Protein AF-0000000067708551 (afdb_homodimer)

Organism: Oreochromis niloticus (NCBI:txid8128)

pLDDT: mean 90.31, std 10.51, range [31.19, 98.62]

Sequence (542 aa):
FHLDLWLSFTFQNWILDVGRPVVMLVLPADWLPLQHPGVADYLHFLYNVTAPLILLKMLERSPRMLPGLAVRLGIIAVSMGTTLHLVADSITRRLLLIGYQLHLPVRENPIMRNLKPSALVDFFELLFYYDDTVGHMMWYVPFFLVLVLFFNGCFSRREQEERMPPSAWMLLAPNAAYYWYLITEGQTFILFTFTFFAMTTTVMHQRRRGLFLNSDGLFMFYSFSAALVLVAIWVACLWNDSILRTKVPGLIYIPQPCTVYTLHLHQMSHIFHLDLWLSFTFQNWILDVGRPVVMLVLPADWLPLQHPGVADYLHFLYNVTAPLILLKMLERSPRMLPGLAVRLGIIAVSMGTTLHLVADSITRRLLLIGYQLHLPVRENPIMRNLKPSALVDFFELLFYYDDTVGHMMWYVPFFLVLVLFFNGCFSRREQEERMPPSAWMLLAPNAAYYWYLITEGQTFILFTFTFFAMTTTVMHQRRRGLFLNSDGLFMFYSFSAALVLVAIWVACLWNDSILRTKVPGLIYIPQPCTVYTLHLHQMSHI

Foldseek 3Di:
DPLVLLVLVLCLLCCLPVVLVVCLVPPDPVQCDLVDHHPSLVSLVVSLVVVLVSLVVLLVLFPDHDDPVVSVLLNVLQSQLSVLQSVLVSVVSVVVVVPFAPLDDLCPTPVLVPDPPNCVSVVNVVSVCSHLPRSLCSNVVSVLVSVLRSLLRFKDLDPVQADADPSLVVSLVSLLVSVLLCCQANVCVPVLVVSLVSSVVSQVVVVVVRIHGGNVNVSVNSSSVSNVVVQVVQCVVCVPPPSQCVSDPDDDRRHHPVNVCCVVVVVVVVD/DPLVLLVLVLCLLVCLPVVLVVCLVPPDPVQQDLVDHHPSLVSLVVSLVVVLVSLVVLLVLFPDHDDPVVSVLLNVLQSQLSVLQSVLVSVVSVVVVVPFAPLDDLCPTPVLVPDPPNCVSVVNVVSVCSHLPRSLCSNVVSVLVSVLRSLLRQKDLDPVLADADPSLVVSLVSLLVSVLLCCQANVCVPVLVVSLVSSVVSQVVVVVVRIHGGNVNVSVNSSSVSNVVVQVVQCVVCVPPPSQCVSDPDDDRRHHPVNVCCVPVVVVVVD

Structure (mmCIF, N/CA/C/O backbone):
data_AF-0000000067708551-model_v1
#
loop_
_entity.id
_entity.type
_entity.pdbx_description
1 polymer 'CLN6 transmembrane ER protein'
#
loop_
_atom_site.group_PDB
_atom_site.id
_atom_site.type_symbol
_atom_site.label_atom_id
_atom_site.label_alt_id
_atom_site.label_comp_id
_atom_site.label_asym_id
_atom_site.label_entity_id
_atom_site.label_seq_id
_atom_site.pdbx_PDB_ins_code
_atom_site.Cartn_x
_atom_site.Cartn_y
_atom_site.Cartn_z
_atom_site.occupancy
_atom_site.B_iso_or_equiv
_atom_site.auth_seq_id
_atom_site.auth_comp_id
_atom_site.auth_asym_id
_atom_site.auth_atom_id
_atom_site.pdbx_PDB_model_num
ATOM 1 N N . PHE A 1 1 ? -26.859 -16.016 -11.062 1 92.12 1 PHE A N 1
ATOM 2 C CA . PHE A 1 1 ? -25.422 -15.938 -11.273 1 92.12 1 PHE A CA 1
ATOM 3 C C . PHE A 1 1 ? -24.984 -14.484 -11.477 1 92.12 1 PHE A C 1
ATOM 5 O O . PHE A 1 1 ? -25.547 -13.773 -12.305 1 92.12 1 PHE A O 1
ATOM 12 N N . HIS A 1 2 ? -24.109 -14.086 -10.68 1 92.38 2 HIS A N 1
ATOM 13 C CA . HIS A 1 2 ? -23.609 -12.719 -10.82 1 92.38 2 HIS A CA 1
ATOM 14 C C . HIS A 1 2 ? -22.547 -12.633 -11.906 1 92.38 2 HIS A C 1
ATOM 16 O O . HIS A 1 2 ? -21.359 -12.508 -11.617 1 92.38 2 HIS A O 1
ATOM 22 N N . LEU A 1 3 ? -22.953 -12.562 -13.102 1 93.19 3 LEU A N 1
ATOM 23 C CA . LEU A 1 3 ? -22.062 -12.586 -14.25 1 93.19 3 LEU A CA 1
ATOM 24 C C . LEU A 1 3 ? -21.141 -11.359 -14.258 1 93.19 3 LEU A C 1
ATOM 26 O O . LEU A 1 3 ? -19.953 -11.469 -14.578 1 93.19 3 LEU A O 1
ATOM 30 N N . ASP A 1 4 ? -21.672 -10.266 -13.883 1 94.38 4 ASP A N 1
ATOM 31 C CA . ASP A 1 4 ? -20.906 -9.023 -13.906 1 94.38 4 ASP A CA 1
ATOM 32 C C . ASP A 1 4 ? -19.734 -9.078 -12.938 1 94.38 4 ASP A C 1
ATOM 34 O O . ASP A 1 4 ? -18.625 -8.664 -13.273 1 94.38 4 ASP A O 1
ATOM 38 N N . LEU A 1 5 ? -19.984 -9.633 -11.852 1 95.44 5 LEU A N 1
ATOM 39 C CA . LEU A 1 5 ? -18.953 -9.727 -10.82 1 95.44 5 LEU A CA 1
ATOM 40 C C . LEU A 1 5 ? -17.844 -10.672 -11.25 1 95.44 5 LEU A C 1
ATOM 42 O O . LEU A 1 5 ? -16.672 -10.305 -11.219 1 95.44 5 LEU A O 1
ATOM 46 N N . TRP A 1 6 ? -18.172 -11.82 -11.719 1 96.38 6 TRP A N 1
ATOM 47 C CA . TRP A 1 6 ? -17.188 -12.836 -12.07 1 96.38 6 TRP A CA 1
ATOM 48 C C . TRP A 1 6 ? -16.453 -12.461 -13.352 1 96.38 6 TRP A C 1
ATOM 50 O O . TRP A 1 6 ? -15.266 -12.758 -13.492 1 96.38 6 TRP A O 1
ATOM 60 N N . LEU A 1 7 ? -17.156 -11.852 -14.242 1 96 7 LEU A N 1
ATOM 61 C CA . LEU A 1 7 ? -16.516 -11.367 -15.453 1 96 7 LEU A CA 1
ATOM 62 C C . LEU A 1 7 ? -15.484 -10.281 -15.125 1 96 7 LEU A C 1
ATOM 64 O O . LEU A 1 7 ? -14.383 -10.281 -15.664 1 96 7 LEU A O 1
ATOM 68 N N . SER A 1 8 ? -15.859 -9.367 -14.25 1 95.62 8 SER A N 1
ATOM 69 C CA . SER A 1 8 ? -14.93 -8.32 -13.82 1 95.62 8 SER A CA 1
ATOM 70 C C . SER A 1 8 ? -13.727 -8.914 -13.102 1 95.62 8 SER A C 1
ATOM 72 O O . SER A 1 8 ? -12.586 -8.508 -13.344 1 95.62 8 SER A O 1
ATOM 74 N N . PHE A 1 9 ? -14 -9.828 -12.336 1 95.62 9 PHE A N 1
ATOM 75 C CA . PHE A 1 9 ? -12.953 -10.492 -11.562 1 95.62 9 PHE A CA 1
ATOM 76 C C . PHE A 1 9 ? -11.992 -11.234 -12.492 1 95.62 9 PHE A C 1
ATOM 78 O O . PHE A 1 9 ? -10.773 -11.094 -12.359 1 95.62 9 PHE A O 1
ATOM 85 N N . THR A 1 10 ? -12.5 -11.984 -13.406 1 95.88 10 THR A N 1
ATOM 86 C CA . THR A 1 10 ? -11.688 -12.75 -14.344 1 95.88 10 THR A CA 1
ATOM 87 C C . THR A 1 10 ? -10.891 -11.82 -15.25 1 95.88 10 THR A C 1
ATOM 89 O O . THR A 1 10 ? -9.703 -12.031 -15.484 1 95.88 10 THR A O 1
ATOM 92 N N . PHE A 1 11 ? -11.555 -10.82 -15.711 1 94.19 11 PHE A N 1
ATOM 93 C CA . PHE A 1 11 ? -10.906 -9.859 -16.594 1 94.19 11 PHE A CA 1
ATOM 94 C C . PHE A 1 11 ? -9.758 -9.156 -15.891 1 94.19 11 PHE A C 1
ATOM 96 O O . PHE A 1 11 ? -8.648 -9.078 -16.422 1 94.19 11 PHE A O 1
ATOM 103 N N . GLN A 1 12 ? -9.938 -8.688 -14.75 1 96.19 12 GLN A N 1
ATOM 104 C CA . GLN A 1 12 ? -8.906 -8.008 -13.977 1 96.19 12 GLN A CA 1
ATOM 105 C C . GLN A 1 12 ? -7.738 -8.938 -13.672 1 96.19 12 GLN A C 1
ATOM 107 O O . GLN A 1 12 ? -6.578 -8.539 -13.766 1 96.19 12 GLN A O 1
ATOM 112 N N . ASN A 1 13 ? -7.98 -10.117 -13.336 1 96.38 13 ASN A N 1
ATOM 113 C CA . ASN A 1 13 ? -6.945 -11.086 -13 1 96.38 13 ASN A CA 1
ATOM 114 C C . ASN A 1 13 ? -6.082 -11.43 -14.211 1 96.38 13 ASN A C 1
ATOM 116 O O . ASN A 1 13 ? -4.852 -11.438 -14.117 1 96.38 13 ASN A O 1
ATOM 120 N N . TRP A 1 14 ? -6.695 -11.602 -15.32 1 96.25 14 TRP A N 1
ATOM 121 C CA . TRP A 1 14 ? -5.953 -12.016 -16.5 1 96.25 14 TRP A CA 1
ATOM 122 C C . TRP A 1 14 ? -5.234 -10.828 -17.141 1 96.25 14 TRP A C 1
ATOM 124 O O . TRP A 1 14 ? -4.082 -10.945 -17.562 1 96.25 14 TRP A O 1
ATOM 134 N N . ILE A 1 15 ? -5.867 -9.75 -17.156 1 96.12 15 ILE A N 1
ATOM 135 C CA . ILE A 1 15 ? -5.293 -8.602 -17.859 1 96.12 15 ILE A CA 1
ATOM 136 C C . ILE A 1 15 ? -4.336 -7.859 -16.922 1 96.12 15 ILE A C 1
ATOM 138 O O . ILE A 1 15 ? -3.215 -7.523 -17.328 1 96.12 15 ILE A O 1
ATOM 142 N N . LEU A 1 16 ? -4.723 -7.695 -15.68 1 96.25 16 LEU A N 1
ATOM 143 C CA . LEU A 1 16 ? -3.945 -6.812 -14.82 1 96.25 16 LEU A CA 1
ATOM 144 C C . LEU A 1 16 ? -2.959 -7.609 -13.977 1 96.25 16 LEU A C 1
ATOM 146 O O . LEU A 1 16 ? -1.943 -7.07 -13.523 1 96.25 16 LEU A O 1
ATOM 150 N N . ASP A 1 17 ? -3.172 -8.828 -13.766 1 94.62 17 ASP A N 1
ATOM 151 C CA . ASP A 1 17 ? -2.254 -9.641 -12.969 1 94.62 17 ASP A CA 1
ATOM 152 C C . ASP A 1 17 ? -1.396 -10.531 -13.867 1 94.62 17 ASP A C 1
ATOM 154 O O . ASP A 1 17 ? -0.186 -10.328 -13.977 1 94.62 17 ASP A O 1
ATOM 158 N N . VAL A 1 18 ? -2.014 -11.352 -14.656 1 94.12 18 VAL A N 1
ATOM 159 C CA . VAL A 1 18 ? -1.277 -12.258 -15.531 1 94.12 18 VAL A CA 1
ATOM 160 C C . VAL A 1 18 ? -0.683 -11.469 -16.703 1 94.12 18 VAL A C 1
ATOM 162 O O . VAL A 1 18 ? 0.349 -11.859 -17.25 1 94.12 18 VAL A O 1
ATOM 165 N N . GLY A 1 19 ? -1.319 -10.398 -17.062 1 92.12 19 GLY A N 1
ATOM 166 C CA . GLY A 1 19 ? -0.843 -9.578 -18.172 1 92.12 19 GLY A CA 1
ATOM 167 C C . GLY A 1 19 ? 0.516 -8.953 -17.906 1 92.12 19 GLY A C 1
ATOM 168 O O . GLY A 1 19 ? 1.259 -8.656 -18.844 1 92.12 19 GLY A O 1
ATOM 169 N N . ARG A 1 20 ? 0.896 -8.859 -16.688 1 91.56 20 ARG A N 1
ATOM 170 C CA . ARG A 1 20 ? 2.131 -8.172 -16.328 1 91.56 20 ARG A CA 1
ATOM 171 C C . ARG A 1 20 ? 3.352 -8.945 -16.812 1 91.56 20 ARG A C 1
ATOM 173 O O . ARG A 1 20 ? 4.188 -8.406 -17.531 1 91.56 20 ARG A O 1
ATOM 180 N N . PRO A 1 21 ? 3.498 -10.164 -16.438 1 86.31 21 PRO A N 1
ATOM 181 C CA . PRO A 1 21 ? 4.648 -10.898 -16.969 1 86.31 21 PRO A CA 1
ATOM 182 C C . PRO A 1 21 ? 4.59 -11.062 -18.484 1 86.31 21 PRO A C 1
ATOM 184 O O . PRO A 1 21 ? 5.629 -11.148 -19.141 1 86.31 21 PRO A O 1
ATOM 187 N N . VAL A 1 22 ? 3.4 -11.062 -19.031 1 85.62 22 VAL A N 1
ATOM 188 C CA . VAL A 1 22 ? 3.256 -11.188 -20.469 1 85.62 22 VAL A CA 1
ATOM 189 C C . VAL A 1 22 ? 3.82 -9.938 -21.156 1 85.62 22 VAL A C 1
ATOM 191 O O . VAL A 1 22 ? 4.488 -10.039 -22.188 1 85.62 22 VAL A O 1
ATOM 194 N N . VAL A 1 23 ? 3.59 -8.805 -20.578 1 86 23 VAL A N 1
ATOM 195 C CA . VAL A 1 23 ? 4.098 -7.551 -21.125 1 86 23 VAL A CA 1
ATOM 196 C C . VAL A 1 23 ? 5.625 -7.582 -21.156 1 86 23 VAL A C 1
ATOM 198 O O . VAL A 1 23 ? 6.242 -7.105 -22.125 1 86 23 VAL A O 1
ATOM 201 N N . MET A 1 24 ? 6.195 -8.117 -20.203 1 78.94 24 MET A N 1
ATOM 202 C CA . MET A 1 24 ? 7.652 -8.188 -20.125 1 78.94 24 MET A CA 1
ATOM 203 C C . MET A 1 24 ? 8.211 -9.125 -21.188 1 78.94 24 MET A C 1
ATOM 205 O O . MET A 1 24 ? 9.336 -8.938 -21.656 1 78.94 24 MET A O 1
ATOM 209 N N . LEU A 1 25 ? 7.438 -10.086 -21.531 1 77.69 25 LEU A N 1
ATOM 210 C CA . LEU A 1 25 ? 7.883 -11.086 -22.484 1 77.69 25 LEU A CA 1
ATOM 211 C C . LEU A 1 25 ? 7.68 -10.594 -23.922 1 77.69 25 LEU A C 1
ATOM 213 O O . LEU A 1 25 ? 8.477 -10.914 -24.812 1 77.69 25 LEU A O 1
ATOM 217 N N . VAL A 1 26 ? 6.699 -9.797 -24.062 1 81.94 26 VAL A N 1
ATOM 218 C CA . VAL A 1 26 ? 6.297 -9.461 -25.438 1 81.94 26 VAL A CA 1
ATOM 219 C C . VAL A 1 26 ? 6.879 -8.109 -25.828 1 81.94 26 VAL A C 1
ATOM 221 O O . VAL A 1 26 ? 7.316 -7.922 -26.969 1 81.94 26 VAL A O 1
ATOM 224 N N . LEU A 1 27 ? 6.957 -7.188 -24.875 1 81.56 27 LEU A N 1
ATOM 225 C CA . LEU A 1 27 ? 7.414 -5.848 -25.219 1 81.56 27 LEU A CA 1
ATOM 226 C C . LEU A 1 27 ? 8.938 -5.785 -25.266 1 81.56 27 LEU A C 1
ATOM 228 O O . LEU A 1 27 ? 9.609 -6.383 -24.422 1 81.56 27 LEU A O 1
ATOM 232 N N . PRO A 1 28 ? 9.406 -5.07 -26.25 1 76.38 28 PRO A N 1
ATOM 233 C CA . PRO A 1 28 ? 10.859 -4.91 -26.328 1 76.38 28 PRO A CA 1
ATOM 234 C C . PRO A 1 28 ? 11.445 -4.219 -25.094 1 76.38 28 PRO A C 1
ATOM 236 O O . PRO A 1 28 ? 10.82 -3.314 -24.531 1 76.38 28 PRO A O 1
ATOM 239 N N . ALA A 1 29 ? 12.562 -4.652 -24.688 1 71.25 29 ALA A N 1
ATOM 240 C CA . ALA A 1 29 ? 13.25 -4.156 -23.5 1 71.25 29 ALA A CA 1
ATOM 241 C C . ALA A 1 29 ? 13.484 -2.65 -23.594 1 71.25 29 ALA A C 1
ATOM 243 O O . ALA A 1 29 ? 13.461 -1.95 -22.578 1 71.25 29 ALA A O 1
ATOM 244 N N . ASP A 1 30 ? 13.617 -2.17 -24.766 1 73.44 30 ASP A N 1
ATOM 245 C CA . ASP A 1 30 ? 13.945 -0.762 -24.969 1 73.44 30 ASP A CA 1
ATOM 246 C C . ASP A 1 30 ? 12.766 0.137 -24.609 1 73.44 30 ASP A C 1
ATOM 248 O O . ASP A 1 30 ? 12.938 1.335 -24.375 1 73.44 30 ASP A O 1
ATOM 252 N N . TRP A 1 31 ? 11.617 -0.434 -24.609 1 75.81 31 TRP A N 1
ATOM 253 C CA . TRP A 1 31 ? 10.414 0.336 -24.297 1 75.81 31 TRP A CA 1
ATOM 254 C C . TRP A 1 31 ? 10.195 0.423 -22.797 1 75.81 31 TRP A C 1
ATOM 256 O O . TRP A 1 31 ? 9.312 1.151 -22.328 1 75.81 31 TRP A O 1
ATOM 266 N N . LEU A 1 32 ? 11.094 -0.21 -22.156 1 72.81 32 LEU A N 1
ATOM 267 C CA . LEU A 1 32 ? 10.883 -0.289 -20.719 1 72.81 32 LEU A CA 1
ATOM 268 C C . LEU A 1 32 ? 11.844 0.63 -19.984 1 72.81 32 LEU A C 1
ATOM 270 O O . LEU A 1 32 ? 13.047 0.355 -19.922 1 72.81 32 LEU A O 1
ATOM 274 N N . PRO A 1 33 ? 11.281 1.751 -19.578 1 78.88 33 PRO A N 1
ATOM 275 C CA . PRO A 1 33 ? 12.172 2.625 -18.797 1 78.88 33 PRO A CA 1
ATOM 276 C C . PRO A 1 33 ? 12.688 1.966 -17.531 1 78.88 33 PRO A C 1
ATOM 278 O O . PRO A 1 33 ? 11.914 1.324 -16.812 1 78.88 33 PRO A O 1
ATOM 281 N N . LEU A 1 34 ? 13.906 2.092 -17.25 1 81 34 LEU A N 1
ATOM 282 C CA . LEU A 1 34 ? 14.477 1.442 -16.078 1 81 34 LEU A CA 1
ATOM 283 C C . LEU A 1 34 ? 14.328 2.32 -14.844 1 81 34 LEU A C 1
ATOM 285 O O . LEU A 1 34 ? 14.258 1.813 -13.719 1 81 34 LEU A O 1
ATOM 289 N N . GLN A 1 35 ? 14.211 3.596 -15.062 1 87.62 35 GLN A N 1
ATOM 290 C CA . GLN A 1 35 ? 14.219 4.5 -13.914 1 87.62 35 GLN A CA 1
ATOM 291 C C . GLN A 1 35 ? 12.805 4.996 -13.594 1 87.62 35 GLN A C 1
ATOM 293 O O . GLN A 1 35 ? 12.609 5.73 -12.625 1 87.62 35 GLN A O 1
ATOM 298 N N . HIS A 1 36 ? 11.875 4.637 -14.477 1 90.25 36 HIS A N 1
ATOM 299 C CA . HIS A 1 36 ? 10.484 5.047 -14.289 1 90.25 36 HIS A CA 1
ATOM 300 C C . HIS A 1 36 ? 9.531 3.877 -14.484 1 90.25 36 HIS A C 1
ATOM 302 O O . HIS A 1 36 ? 9.898 2.863 -15.078 1 90.25 36 HIS A O 1
ATOM 308 N N . PRO A 1 37 ? 8.336 4.035 -13.953 1 90.81 37 PRO A N 1
ATOM 309 C CA . PRO A 1 37 ? 7.363 2.963 -14.148 1 90.81 37 PRO A CA 1
ATOM 310 C C . PRO A 1 37 ? 7.059 2.709 -15.625 1 90.81 37 PRO A C 1
ATOM 312 O O . PRO A 1 37 ? 6.977 3.652 -16.422 1 90.81 37 PRO A O 1
ATOM 315 N N . GLY A 1 38 ? 6.98 1.468 -15.969 1 89.94 38 GLY A N 1
ATOM 316 C CA . GLY A 1 38 ? 6.625 1.049 -17.312 1 89.94 38 GLY A CA 1
ATOM 317 C C . GLY A 1 38 ? 5.203 0.521 -17.422 1 89.94 38 GLY A C 1
ATOM 318 O O . GLY A 1 38 ? 4.398 0.71 -16.5 1 89.94 38 GLY A O 1
ATOM 319 N N . VAL A 1 39 ? 4.863 -0.057 -18.547 1 91.62 39 VAL A N 1
ATOM 320 C CA . VAL A 1 39 ? 3.52 -0.536 -18.859 1 91.62 39 VAL A CA 1
ATOM 321 C C . VAL A 1 39 ? 3.098 -1.575 -17.812 1 91.62 39 VAL A C 1
ATOM 323 O O . VAL A 1 39 ? 1.986 -1.516 -17.281 1 91.62 39 VAL A O 1
ATOM 326 N N . ALA A 1 40 ? 3.959 -2.543 -17.547 1 92.69 40 ALA A N 1
ATOM 327 C CA . ALA A 1 40 ? 3.643 -3.59 -16.578 1 92.69 40 ALA A CA 1
ATOM 328 C C . ALA A 1 40 ? 3.379 -2.998 -15.195 1 92.69 40 ALA A C 1
ATOM 330 O O . ALA A 1 40 ? 2.529 -3.494 -14.453 1 92.69 40 ALA A O 1
ATOM 331 N N . ASP A 1 41 ? 4.098 -1.928 -14.82 1 94.31 41 ASP A N 1
ATOM 332 C CA . ASP A 1 41 ? 3.9 -1.266 -13.539 1 94.31 41 ASP A CA 1
ATOM 333 C C . ASP A 1 41 ? 2.535 -0.583 -13.477 1 94.31 41 ASP A C 1
ATOM 335 O O . ASP A 1 41 ? 1.848 -0.648 -12.453 1 94.31 41 ASP A O 1
ATOM 339 N N . TYR A 1 42 ? 2.197 0.044 -14.586 1 94.31 42 TYR A N 1
ATOM 340 C CA . TYR A 1 42 ? 0.898 0.708 -14.617 1 94.31 42 TYR A CA 1
ATOM 341 C C . TYR A 1 42 ? -0.236 -0.306 -14.539 1 94.31 42 TYR A C 1
ATOM 343 O O . TYR A 1 42 ? -1.273 -0.04 -13.93 1 94.31 42 TYR A O 1
ATOM 351 N N . LEU A 1 43 ? -0.084 -1.456 -15.164 1 95.56 43 LEU A N 1
ATOM 352 C CA . LEU A 1 43 ? -1.061 -2.529 -15.008 1 95.56 43 LEU A CA 1
ATOM 353 C C . LEU A 1 43 ? -1.186 -2.943 -13.547 1 95.56 43 LEU A C 1
ATOM 355 O O . LEU A 1 43 ? -2.293 -3.174 -13.055 1 95.56 43 LEU A O 1
ATOM 359 N N . HIS A 1 44 ? -0.061 -3.023 -12.93 1 96.12 44 HIS A N 1
ATOM 360 C CA . HIS A 1 44 ? -0.058 -3.395 -11.516 1 96.12 44 HIS A CA 1
ATOM 361 C C . HIS A 1 44 ? -0.755 -2.338 -10.672 1 96.12 44 HIS A C 1
ATOM 363 O O . HIS A 1 44 ? -1.494 -2.67 -9.742 1 96.12 44 HIS A O 1
ATOM 369 N N . PHE A 1 45 ? -0.523 -1.048 -10.945 1 97.56 45 PHE A N 1
ATOM 370 C CA . PHE A 1 45 ? -1.209 0.035 -10.25 1 97.56 45 PHE A CA 1
ATOM 371 C C . PHE A 1 45 ? -2.721 -0.095 -10.398 1 97.56 45 PHE A C 1
ATOM 373 O O . PHE A 1 45 ? -3.463 0.054 -9.43 1 97.56 45 PHE A O 1
ATOM 380 N N . LEU A 1 46 ? -3.105 -0.344 -11.609 1 97.38 46 LEU A N 1
ATOM 381 C CA . LEU A 1 46 ? -4.531 -0.496 -11.875 1 97.38 46 LEU A CA 1
ATOM 382 C C . LEU A 1 46 ? -5.098 -1.692 -11.117 1 97.38 46 LEU A C 1
ATOM 384 O O . LEU A 1 46 ? -6.219 -1.632 -10.602 1 97.38 46 LEU A O 1
ATOM 388 N N . TYR A 1 47 ? -4.355 -2.77 -11.102 1 97.62 47 TYR A N 1
ATOM 389 C CA . TYR A 1 47 ? -4.77 -3.93 -10.328 1 97.62 47 TYR A CA 1
ATOM 390 C C . TYR A 1 47 ? -4.973 -3.559 -8.859 1 97.62 47 TYR A C 1
ATOM 392 O O . TYR A 1 47 ? -5.957 -3.967 -8.242 1 97.62 47 TYR A O 1
ATOM 400 N N . ASN A 1 48 ? -4.008 -2.795 -8.281 1 98 48 ASN A N 1
ATOM 401 C CA . ASN A 1 48 ? -4.035 -2.422 -6.871 1 98 48 ASN A CA 1
ATOM 402 C C . ASN A 1 48 ? -5.258 -1.566 -6.543 1 98 48 ASN A C 1
ATOM 404 O O . ASN A 1 48 ? -5.742 -1.577 -5.41 1 98 48 ASN A O 1
ATOM 408 N N . VAL A 1 49 ? -5.766 -0.882 -7.52 1 97.56 49 VAL A N 1
ATOM 409 C CA . VAL A 1 49 ? -6.926 -0.021 -7.312 1 97.56 49 VAL A CA 1
ATOM 410 C C . VAL A 1 49 ? -8.211 -0.827 -7.5 1 97.56 49 VAL A C 1
ATOM 412 O O . VAL A 1 49 ? -9.133 -0.74 -6.684 1 97.56 49 VAL A O 1
ATOM 415 N N . THR A 1 50 ? -8.25 -1.686 -8.453 1 97.19 50 THR A N 1
ATOM 416 C CA . THR A 1 50 ? -9.5 -2.34 -8.844 1 97.19 50 THR A CA 1
ATOM 417 C C . THR A 1 50 ? -9.742 -3.584 -7.992 1 97.19 50 THR A C 1
ATOM 419 O O . THR A 1 50 ? -10.883 -3.908 -7.672 1 97.19 50 THR A O 1
ATOM 422 N N . ALA A 1 51 ? -8.688 -4.277 -7.637 1 96.5 51 ALA A N 1
ATOM 423 C CA . ALA A 1 51 ? -8.836 -5.543 -6.926 1 96.5 51 ALA A CA 1
ATOM 424 C C . ALA A 1 51 ? -9.609 -5.355 -5.621 1 96.5 51 ALA A C 1
ATOM 426 O O . ALA A 1 51 ? -10.602 -6.039 -5.379 1 96.5 51 ALA A O 1
ATOM 427 N N . PRO A 1 52 ? -9.195 -4.375 -4.77 1 96.88 52 PRO A N 1
ATOM 428 C CA . PRO A 1 52 ? -9.969 -4.191 -3.541 1 96.88 52 PRO A CA 1
ATOM 429 C C . PRO A 1 52 ? -11.414 -3.781 -3.812 1 96.88 52 PRO A C 1
ATOM 431 O O . PRO A 1 52 ? -12.32 -4.156 -3.061 1 96.88 52 PRO A O 1
ATOM 434 N N . LEU A 1 53 ? -11.672 -3.051 -4.824 1 97.19 53 LEU A N 1
ATOM 435 C CA . LEU A 1 53 ? -13.023 -2.613 -5.152 1 97.19 53 LEU A CA 1
ATOM 436 C C . LEU A 1 53 ? -13.891 -3.797 -5.57 1 97.19 53 LEU A C 1
ATOM 438 O O . LEU A 1 53 ? -15.062 -3.879 -5.191 1 97.19 53 LEU A O 1
ATOM 442 N N . ILE A 1 54 ? -13.336 -4.648 -6.344 1 96.81 54 ILE A N 1
ATOM 443 C CA . ILE A 1 54 ? -14.07 -5.832 -6.77 1 96.81 54 ILE A CA 1
ATOM 444 C C . ILE A 1 54 ? -14.328 -6.746 -5.574 1 96.81 54 ILE A C 1
ATOM 446 O O . ILE A 1 54 ? -15.422 -7.297 -5.426 1 96.81 54 ILE A O 1
ATOM 450 N N . LEU A 1 55 ? -13.352 -6.898 -4.711 1 96.38 55 LEU A N 1
ATOM 451 C CA . LEU A 1 55 ? -13.523 -7.703 -3.502 1 96.38 55 LEU A CA 1
ATOM 452 C C . LEU A 1 55 ? -14.609 -7.117 -2.605 1 96.38 55 LEU A C 1
ATOM 454 O O . LEU A 1 55 ? -15.375 -7.859 -1.989 1 96.38 55 LEU A O 1
ATOM 458 N N . LEU A 1 56 ? -14.656 -5.852 -2.562 1 95.69 56 LEU A N 1
ATOM 459 C CA . LEU A 1 56 ? -15.688 -5.199 -1.77 1 95.69 56 LEU A CA 1
ATOM 460 C C . LEU A 1 56 ? -17.078 -5.461 -2.361 1 95.69 56 LEU A C 1
ATOM 462 O O . LEU A 1 56 ? -18.031 -5.668 -1.625 1 95.69 56 LEU A O 1
ATOM 466 N N . LYS A 1 57 ? -17.172 -5.406 -3.652 1 94.69 57 LYS A N 1
ATOM 467 C CA . LYS A 1 57 ? -18.438 -5.742 -4.305 1 94.69 57 LYS A CA 1
ATOM 468 C C . LYS A 1 57 ? -18.859 -7.172 -3.975 1 94.69 57 LYS A C 1
ATOM 470 O O . LYS A 1 57 ? -20.047 -7.441 -3.781 1 94.69 57 LYS A O 1
ATOM 475 N N . MET A 1 58 ? -17.891 -8.031 -3.91 1 94.38 58 MET A N 1
ATOM 476 C CA . MET A 1 58 ? -18.156 -9.414 -3.533 1 94.38 58 MET A CA 1
ATOM 477 C C . MET A 1 58 ? -18.625 -9.5 -2.084 1 94.38 58 MET A C 1
ATOM 479 O O . MET A 1 58 ? -19.578 -10.227 -1.772 1 94.38 58 MET A O 1
ATOM 483 N N . LEU A 1 59 ? -18.031 -8.758 -1.279 1 94.12 59 LEU A N 1
ATOM 484 C CA . LEU A 1 59 ? -18.375 -8.742 0.14 1 94.12 59 LEU A CA 1
ATOM 485 C C . LEU A 1 59 ? -19.781 -8.211 0.357 1 94.12 59 LEU A C 1
ATOM 487 O O . LEU A 1 59 ? -20.516 -8.695 1.228 1 94.12 59 LEU A O 1
ATOM 491 N N . GLU A 1 60 ? -20.141 -7.254 -0.412 1 91.44 60 GLU A N 1
ATOM 492 C CA . GLU A 1 60 ? -21.469 -6.656 -0.304 1 91.44 60 GLU A CA 1
ATOM 493 C C . GLU A 1 60 ? -22.547 -7.656 -0.674 1 91.44 60 GLU A C 1
ATOM 495 O O . GLU A 1 60 ? -23.703 -7.508 -0.265 1 91.44 60 GLU A O 1
ATOM 500 N N . ARG A 1 61 ? -22.219 -8.586 -1.4 1 88.81 61 ARG A N 1
ATOM 501 C CA . ARG A 1 61 ? -23.188 -9.578 -1.847 1 88.81 61 ARG A CA 1
ATOM 502 C C . ARG A 1 61 ? -23.188 -10.797 -0.925 1 88.81 61 ARG A C 1
ATOM 504 O O . ARG A 1 61 ? -23.984 -11.719 -1.111 1 88.81 61 ARG A O 1
ATOM 511 N N . SER A 1 62 ? -22.375 -10.695 0.088 1 87.25 62 SER A N 1
ATOM 512 C CA . SER A 1 62 ? -22.328 -11.758 1.09 1 87.25 62 SER A CA 1
ATOM 513 C C . SER A 1 62 ? -23.438 -11.586 2.131 1 87.25 62 SER A C 1
ATOM 515 O O . SER A 1 62 ? -23.938 -10.484 2.33 1 87.25 62 SER A O 1
ATOM 517 N N . PRO A 1 63 ? -23.906 -12.68 2.68 1 85.19 63 PRO A N 1
ATOM 518 C CA . PRO A 1 63 ? -25 -12.609 3.645 1 85.19 63 PRO A CA 1
ATOM 519 C C . PRO A 1 63 ? -24.594 -11.914 4.941 1 85.19 63 PRO A C 1
ATOM 521 O O . PRO A 1 63 ? -25.438 -11.32 5.613 1 85.19 63 PRO A O 1
ATOM 524 N N . ARG A 1 64 ? -23.391 -12.109 5.367 1 82.94 64 ARG A N 1
ATOM 525 C CA . ARG A 1 64 ? -22.953 -11.508 6.621 1 82.94 64 ARG A CA 1
ATOM 526 C C . ARG A 1 64 ? -22.219 -10.195 6.363 1 82.94 64 ARG A C 1
ATOM 528 O O . ARG A 1 64 ? -21.25 -10.156 5.602 1 82.94 64 ARG A O 1
ATOM 535 N N . MET A 1 65 ? -22.766 -9.188 7.012 1 82.25 65 MET A N 1
ATOM 536 C CA . MET A 1 65 ? -22.109 -7.891 6.887 1 82.25 65 MET A CA 1
ATOM 537 C C . MET A 1 65 ? -20.984 -7.754 7.91 1 82.25 65 MET A C 1
ATOM 539 O O . MET A 1 65 ? -21.156 -8.07 9.086 1 82.25 65 MET A O 1
ATOM 543 N N . LEU A 1 66 ? -19.797 -7.453 7.418 1 90.12 66 LEU A N 1
ATOM 544 C CA . LEU A 1 66 ? -18.672 -7.184 8.297 1 90.12 66 LEU A CA 1
ATOM 545 C C . LEU A 1 66 ? -18.766 -5.773 8.875 1 90.12 66 LEU A C 1
ATOM 547 O O . LEU A 1 66 ? -19.266 -4.859 8.227 1 90.12 66 LEU A O 1
ATOM 551 N N . PRO A 1 67 ? -18.219 -5.754 10.156 1 93.44 67 PRO A N 1
ATOM 552 C CA . PRO A 1 67 ? -18.125 -4.406 10.719 1 93.44 67 PRO A CA 1
ATOM 553 C C . PRO A 1 67 ? -17.312 -3.453 9.844 1 93.44 67 PRO A C 1
ATOM 555 O O . PRO A 1 67 ? -16.375 -3.881 9.172 1 93.44 67 PRO A O 1
ATOM 558 N N . GLY A 1 68 ? -17.641 -2.217 9.883 1 93 68 GLY A N 1
ATOM 559 C CA . GLY A 1 68 ? -16.984 -1.2 9.086 1 93 68 GLY A CA 1
ATOM 560 C C . GLY A 1 68 ? -15.477 -1.178 9.273 1 93 68 GLY A C 1
ATOM 561 O O . GLY A 1 68 ? -14.719 -1.04 8.305 1 93 68 GLY A O 1
ATOM 562 N N . LEU A 1 69 ? -15.078 -1.307 10.492 1 95.44 69 LEU A N 1
ATOM 563 C CA . LEU A 1 69 ? -13.648 -1.293 10.805 1 95.44 69 LEU A CA 1
ATOM 564 C C . LEU A 1 69 ? -12.938 -2.465 10.141 1 95.44 69 LEU A C 1
ATOM 566 O O . LEU A 1 69 ? -11.828 -2.311 9.617 1 95.44 69 LEU A O 1
ATOM 570 N N . ALA A 1 70 ? -13.594 -3.613 10.125 1 95.88 70 ALA A N 1
ATOM 571 C CA . ALA A 1 70 ? -12.992 -4.789 9.5 1 95.88 70 ALA A CA 1
ATOM 572 C C . ALA A 1 70 ? -12.836 -4.594 7.996 1 95.88 70 ALA A C 1
ATOM 574 O O . ALA A 1 70 ? -11.836 -5 7.41 1 95.88 70 ALA A O 1
ATOM 575 N N . VAL A 1 71 ? -13.82 -3.973 7.438 1 95.5 71 VAL A N 1
ATOM 576 C CA . VAL A 1 71 ? -13.781 -3.713 6 1 95.5 71 VAL A CA 1
ATOM 577 C C . VAL A 1 71 ? -12.648 -2.738 5.68 1 95.5 71 VAL A C 1
ATOM 579 O O . VAL A 1 71 ? -11.875 -2.961 4.75 1 95.5 71 VAL A O 1
ATOM 582 N N . ARG A 1 72 ? -12.516 -1.686 6.473 1 96.31 72 ARG A N 1
ATOM 583 C CA . ARG A 1 72 ? -11.461 -0.699 6.258 1 96.31 72 ARG A CA 1
ATOM 584 C C . ARG A 1 72 ? -10.078 -1.322 6.441 1 96.31 72 ARG A C 1
ATOM 586 O O . ARG A 1 72 ? -9.172 -1.066 5.652 1 96.31 72 ARG A O 1
ATOM 593 N N . LEU A 1 73 ? -10.016 -2.137 7.422 1 97.5 73 LEU A N 1
ATOM 594 C CA . LEU A 1 73 ? -8.742 -2.807 7.668 1 97.5 73 LEU A CA 1
ATOM 595 C C . LEU A 1 73 ? -8.406 -3.77 6.535 1 97.5 73 LEU A C 1
ATOM 597 O O . LEU A 1 73 ? -7.238 -3.932 6.176 1 97.5 73 LEU A O 1
ATOM 601 N N . GLY A 1 74 ? -9.438 -4.43 5.996 1 97.56 74 GLY A N 1
ATOM 602 C CA . GLY A 1 74 ? -9.227 -5.297 4.852 1 97.56 74 GLY A CA 1
ATOM 603 C C . GLY A 1 74 ? -8.727 -4.559 3.625 1 97.56 74 GLY A C 1
ATOM 604 O O . GLY A 1 74 ? -7.793 -5.012 2.957 1 97.56 74 GLY A O 1
ATOM 605 N N . ILE A 1 75 ? -9.305 -3.387 3.352 1 97.81 75 ILE A N 1
ATOM 606 C CA . ILE A 1 75 ? -8.883 -2.572 2.217 1 97.81 75 ILE A CA 1
ATOM 607 C C . ILE A 1 75 ? -7.426 -2.148 2.398 1 97.81 75 ILE A C 1
ATOM 609 O O . ILE A 1 75 ? -6.621 -2.254 1.47 1 97.81 75 ILE A O 1
ATOM 613 N N . ILE A 1 76 ? -7.098 -1.717 3.584 1 98.5 76 ILE A N 1
ATOM 614 C CA . ILE A 1 76 ? -5.75 -1.25 3.885 1 98.5 76 ILE A CA 1
ATOM 615 C C . ILE A 1 76 ? -4.758 -2.398 3.719 1 98.5 76 ILE A C 1
ATOM 617 O O . ILE A 1 76 ? -3.719 -2.242 3.074 1 98.5 76 ILE A O 1
ATOM 621 N N . ALA A 1 77 ? -5.133 -3.549 4.25 1 98.38 77 ALA A N 1
ATOM 622 C CA . ALA A 1 77 ? -4.238 -4.703 4.195 1 98.38 77 ALA A CA 1
ATOM 623 C C . ALA A 1 77 ? -3.979 -5.125 2.75 1 98.38 77 ALA A C 1
ATOM 625 O O . ALA A 1 77 ? -2.828 -5.324 2.354 1 98.38 77 ALA A O 1
ATOM 626 N N . VAL A 1 78 ? -4.996 -5.223 1.979 1 98.5 78 VAL A N 1
ATOM 627 C CA . VAL A 1 78 ? -4.848 -5.66 0.594 1 98.5 78 VAL A CA 1
ATOM 628 C C . VAL A 1 78 ? -4.043 -4.625 -0.191 1 98.5 78 VAL A C 1
ATOM 630 O O . VAL A 1 78 ? -3.164 -4.984 -0.978 1 98.5 78 VAL A O 1
ATOM 633 N N . SER A 1 79 ? -4.359 -3.338 0.036 1 98.38 79 SER A N 1
ATOM 634 C CA . SER A 1 79 ? -3.656 -2.275 -0.678 1 98.38 79 SER A CA 1
ATOM 635 C C . SER A 1 79 ? -2.172 -2.26 -0.326 1 98.38 79 SER A C 1
ATOM 637 O O . SER A 1 79 ? -1.321 -2.104 -1.204 1 98.38 79 SER A O 1
ATOM 639 N N . MET A 1 80 ? -1.8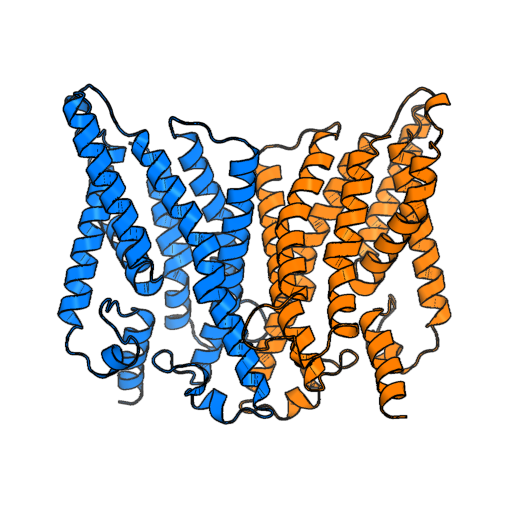61 -2.439 0.913 1 98.5 80 MET A N 1
ATOM 640 C CA . MET A 1 80 ? -0.466 -2.479 1.34 1 98.5 80 MET A CA 1
ATOM 641 C C . MET A 1 80 ? 0.244 -3.701 0.768 1 98.5 80 MET A C 1
ATOM 643 O O . MET A 1 80 ? 1.352 -3.59 0.239 1 98.5 80 MET A O 1
ATOM 647 N N . GLY A 1 81 ? -0.416 -4.84 0.889 1 98.38 81 GLY A N 1
ATOM 648 C CA . GLY A 1 81 ? 0.189 -6.074 0.408 1 98.38 81 GLY A CA 1
ATOM 649 C C . GLY A 1 81 ? 0.477 -6.055 -1.082 1 98.38 81 GLY A C 1
ATOM 650 O O . GLY A 1 81 ? 1.575 -6.414 -1.511 1 98.38 81 GLY A O 1
ATOM 651 N N . THR A 1 82 ? -0.489 -5.637 -1.864 1 97.88 82 THR A N 1
ATOM 652 C CA . THR A 1 82 ? -0.313 -5.605 -3.312 1 97.88 82 THR A CA 1
ATOM 653 C C . THR A 1 82 ? 0.72 -4.555 -3.711 1 97.88 82 THR A C 1
ATOM 655 O O . THR A 1 82 ? 1.416 -4.711 -4.715 1 97.88 82 THR A O 1
ATOM 658 N N . THR A 1 83 ? 0.843 -3.5 -2.9 1 98.56 83 THR A N 1
ATOM 659 C CA . THR A 1 83 ? 1.824 -2.465 -3.209 1 98.56 83 THR A CA 1
ATOM 660 C C . THR A 1 83 ? 3.238 -2.953 -2.908 1 98.56 83 THR A C 1
ATOM 662 O O . THR A 1 83 ? 4.176 -2.646 -3.646 1 98.56 83 THR A O 1
ATOM 665 N N . LEU A 1 84 ? 3.365 -3.686 -1.814 1 98.12 84 LEU A N 1
ATOM 666 C CA . LEU A 1 84 ? 4.656 -4.316 -1.557 1 98.12 84 LEU A CA 1
ATOM 667 C C . LEU A 1 84 ? 5.055 -5.227 -2.715 1 98.12 84 LEU A C 1
ATOM 669 O O . LEU A 1 84 ? 6.211 -5.215 -3.145 1 98.12 84 LEU A O 1
ATOM 673 N N . HIS A 1 85 ? 4.105 -5.961 -3.221 1 96.75 85 HIS A N 1
ATOM 674 C CA . HIS A 1 85 ? 4.34 -6.832 -4.363 1 96.75 85 HIS A CA 1
ATOM 675 C C . HIS A 1 85 ? 4.684 -6.027 -5.613 1 96.75 85 HIS A C 1
ATOM 677 O O . HIS A 1 85 ? 5.547 -6.426 -6.398 1 96.75 85 HIS A O 1
ATOM 683 N N . LEU A 1 86 ? 3.996 -4.93 -5.812 1 96.75 86 LEU A N 1
ATOM 684 C CA . LEU A 1 86 ? 4.227 -4.074 -6.969 1 96.75 86 LEU A CA 1
ATOM 685 C C . LEU A 1 86 ? 5.68 -3.619 -7.027 1 96.75 86 LEU A C 1
ATOM 687 O O . LEU A 1 86 ? 6.324 -3.715 -8.078 1 96.75 86 LEU A O 1
ATOM 691 N N . VAL A 1 87 ? 6.207 -3.16 -5.918 1 96.56 87 VAL A N 1
ATOM 692 C CA . VAL A 1 87 ? 7.57 -2.635 -5.887 1 96.56 87 VAL A CA 1
ATOM 693 C C . VAL A 1 87 ? 8.562 -3.754 -6.184 1 96.56 87 VAL A C 1
ATOM 695 O O . VAL A 1 87 ? 9.438 -3.602 -7.039 1 96.56 87 VAL A O 1
ATOM 698 N N . ALA A 1 88 ? 8.383 -4.867 -5.52 1 94.94 88 ALA A N 1
ATOM 699 C CA . ALA A 1 88 ? 9.289 -5.996 -5.703 1 94.94 88 ALA A CA 1
ATOM 700 C C . ALA A 1 88 ? 9.203 -6.543 -7.125 1 94.94 88 ALA A C 1
ATOM 702 O O . ALA A 1 88 ? 10.219 -6.883 -7.73 1 94.94 88 ALA A O 1
ATOM 703 N N . ASP A 1 89 ? 8.008 -6.645 -7.621 1 92.88 89 ASP A N 1
ATOM 704 C CA . ASP A 1 89 ? 7.781 -7.133 -8.977 1 92.88 89 ASP A CA 1
ATOM 705 C C . ASP A 1 89 ? 8.438 -6.219 -10.008 1 92.88 89 ASP A C 1
ATOM 707 O O . ASP A 1 89 ? 9.039 -6.691 -10.977 1 92.88 89 ASP A O 1
ATOM 711 N N . SER A 1 90 ? 8.289 -4.969 -9.805 1 92.56 90 SER A N 1
ATOM 712 C CA . SER A 1 90 ? 8.883 -3.982 -10.703 1 92.56 90 SER A CA 1
ATOM 713 C C . SER A 1 90 ? 10.398 -4.121 -10.75 1 92.56 90 SER A C 1
ATOM 715 O O . SER A 1 90 ? 10.992 -4.125 -11.836 1 92.56 90 SER A O 1
ATOM 717 N N . ILE A 1 91 ? 10.992 -4.309 -9.633 1 91.75 91 ILE A N 1
ATOM 718 C CA . ILE A 1 91 ? 12.445 -4.422 -9.523 1 91.75 91 ILE A CA 1
ATOM 719 C C . ILE A 1 91 ? 12.906 -5.766 -10.086 1 91.75 91 ILE A C 1
ATOM 721 O O . ILE A 1 91 ? 13.891 -5.832 -10.82 1 91.75 91 ILE A O 1
ATOM 725 N N . THR A 1 92 ? 12.148 -6.797 -9.758 1 90.06 92 THR A N 1
ATOM 726 C CA . THR A 1 92 ? 12.508 -8.133 -10.234 1 90.06 92 THR A CA 1
ATOM 727 C C . THR A 1 92 ? 12.508 -8.18 -11.758 1 90.06 92 THR A C 1
ATOM 729 O O . THR A 1 92 ? 13.406 -8.773 -12.359 1 90.06 92 THR A O 1
ATOM 732 N N . ARG A 1 93 ? 11.578 -7.637 -12.367 1 87.69 93 ARG A N 1
ATOM 733 C CA . ARG A 1 93 ? 11.492 -7.633 -13.828 1 87.69 93 ARG A CA 1
ATOM 734 C C . ARG A 1 93 ? 12.695 -6.941 -14.445 1 87.69 93 ARG A C 1
ATOM 736 O O . ARG A 1 93 ? 13.211 -7.379 -15.477 1 87.69 93 ARG A O 1
ATOM 743 N N . ARG A 1 94 ? 13.141 -5.949 -13.828 1 87.94 94 ARG A N 1
ATOM 744 C CA . ARG A 1 94 ? 14.312 -5.23 -14.328 1 87.94 94 ARG A CA 1
ATOM 745 C C . ARG A 1 94 ? 15.594 -6.008 -14.047 1 87.94 94 ARG A C 1
ATOM 747 O O . ARG A 1 94 ? 16.531 -5.98 -14.844 1 87.94 94 ARG A O 1
ATOM 754 N N . LEU A 1 95 ? 15.594 -6.645 -12.883 1 88.75 95 LEU A N 1
ATOM 755 C CA . LEU A 1 95 ? 16.75 -7.484 -12.562 1 88.75 95 LEU A CA 1
ATOM 756 C C . LEU A 1 95 ? 16.906 -8.602 -13.586 1 88.75 95 LEU A C 1
ATOM 758 O O . LEU A 1 95 ? 18.016 -8.969 -13.945 1 88.75 95 LEU A O 1
ATOM 762 N N . LEU A 1 96 ? 15.828 -9.062 -14.094 1 86.75 96 LEU A N 1
ATOM 763 C CA . LEU A 1 96 ? 15.844 -10.141 -15.078 1 86.75 96 LEU A CA 1
ATOM 764 C C . LEU A 1 96 ? 16.484 -9.672 -16.375 1 86.75 96 LEU A C 1
ATOM 766 O O . LEU A 1 96 ? 17.172 -10.453 -17.062 1 86.75 96 LEU A O 1
ATOM 770 N N . LEU A 1 97 ? 16.312 -8.422 -16.672 1 83.56 97 LEU A N 1
ATOM 771 C CA . LEU A 1 97 ? 16.875 -7.867 -17.891 1 83.56 97 LEU A CA 1
ATOM 772 C C . LEU A 1 97 ? 18.391 -7.801 -17.828 1 83.56 97 LEU A C 1
ATOM 774 O O . LEU A 1 97 ? 19.062 -7.754 -18.859 1 83.56 97 LEU A O 1
ATOM 778 N N . ILE A 1 98 ? 18.938 -7.848 -16.562 1 85.81 98 ILE A N 1
ATOM 779 C CA . ILE A 1 98 ? 20.375 -7.711 -16.438 1 85.81 98 ILE A CA 1
ATOM 780 C C . ILE A 1 98 ? 20.984 -9.039 -15.992 1 85.81 98 ILE A C 1
ATOM 782 O O . ILE A 1 98 ? 22.094 -9.07 -15.469 1 85.81 98 ILE A O 1
ATOM 786 N N . GLY A 1 99 ? 20.203 -10.117 -16.047 1 84.94 99 GLY A N 1
ATOM 787 C CA . GLY A 1 99 ? 20.781 -11.445 -15.898 1 84.94 99 GLY A CA 1
ATOM 788 C C . GLY A 1 99 ? 20.438 -12.102 -14.578 1 84.94 99 GLY A C 1
ATOM 789 O O . GLY A 1 99 ? 21.016 -13.133 -14.227 1 84.94 99 GLY A O 1
ATOM 790 N N . TYR A 1 100 ? 19.594 -11.492 -13.797 1 89.25 100 TYR A N 1
ATOM 791 C CA . TYR A 1 100 ? 19.141 -12.133 -12.562 1 89.25 100 TYR A CA 1
ATOM 792 C C . TYR A 1 100 ? 18.438 -13.453 -12.859 1 89.25 100 TYR A C 1
ATOM 794 O O . TYR A 1 100 ? 17.656 -13.547 -13.812 1 89.25 100 TYR A O 1
ATOM 802 N N . GLN A 1 101 ? 18.781 -14.438 -12.109 1 87.81 101 GLN A N 1
ATOM 803 C CA . GLN A 1 101 ? 18.203 -15.766 -12.297 1 87.81 101 GLN A CA 1
ATOM 804 C C . GLN A 1 101 ? 17.188 -16.078 -11.203 1 87.81 101 GLN A C 1
ATOM 806 O O . GLN A 1 101 ? 17.547 -16.203 -10.031 1 87.81 101 GLN A O 1
ATOM 811 N N . LEU A 1 102 ? 15.977 -16.391 -11.602 1 85.88 102 LEU A N 1
ATOM 812 C CA . LEU A 1 102 ? 14.867 -16.578 -10.672 1 85.88 102 LEU A CA 1
ATOM 813 C C . LEU A 1 102 ? 14.992 -17.906 -9.938 1 85.88 102 LEU A C 1
ATOM 815 O O . LEU A 1 102 ? 14.445 -18.078 -8.844 1 85.88 102 LEU A O 1
ATOM 819 N N . HIS A 1 103 ? 15.641 -18.859 -10.523 1 84.38 103 HIS A N 1
ATOM 820 C CA . HIS A 1 103 ? 15.711 -20.188 -9.93 1 84.38 103 HIS A CA 1
ATOM 821 C C . HIS A 1 103 ? 16.766 -20.25 -8.836 1 84.38 103 HIS A C 1
ATOM 823 O O . HIS A 1 103 ? 16.828 -21.234 -8.086 1 84.38 103 HIS A O 1
ATOM 829 N N . LEU A 1 104 ? 17.547 -19.188 -8.609 1 86.69 104 LEU A N 1
ATOM 830 C CA . LEU A 1 104 ? 18.578 -19.141 -7.59 1 86.69 104 LEU A CA 1
ATOM 831 C C . LEU A 1 104 ? 18.172 -18.234 -6.434 1 86.69 104 LEU A C 1
ATOM 833 O O . LEU A 1 104 ? 17.453 -17.25 -6.637 1 86.69 104 LEU A O 1
ATOM 837 N N . PRO A 1 105 ? 18.625 -18.656 -5.203 1 87.19 105 PRO A N 1
ATOM 838 C CA . PRO A 1 105 ? 18.438 -17.703 -4.098 1 87.19 105 PRO A CA 1
ATOM 839 C C . PRO A 1 105 ? 19.141 -16.375 -4.344 1 87.19 105 PRO A C 1
ATOM 841 O O . PRO A 1 105 ? 20.094 -16.312 -5.129 1 87.19 105 PRO A O 1
ATOM 844 N N . VAL A 1 106 ? 18.734 -15.32 -3.68 1 90.25 106 VAL A N 1
ATOM 845 C CA . VAL A 1 106 ? 19.219 -13.953 -3.91 1 90.25 106 VAL A CA 1
ATOM 846 C C . VAL A 1 106 ? 20.734 -13.906 -3.768 1 90.25 106 VAL A C 1
ATOM 848 O O . VAL A 1 106 ? 21.422 -13.406 -4.652 1 90.25 106 VAL A O 1
ATOM 851 N N . ARG A 1 107 ? 21.266 -14.516 -2.729 1 90.31 107 ARG A N 1
ATOM 852 C CA . ARG A 1 107 ? 22.688 -14.414 -2.42 1 90.31 107 ARG A CA 1
ATOM 853 C C . ARG A 1 107 ? 23.516 -15.234 -3.4 1 90.31 107 ARG A C 1
ATOM 855 O O . ARG A 1 107 ? 24.703 -14.984 -3.574 1 90.31 107 ARG A O 1
ATOM 862 N N . GLU A 1 108 ? 22.891 -16.188 -4.07 1 90.19 108 GLU A N 1
ATOM 863 C CA . GLU A 1 108 ? 23.609 -17.062 -4.977 1 90.19 108 GLU A CA 1
ATOM 864 C C . GLU A 1 108 ? 23.531 -16.562 -6.414 1 90.19 108 GLU A C 1
ATOM 866 O O . GLU A 1 108 ? 24.188 -17.109 -7.309 1 90.19 108 GLU A O 1
ATOM 871 N N . ASN A 1 109 ? 22.812 -15.508 -6.641 1 91.56 109 ASN A N 1
ATOM 872 C CA . ASN A 1 109 ? 22.719 -14.945 -7.984 1 91.56 109 ASN A CA 1
ATOM 873 C C . ASN A 1 109 ? 24.047 -14.305 -8.398 1 91.56 109 ASN A C 1
ATOM 875 O O . ASN A 1 109 ? 24.672 -13.594 -7.609 1 91.56 109 ASN A O 1
ATOM 879 N N . PRO A 1 110 ? 24.469 -14.555 -9.562 1 89.31 110 PRO A N 1
ATOM 880 C CA . PRO A 1 110 ? 25.75 -14.023 -10.031 1 89.31 110 PRO A CA 1
ATOM 881 C C . PRO A 1 110 ? 25.828 -12.5 -9.953 1 89.31 110 PRO A C 1
ATOM 883 O O . PRO A 1 110 ? 26.859 -11.938 -9.609 1 89.31 110 PRO A O 1
ATOM 886 N N . ILE A 1 111 ? 24.781 -11.852 -10.211 1 88.31 111 ILE A N 1
ATOM 887 C CA . ILE A 1 111 ? 24.781 -10.391 -10.219 1 88.31 111 ILE A CA 1
ATOM 888 C C . ILE A 1 111 ? 24.828 -9.867 -8.789 1 88.31 111 ILE A C 1
ATOM 890 O O . ILE A 1 111 ? 25.219 -8.719 -8.555 1 88.31 111 ILE A O 1
ATOM 894 N N . MET A 1 112 ? 24.453 -10.656 -7.824 1 89.62 112 MET A N 1
ATOM 895 C CA . MET A 1 112 ? 24.453 -10.25 -6.422 1 89.62 112 MET A CA 1
ATOM 896 C C . MET A 1 112 ? 25.781 -10.555 -5.762 1 89.62 112 MET A C 1
ATOM 898 O O . MET A 1 112 ? 26.234 -9.805 -4.895 1 89.62 112 MET A O 1
ATOM 902 N N . ARG A 1 113 ? 26.359 -11.555 -6.195 1 88.81 113 ARG A N 1
ATOM 903 C CA . ARG A 1 113 ? 27.609 -12.008 -5.582 1 88.81 113 ARG A CA 1
ATOM 904 C C . ARG A 1 113 ? 28.719 -10.961 -5.746 1 88.81 113 ARG A C 1
ATOM 906 O O . ARG A 1 113 ? 29.609 -10.859 -4.902 1 88.81 113 ARG A O 1
ATOM 913 N N . ASN A 1 114 ? 28.609 -10.172 -6.715 1 84.06 114 ASN A N 1
ATOM 914 C CA . ASN A 1 114 ? 29.688 -9.234 -7.012 1 84.06 114 ASN A CA 1
ATOM 915 C C . ASN A 1 114 ? 29.375 -7.836 -6.473 1 84.06 114 ASN A C 1
ATOM 917 O O . ASN A 1 114 ? 30.156 -6.906 -6.66 1 84.06 114 ASN A O 1
ATOM 921 N N . LEU A 1 115 ? 28.312 -7.777 -5.773 1 87.38 115 LEU A N 1
ATOM 922 C CA . LEU A 1 115 ? 27.938 -6.457 -5.277 1 87.38 115 LEU A CA 1
ATOM 923 C C . LEU A 1 115 ? 28.844 -6.012 -4.148 1 87.38 115 LEU A C 1
ATOM 925 O O . LEU A 1 115 ? 29.156 -6.793 -3.244 1 87.38 115 LEU A O 1
ATOM 929 N N . LYS A 1 116 ? 29.359 -4.812 -4.211 1 85.38 116 LYS A N 1
ATOM 930 C CA . LYS A 1 116 ? 30.156 -4.172 -3.164 1 85.38 116 LYS A CA 1
ATOM 931 C C . LYS A 1 116 ? 29.531 -2.838 -2.752 1 85.38 116 LYS A C 1
ATOM 933 O O . LYS A 1 116 ? 29.281 -1.979 -3.598 1 85.38 116 LYS A O 1
ATOM 938 N N . PRO A 1 117 ? 29.391 -2.646 -1.517 1 86.94 117 PRO A N 1
ATOM 939 C CA . PRO A 1 117 ? 29.594 -3.555 -0.384 1 86.94 117 PRO A CA 1
ATOM 940 C C . PRO A 1 117 ? 28.578 -4.695 -0.366 1 86.94 117 PRO A C 1
ATOM 942 O O . PRO A 1 117 ? 27.484 -4.562 -0.918 1 86.94 117 PRO A O 1
ATOM 945 N N . SER A 1 118 ? 28.875 -5.773 0.284 1 85.12 118 SER A N 1
ATOM 946 C CA . SER A 1 118 ? 28.047 -6.977 0.29 1 85.12 118 SER A CA 1
ATOM 947 C C . SER A 1 118 ? 26.719 -6.73 0.995 1 85.12 118 SER A C 1
ATOM 949 O O . SER A 1 118 ? 25.75 -7.461 0.776 1 85.12 118 SER A O 1
ATOM 951 N N . ALA A 1 119 ? 26.703 -5.684 1.74 1 86.12 119 ALA A N 1
ATOM 952 C CA . ALA A 1 119 ? 25.484 -5.34 2.471 1 86.12 119 ALA A CA 1
ATOM 953 C C . ALA A 1 119 ? 24.359 -4.945 1.516 1 86.12 119 ALA A C 1
ATOM 955 O O . ALA A 1 119 ? 23.188 -4.973 1.883 1 86.12 119 ALA A O 1
ATOM 956 N N . LEU A 1 120 ? 24.703 -4.668 0.285 1 88.69 120 LEU A N 1
ATOM 957 C CA . LEU A 1 120 ? 23.703 -4.305 -0.715 1 88.69 120 LEU A CA 1
ATOM 958 C C . LEU A 1 120 ? 22.797 -5.496 -1.045 1 88.69 120 LEU A C 1
ATOM 960 O O . LEU A 1 120 ? 21.641 -5.32 -1.406 1 88.69 120 LEU A O 1
ATOM 964 N N . VAL A 1 121 ? 23.344 -6.68 -0.866 1 90.56 121 VAL A N 1
ATOM 965 C CA . VAL A 1 121 ? 22.578 -7.891 -1.123 1 90.56 121 VAL A CA 1
ATOM 966 C C . VAL A 1 121 ? 21.438 -8.008 -0.108 1 90.56 121 VAL A C 1
ATOM 968 O O . VAL A 1 121 ? 20.359 -8.5 -0.431 1 90.56 121 VAL A O 1
ATOM 971 N N . ASP A 1 122 ? 21.703 -7.508 1.068 1 90.81 122 ASP A N 1
ATOM 972 C CA . ASP A 1 122 ? 20.703 -7.562 2.135 1 90.81 122 ASP A CA 1
ATOM 973 C C . ASP A 1 122 ? 19.469 -6.73 1.784 1 90.81 122 ASP A C 1
ATOM 975 O O . ASP A 1 122 ? 18.359 -7.059 2.189 1 90.81 122 ASP A O 1
ATOM 979 N N . PHE A 1 123 ? 19.672 -5.766 1.004 1 89.81 123 PHE A N 1
ATOM 980 C CA . PHE A 1 123 ? 18.562 -4.922 0.568 1 89.81 123 PHE A CA 1
ATOM 981 C C . PHE A 1 123 ? 17.609 -5.703 -0.322 1 89.81 123 PHE A C 1
ATOM 983 O O . PHE A 1 123 ? 16.391 -5.598 -0.172 1 89.81 123 PHE A O 1
ATOM 990 N N . PHE A 1 124 ? 18.125 -6.414 -1.151 1 92.19 124 PHE A N 1
ATOM 991 C CA . PHE A 1 124 ? 17.297 -7.191 -2.059 1 92.19 124 PHE A CA 1
ATOM 992 C C . PHE A 1 124 ? 16.578 -8.312 -1.312 1 92.19 124 PHE A C 1
ATOM 994 O O . PHE A 1 124 ? 15.414 -8.609 -1.596 1 92.19 124 PHE A O 1
ATOM 1001 N N . GLU A 1 125 ? 17.312 -8.852 -0.376 1 93.62 125 GLU A N 1
ATOM 1002 C CA . GLU A 1 125 ? 16.656 -9.867 0.45 1 93.62 125 GLU A CA 1
ATOM 1003 C C . GLU A 1 125 ? 15.5 -9.273 1.24 1 93.62 125 GLU A C 1
ATOM 1005 O O . GLU A 1 125 ? 14.453 -9.914 1.392 1 93.62 125 GLU A O 1
ATOM 1010 N N . LEU A 1 126 ? 15.711 -8.102 1.756 1 94.31 126 LEU A N 1
ATOM 1011 C CA . LEU A 1 126 ? 14.641 -7.418 2.479 1 94.31 126 LEU A CA 1
ATOM 1012 C C . LEU A 1 126 ? 13.453 -7.145 1.561 1 94.31 126 LEU A C 1
ATOM 1014 O O . LEU A 1 126 ? 12.305 -7.355 1.947 1 94.31 126 LEU A O 1
ATOM 1018 N N . LEU A 1 127 ? 13.789 -6.66 0.391 1 94.31 127 LEU A N 1
ATOM 1019 C CA . LEU A 1 127 ? 12.742 -6.359 -0.583 1 94.31 127 LEU A CA 1
ATOM 1020 C C . LEU A 1 127 ? 11.914 -7.602 -0.892 1 94.31 127 LEU A C 1
ATOM 1022 O O . LEU A 1 127 ? 10.688 -7.539 -0.931 1 94.31 127 LEU A O 1
ATOM 1026 N N . PHE A 1 128 ? 12.531 -8.719 -1.062 1 93.38 128 PHE A N 1
ATOM 1027 C CA . PHE A 1 128 ? 11.828 -9.945 -1.404 1 93.38 128 PHE A CA 1
ATOM 1028 C C . PHE A 1 128 ? 11.094 -10.508 -0.193 1 93.38 128 PHE A C 1
ATOM 1030 O O . PHE A 1 128 ? 10.055 -11.156 -0.335 1 93.38 128 PHE A O 1
ATOM 1037 N N . TYR A 1 129 ? 11.648 -10.258 0.962 1 94.12 129 TYR A N 1
ATOM 1038 C CA . TYR A 1 129 ? 10.906 -10.602 2.17 1 94.12 129 TYR A CA 1
ATOM 1039 C C . TYR A 1 129 ? 9.602 -9.82 2.258 1 94.12 129 TYR A C 1
ATOM 1041 O O . TYR A 1 129 ? 8.555 -10.375 2.576 1 94.12 129 TYR A O 1
ATOM 1049 N N . TYR A 1 130 ? 9.672 -8.484 1.991 1 95.62 130 TYR A N 1
ATOM 1050 C CA . TYR A 1 130 ? 8.477 -7.645 1.959 1 95.62 130 TYR A CA 1
ATOM 1051 C C . TYR A 1 130 ? 7.453 -8.188 0.964 1 95.62 130 TYR A C 1
ATOM 1053 O O . TYR A 1 130 ? 6.25 -8.18 1.231 1 95.62 130 TYR A O 1
ATOM 1061 N N . ASP A 1 131 ? 7.898 -8.68 -0.108 1 95.06 131 ASP A N 1
ATOM 1062 C CA . ASP A 1 131 ? 7.027 -9.18 -1.166 1 95.06 131 ASP A CA 1
ATOM 1063 C C . ASP A 1 131 ? 6.477 -10.562 -0.814 1 95.06 131 ASP A C 1
ATOM 1065 O O . ASP A 1 131 ? 5.285 -10.711 -0.546 1 95.06 131 ASP A O 1
ATOM 1069 N N . ASP A 1 132 ? 7.355 -11.562 -0.605 1 91.62 132 ASP A N 1
ATOM 1070 C CA . ASP A 1 132 ? 7 -12.977 -0.565 1 91.62 132 ASP A CA 1
ATOM 1071 C C . ASP A 1 132 ? 6.367 -13.344 0.774 1 91.62 132 ASP A C 1
ATOM 1073 O O . ASP A 1 132 ? 5.59 -14.305 0.858 1 91.62 132 ASP A O 1
ATOM 1077 N N . THR A 1 133 ? 6.621 -12.602 1.771 1 92.88 133 THR A N 1
ATOM 1078 C CA . THR A 1 133 ? 6.105 -12.961 3.088 1 92.88 133 THR A CA 1
ATOM 1079 C C . THR A 1 133 ? 5.062 -11.945 3.549 1 92.88 133 THR A C 1
ATOM 1081 O O . THR A 1 133 ? 3.869 -12.25 3.598 1 92.88 133 THR A O 1
ATOM 1084 N N . VAL A 1 134 ? 5.5 -10.734 3.691 1 95.31 134 VAL A N 1
ATOM 1085 C CA . VAL A 1 134 ? 4.609 -9.734 4.273 1 95.31 134 VAL A CA 1
ATOM 1086 C C . VAL A 1 134 ? 3.516 -9.367 3.271 1 95.31 134 VAL A C 1
ATOM 1088 O O . VAL A 1 134 ? 2.326 -9.414 3.596 1 95.31 134 VAL A O 1
ATOM 1091 N N . GLY A 1 135 ? 3.918 -9.039 2.1 1 96.38 135 GLY A N 1
ATOM 1092 C CA . GLY A 1 135 ? 2.975 -8.633 1.069 1 96.38 135 GLY A CA 1
ATOM 1093 C C . GLY A 1 135 ? 1.979 -9.727 0.713 1 96.38 135 GLY A C 1
ATOM 1094 O O . GLY A 1 135 ? 0.778 -9.469 0.615 1 96.38 135 GLY A O 1
ATOM 1095 N N . HIS A 1 136 ? 2.436 -10.906 0.512 1 94.75 136 HIS A N 1
ATOM 1096 C CA . HIS A 1 136 ? 1.564 -12.016 0.163 1 94.75 136 HIS A CA 1
ATOM 1097 C C . HIS A 1 136 ? 0.546 -12.289 1.266 1 94.75 136 HIS A C 1
ATOM 1099 O O . HIS A 1 136 ? -0.633 -12.516 0.986 1 94.75 136 HIS A O 1
ATOM 1105 N N . MET A 1 137 ? 0.97 -12.203 2.449 1 95.56 137 MET A N 1
ATOM 1106 C CA . MET A 1 137 ? 0.051 -12.438 3.561 1 95.56 137 MET A CA 1
ATOM 1107 C C . MET A 1 137 ? -1.014 -11.344 3.619 1 95.56 137 MET A C 1
ATOM 1109 O O . MET A 1 137 ? -2.201 -11.641 3.773 1 95.56 137 MET A O 1
ATOM 1113 N N . MET A 1 138 ? -0.579 -10.148 3.494 1 97.56 138 MET A N 1
ATOM 1114 C CA . MET A 1 138 ? -1.491 -9.008 3.584 1 97.56 138 MET A CA 1
ATOM 1115 C C . MET A 1 138 ? -2.449 -8.984 2.398 1 97.56 138 MET A C 1
ATOM 1117 O O . MET A 1 138 ? -3.572 -8.492 2.512 1 97.56 138 MET A O 1
ATOM 1121 N N . TRP A 1 139 ? -2.02 -9.531 1.312 1 97.19 139 TRP A N 1
ATOM 1122 C CA . TRP A 1 139 ? -2.822 -9.578 0.095 1 97.19 139 TRP A CA 1
ATOM 1123 C C . TRP A 1 139 ? -3.76 -10.781 0.11 1 97.19 139 TRP A C 1
ATOM 1125 O O . TRP A 1 139 ? -4.98 -10.625 0.01 1 97.19 139 TRP A O 1
ATOM 1135 N N . TYR A 1 140 ? -3.246 -12.008 0.387 1 97.38 140 TYR A N 1
ATOM 1136 C CA . TYR A 1 140 ? -3.98 -13.227 0.079 1 97.38 140 TYR A CA 1
ATOM 1137 C C . TYR A 1 140 ? -4.875 -13.633 1.245 1 97.38 140 TYR A C 1
ATOM 1139 O O . TYR A 1 140 ? -5.945 -14.211 1.043 1 97.38 140 TYR A O 1
ATOM 1147 N N . VAL A 1 141 ? -4.539 -13.281 2.414 1 97.25 141 VAL A N 1
ATOM 1148 C CA . VAL A 1 141 ? -5.375 -13.68 3.543 1 97.25 141 VAL A CA 1
ATOM 1149 C C . VAL A 1 141 ? -6.738 -13 3.445 1 97.25 141 VAL A C 1
ATOM 1151 O O . VAL A 1 141 ? -7.773 -13.664 3.443 1 97.25 141 VAL A O 1
ATOM 1154 N N . PRO A 1 142 ? -6.754 -11.68 3.303 1 96.94 142 PRO A N 1
ATOM 1155 C CA . PRO A 1 142 ? -8.07 -11.07 3.121 1 96.94 142 PRO A CA 1
ATOM 1156 C C . PRO A 1 142 ? -8.773 -11.539 1.849 1 96.94 142 PRO A C 1
ATOM 1158 O O . PRO A 1 142 ? -10 -11.68 1.826 1 96.94 142 PRO A O 1
ATOM 1161 N N . PHE A 1 143 ? -8.062 -11.742 0.794 1 97 143 PHE A N 1
ATOM 1162 C CA . PHE A 1 143 ? -8.609 -12.211 -0.476 1 97 143 PHE A CA 1
ATOM 1163 C C . PHE A 1 143 ? -9.391 -13.508 -0.288 1 97 143 PHE A C 1
ATOM 1165 O O . PHE A 1 143 ? -10.555 -13.594 -0.68 1 97 143 PHE A O 1
ATOM 1172 N N . PHE A 1 144 ? -8.789 -14.469 0.372 1 97.69 144 PHE A N 1
ATOM 1173 C CA . PHE A 1 144 ? -9.422 -15.773 0.55 1 97.69 144 PHE A CA 1
ATOM 1174 C C . PHE A 1 144 ? -10.523 -15.695 1.597 1 97.69 144 PHE A C 1
ATOM 1176 O O . PHE A 1 144 ? -11.523 -16.406 1.504 1 97.69 144 PHE A O 1
ATOM 1183 N N . LEU A 1 145 ? -10.352 -14.828 2.559 1 96.06 145 LEU A N 1
ATOM 1184 C CA . LEU A 1 145 ? -11.414 -14.641 3.545 1 96.06 145 LEU A CA 1
ATOM 1185 C C . LEU A 1 145 ? -12.688 -14.125 2.883 1 96.06 145 LEU A C 1
ATOM 1187 O O . LEU A 1 145 ? -13.781 -14.594 3.191 1 96.06 145 LEU A O 1
ATOM 1191 N N . VAL A 1 146 ? -12.508 -13.195 1.954 1 96.31 146 VAL A N 1
ATOM 1192 C CA . VAL A 1 146 ? -13.664 -12.656 1.248 1 96.31 146 VAL A CA 1
ATOM 1193 C C . VAL A 1 146 ? -14.32 -13.75 0.41 1 96.31 146 VAL A C 1
ATOM 1195 O O . VAL A 1 146 ? -15.547 -13.836 0.346 1 96.31 146 VAL A O 1
ATOM 1198 N N . LEU A 1 147 ? -13.555 -14.609 -0.195 1 96.19 147 LEU A N 1
ATOM 1199 C CA . LEU A 1 147 ? -14.102 -15.695 -0.998 1 96.19 147 LEU A CA 1
ATOM 1200 C C . LEU A 1 147 ? -14.906 -16.656 -0.133 1 96.19 147 LEU A C 1
ATOM 1202 O O . LEU A 1 147 ? -15.984 -17.094 -0.531 1 96.19 147 LEU A O 1
ATOM 1206 N N . VAL A 1 148 ? -14.406 -16.922 1.041 1 96.56 148 VAL A N 1
ATOM 1207 C CA . VAL A 1 148 ? -15.102 -17.828 1.95 1 96.56 148 VAL A CA 1
ATOM 1208 C C . VAL A 1 148 ? -16.422 -17.188 2.406 1 96.56 148 VAL A C 1
ATOM 1210 O O . VAL A 1 148 ? -17.453 -17.859 2.453 1 96.56 148 VAL A O 1
ATOM 1213 N N . LEU A 1 149 ? -16.359 -15.945 2.711 1 95.44 149 LEU A N 1
ATOM 1214 C CA . LEU A 1 149 ? -17.562 -15.242 3.148 1 95.44 149 LEU A CA 1
ATOM 1215 C C . LEU A 1 149 ? -18.609 -15.195 2.035 1 95.44 149 LEU A C 1
ATOM 1217 O O . LEU A 1 149 ? -19.797 -15.398 2.285 1 95.44 149 LEU A O 1
ATOM 1221 N N . PHE A 1 150 ? -18.172 -14.859 0.857 1 96.19 150 PHE A N 1
ATOM 1222 C CA . PHE A 1 150 ? -19.078 -14.867 -0.283 1 96.19 150 PHE A CA 1
ATOM 1223 C C . PHE A 1 150 ? -19.672 -16.25 -0.487 1 96.19 150 PHE A C 1
ATOM 1225 O O . PHE A 1 150 ? -20.891 -16.375 -0.666 1 96.19 150 PHE A O 1
ATOM 1232 N N . PHE A 1 151 ? -18.875 -17.281 -0.372 1 96.75 151 PHE A N 1
ATOM 1233 C CA . PHE A 1 151 ? -19.281 -18.656 -0.593 1 96.75 151 PHE A CA 1
ATOM 1234 C C . PHE A 1 151 ? -20.344 -19.078 0.419 1 96.75 151 PHE A C 1
ATOM 1236 O O . PHE A 1 151 ? -21.266 -19.828 0.088 1 96.75 151 PHE A O 1
ATOM 1243 N N . ASN A 1 152 ? -20.234 -18.609 1.551 1 94.81 152 ASN A N 1
ATOM 1244 C CA . ASN A 1 152 ? -21.172 -18.953 2.613 1 94.81 152 ASN A CA 1
ATOM 1245 C C . ASN A 1 152 ? -22.562 -18.406 2.32 1 94.81 152 ASN A C 1
ATOM 1247 O O . ASN A 1 152 ? -23.547 -18.859 2.92 1 94.81 152 ASN A O 1
ATOM 1251 N N . GLY A 1 153 ? -22.609 -17.5 1.395 1 93.19 153 GLY A N 1
ATOM 1252 C CA . GLY A 1 153 ? -23.906 -16.953 1.022 1 93.19 153 GLY A CA 1
ATOM 1253 C C . GLY A 1 153 ? -24.484 -17.578 -0.236 1 93.19 153 GLY A C 1
ATOM 1254 O O . GLY A 1 153 ? -25.547 -17.188 -0.708 1 93.19 153 GLY A O 1
ATOM 1255 N N . CYS A 1 154 ? -23.844 -18.625 -0.716 1 94.25 154 CYS A N 1
ATOM 1256 C CA . CYS A 1 154 ? -24.219 -19.172 -2.012 1 94.25 154 CYS A CA 1
ATOM 1257 C C . CYS A 1 154 ? -25 -20.469 -1.842 1 94.25 154 CYS A C 1
ATOM 1259 O O . CYS A 1 154 ? -24.781 -21.438 -2.57 1 94.25 154 CYS A O 1
ATOM 1261 N N . PHE A 1 155 ? -25.953 -20.516 -0.915 1 94.12 155 PHE A N 1
ATOM 1262 C CA . PHE A 1 155 ? -26.766 -21.703 -0.674 1 94.12 155 PHE A CA 1
ATOM 1263 C C . PHE A 1 155 ? -28.25 -21.359 -0.725 1 94.12 155 PHE A C 1
ATOM 1265 O O . PHE A 1 155 ? -28.656 -20.266 -0.319 1 94.12 155 PHE A O 1
ATOM 1272 N N . SER A 1 156 ? -28.969 -22.234 -1.349 1 91.31 156 SER A N 1
ATOM 1273 C CA . SER A 1 156 ? -30.422 -22.078 -1.438 1 91.31 156 SER A CA 1
ATOM 1274 C C . SER A 1 156 ? -31.141 -23.406 -1.192 1 91.31 156 SER A C 1
ATOM 1276 O O . SER A 1 156 ? -30.531 -24.484 -1.322 1 91.31 156 SER A O 1
ATOM 1278 N N . ARG A 1 157 ? -32.469 -23.422 -0.798 1 87.19 157 ARG A N 1
ATOM 1279 C CA . ARG A 1 157 ? -33.281 -24.609 -0.558 1 87.19 157 ARG A CA 1
ATOM 1280 C C . ARG A 1 157 ? -33.781 -25.219 -1.871 1 87.19 157 ARG A C 1
ATOM 1282 O O . ARG A 1 157 ? -34.094 -26.406 -1.931 1 87.19 157 ARG A O 1
ATOM 1289 N N . ARG A 1 158 ? -33.844 -24.422 -2.826 1 79.06 158 ARG A N 1
ATOM 1290 C CA . ARG A 1 158 ? -34.406 -24.891 -4.082 1 79.06 158 ARG A CA 1
ATOM 1291 C C . ARG A 1 158 ? -33.344 -25.625 -4.91 1 79.06 158 ARG A C 1
ATOM 1293 O O . ARG A 1 158 ? -32.375 -25.031 -5.363 1 79.06 158 ARG A O 1
ATOM 1300 N N . GLU A 1 159 ? -33.656 -26.953 -5.133 1 65.5 159 GLU A N 1
ATOM 1301 C CA . GLU A 1 159 ? -32.75 -27.797 -5.891 1 65.5 159 GLU A CA 1
ATOM 1302 C C . GLU A 1 159 ? -32.625 -27.328 -7.336 1 65.5 159 GLU A C 1
ATOM 1304 O O . GLU A 1 159 ? -31.562 -27.484 -7.957 1 65.5 159 GLU A O 1
ATOM 1309 N N . GLN A 1 160 ? -33.625 -26.703 -7.855 1 61.66 160 GLN A N 1
ATOM 1310 C CA . GLN A 1 160 ? -33.656 -26.266 -9.25 1 61.66 160 GLN A CA 1
ATOM 1311 C C . GLN A 1 160 ? -32.656 -25.156 -9.492 1 61.66 160 GLN A C 1
ATOM 1313 O O . GLN A 1 160 ? -32.156 -24.969 -10.617 1 61.66 160 GLN A O 1
ATOM 1318 N N . GLU A 1 161 ? -32.312 -24.453 -8.453 1 64.5 161 GLU A N 1
ATOM 1319 C CA . GLU A 1 161 ? -31.359 -23.359 -8.633 1 64.5 161 GLU A CA 1
ATOM 1320 C C . GLU A 1 161 ? -29.922 -23.859 -8.633 1 64.5 161 GLU A C 1
ATOM 1322 O O . GLU A 1 161 ? -28.984 -23.062 -8.695 1 64.5 161 GLU A O 1
ATOM 1327 N N . GLU A 1 162 ? -29.875 -25.156 -8.789 1 70 162 GLU A N 1
ATOM 1328 C CA . GLU A 1 162 ? -28.562 -25.781 -8.703 1 70 162 GLU A CA 1
ATOM 1329 C C . GLU A 1 162 ? -27.922 -25.938 -10.086 1 70 162 GLU A C 1
ATOM 1331 O O . GLU A 1 162 ? -27.016 -26.75 -10.266 1 70 162 GLU A O 1
ATOM 1336 N N . ARG A 1 163 ? -28.469 -25.172 -11.086 1 86.19 163 ARG A N 1
ATOM 1337 C CA . ARG A 1 163 ? -27.828 -25.328 -12.383 1 86.19 163 ARG A CA 1
ATOM 1338 C C . ARG A 1 163 ? -27.031 -24.094 -12.766 1 86.19 163 ARG A C 1
ATOM 1340 O O . ARG A 1 163 ? -27.469 -22.969 -12.531 1 86.19 163 ARG A O 1
ATOM 1347 N N . MET A 1 164 ? -25.875 -24.391 -13.234 1 92.25 164 MET A N 1
ATOM 1348 C CA . MET A 1 164 ? -25.047 -23.297 -13.734 1 92.25 164 MET A CA 1
ATOM 1349 C C . MET A 1 164 ? -25.484 -22.891 -15.141 1 92.25 164 MET A C 1
ATOM 1351 O O . MET A 1 164 ? -25.656 -23.734 -16.016 1 92.25 164 MET A O 1
ATOM 1355 N N . PRO A 1 165 ? -25.734 -21.719 -15.414 1 94.12 165 PRO A N 1
ATOM 1356 C CA . PRO A 1 165 ? -26.031 -21.234 -16.766 1 94.12 165 PRO A CA 1
ATOM 1357 C C . PRO A 1 165 ? -24.844 -21.359 -17.719 1 94.12 165 PRO A C 1
ATOM 1359 O O . PRO A 1 165 ? -23.719 -21.531 -17.266 1 94.12 165 PRO A O 1
ATOM 1362 N N . PRO A 1 166 ? -25.016 -21.25 -19 1 95.5 166 PRO A N 1
ATOM 1363 C CA . PRO A 1 166 ? -23.938 -21.344 -19.984 1 95.5 166 PRO A CA 1
ATOM 1364 C C . PRO A 1 166 ? -22.844 -20.312 -19.766 1 95.5 166 PRO A C 1
ATOM 1366 O O . PRO A 1 166 ? -21.656 -20.594 -19.984 1 95.5 166 PRO A O 1
ATOM 1369 N N . SER A 1 167 ? -23.25 -19.109 -19.406 1 95.25 167 SER A N 1
ATOM 1370 C CA . SER A 1 167 ? -22.266 -18.078 -19.125 1 95.25 167 SER A CA 1
ATOM 1371 C C . SER A 1 167 ? -21.297 -18.516 -18.016 1 95.25 167 SER A C 1
ATOM 1373 O O . SER A 1 167 ? -20.094 -18.266 -18.094 1 95.25 167 SER A O 1
ATOM 1375 N N . ALA A 1 168 ? -21.75 -19.141 -17.031 1 96.38 168 ALA A N 1
ATOM 1376 C CA . ALA A 1 168 ? -20.906 -19.625 -15.938 1 96.38 168 ALA A CA 1
ATOM 1377 C C . ALA A 1 168 ? -19.953 -20.719 -16.422 1 96.38 168 ALA A C 1
ATOM 1379 O O . ALA A 1 168 ? -18.781 -20.734 -16.047 1 96.38 168 ALA A O 1
ATOM 1380 N N . TRP A 1 169 ? -20.469 -21.578 -17.281 1 96.69 169 TRP A N 1
ATOM 1381 C CA . TRP A 1 169 ? -19.625 -22.641 -17.828 1 96.69 169 TRP A CA 1
ATOM 1382 C C . TRP A 1 169 ? -18.5 -22.078 -18.688 1 96.69 169 TRP A C 1
ATOM 1384 O O . TRP A 1 169 ? -17.375 -22.562 -18.656 1 96.69 169 TRP A O 1
ATOM 1394 N N . MET A 1 170 ? -18.812 -21.016 -19.375 1 96.69 170 MET A N 1
ATOM 1395 C CA . MET A 1 170 ? -17.828 -20.391 -20.234 1 96.69 170 MET A CA 1
ATOM 1396 C C . MET A 1 170 ? -16.719 -19.719 -19.422 1 96.69 170 MET A C 1
ATOM 1398 O O . MET A 1 170 ? -15.562 -19.703 -19.828 1 96.69 170 MET A O 1
ATOM 1402 N N . LEU A 1 171 ? -17.062 -19.234 -18.266 1 97.31 171 LEU A N 1
ATOM 1403 C CA . LEU A 1 171 ? -16.125 -18.5 -17.438 1 97.31 171 LEU A CA 1
ATOM 1404 C C . LEU A 1 171 ? -15.32 -19.453 -16.547 1 97.31 171 LEU A C 1
ATOM 1406 O O . LEU A 1 171 ? -14.305 -19.062 -15.977 1 97.31 171 LEU A O 1
ATOM 1410 N N . LEU A 1 172 ? -15.766 -20.672 -16.438 1 97.75 172 LEU A N 1
ATOM 1411 C CA . LEU A 1 172 ? -15.172 -21.625 -15.508 1 97.75 172 LEU A CA 1
ATOM 1412 C C . LEU A 1 172 ? -13.711 -21.891 -15.852 1 97.75 172 LEU A C 1
ATOM 1414 O O . LEU A 1 172 ? -12.844 -21.844 -14.977 1 97.75 172 LEU A O 1
ATOM 1418 N N . ALA A 1 173 ? -13.461 -22.078 -17.094 1 97.44 173 ALA A N 1
ATOM 1419 C CA . ALA A 1 173 ? -12.109 -22.438 -17.516 1 97.44 173 ALA A CA 1
ATOM 1420 C C . ALA A 1 173 ? -11.125 -21.312 -17.25 1 97.44 173 ALA A C 1
ATOM 1422 O O . ALA A 1 173 ? -10.102 -21.516 -16.594 1 97.44 173 ALA A O 1
ATOM 1423 N N . PRO A 1 174 ? -11.422 -20.094 -17.734 1 97.62 174 PRO A N 1
ATOM 1424 C CA . PRO A 1 174 ? -10.477 -19.016 -17.453 1 97.62 174 PRO A CA 1
ATOM 1425 C C . PRO A 1 174 ? -10.344 -18.719 -15.953 1 97.62 174 PRO A C 1
ATOM 1427 O O . PRO A 1 174 ? -9.266 -18.359 -15.484 1 97.62 174 PRO A O 1
ATOM 1430 N N . ASN A 1 175 ? -11.398 -18.859 -15.242 1 97.94 175 ASN A N 1
ATOM 1431 C CA . ASN A 1 175 ? -11.336 -18.625 -13.805 1 97.94 175 ASN A CA 1
ATOM 1432 C C . ASN A 1 175 ? -10.492 -19.688 -13.102 1 97.94 175 ASN A C 1
ATOM 1434 O O . ASN A 1 175 ? -9.648 -19.344 -12.258 1 97.94 175 ASN A O 1
ATOM 1438 N N . ALA A 1 176 ? -10.703 -20.906 -13.445 1 98.31 176 ALA A N 1
ATOM 1439 C CA . ALA A 1 176 ? -9.906 -22 -12.867 1 98.31 176 ALA A CA 1
ATOM 1440 C C . ALA A 1 176 ? -8.438 -21.844 -13.234 1 98.31 176 ALA A C 1
ATOM 1442 O O . ALA A 1 176 ? -7.559 -22.094 -12.398 1 98.31 176 ALA A O 1
ATOM 1443 N N . ALA A 1 177 ? -8.195 -21.484 -14.445 1 98.06 177 ALA A N 1
ATOM 1444 C CA . ALA A 1 177 ? -6.824 -21.281 -14.891 1 98.06 177 ALA A CA 1
ATOM 1445 C C . ALA A 1 177 ? -6.141 -20.172 -14.094 1 98.06 177 ALA A C 1
ATOM 1447 O O . ALA A 1 177 ? -4.945 -20.25 -13.797 1 98.06 177 ALA A O 1
ATOM 1448 N N . TYR A 1 178 ? -6.836 -19.188 -13.789 1 97.75 178 TYR A N 1
ATOM 1449 C CA . TYR A 1 178 ? -6.258 -18.125 -12.977 1 97.75 178 TYR A CA 1
ATOM 1450 C C . TYR A 1 178 ? -5.949 -18.609 -11.57 1 97.75 178 TYR A C 1
ATOM 1452 O O . TYR A 1 178 ? -4.926 -18.25 -10.984 1 97.75 178 TYR A O 1
ATOM 1460 N N . TYR A 1 179 ? -6.918 -19.359 -10.961 1 98 179 TYR A N 1
ATOM 1461 C CA . TYR A 1 179 ? -6.633 -19.906 -9.633 1 98 179 TYR A CA 1
ATOM 1462 C C . TYR A 1 179 ? -5.41 -20.812 -9.664 1 98 179 TYR A C 1
ATOM 1464 O O . TYR A 1 179 ? -4.637 -20.859 -8.703 1 98 179 TYR A O 1
ATOM 1472 N N . TRP A 1 180 ? -5.25 -21.547 -10.727 1 98.06 180 TRP A N 1
ATOM 1473 C CA . TRP A 1 180 ? -4.016 -22.312 -10.898 1 98.06 180 TRP A CA 1
ATOM 1474 C C . TRP A 1 180 ? -2.803 -21.391 -10.859 1 98.06 180 TRP A C 1
ATOM 1476 O O . TRP A 1 180 ? -1.817 -21.672 -10.18 1 98.06 180 TRP A O 1
ATOM 1486 N N . TYR A 1 181 ? -2.824 -20.344 -11.602 1 96.56 181 TYR A N 1
ATOM 1487 C CA . TYR A 1 181 ? -1.755 -19.344 -11.633 1 96.56 181 TYR A CA 1
ATOM 1488 C C . TYR A 1 181 ? -1.521 -18.75 -10.242 1 96.56 181 TYR A C 1
ATOM 1490 O O . TYR A 1 181 ? -0.375 -18.547 -9.844 1 96.56 181 TYR A O 1
ATOM 1498 N N . LEU A 1 182 ? -2.637 -18.516 -9.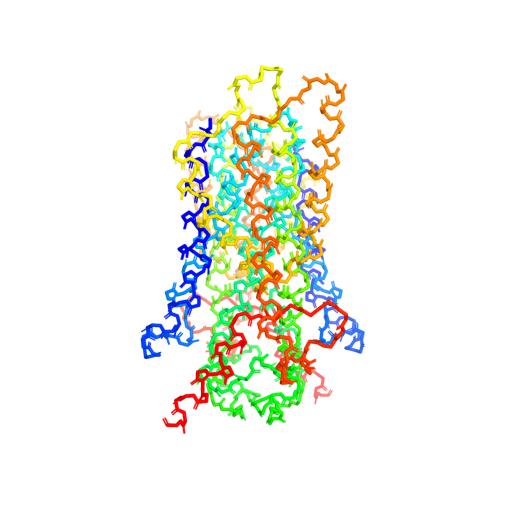562 1 95.62 182 LEU A N 1
ATOM 1499 C CA . LEU A 1 182 ? -2.564 -17.969 -8.219 1 95.62 182 LEU A CA 1
ATOM 1500 C C . LEU A 1 182 ? -1.847 -18.922 -7.273 1 95.62 182 LEU A C 1
ATOM 1502 O O . LEU A 1 182 ? -1.065 -18.484 -6.422 1 95.62 182 LEU A O 1
ATOM 1506 N N . ILE A 1 183 ? -2.072 -20.156 -7.406 1 96.5 183 ILE A N 1
ATOM 1507 C CA . ILE A 1 183 ? -1.455 -21.172 -6.566 1 96.5 183 ILE A CA 1
ATOM 1508 C C . ILE A 1 183 ? 0.023 -21.312 -6.926 1 96.5 183 ILE A C 1
ATOM 1510 O O . ILE A 1 183 ? 0.885 -21.297 -6.043 1 96.5 183 ILE A O 1
ATOM 1514 N N . THR A 1 184 ? 0.302 -21.391 -8.156 1 94.25 184 THR A N 1
ATOM 1515 C CA . THR A 1 184 ? 1.653 -21.719 -8.602 1 94.25 184 THR A CA 1
ATOM 1516 C C . THR A 1 184 ? 2.547 -20.484 -8.555 1 94.25 184 THR A C 1
ATOM 1518 O O . THR A 1 184 ? 3.58 -20.484 -7.883 1 94.25 184 THR A O 1
ATOM 1521 N N . GLU A 1 185 ? 2.09 -19.406 -9.117 1 91.56 185 GLU A N 1
ATOM 1522 C CA . GLU A 1 185 ? 2.9 -18.203 -9.156 1 91.56 185 GLU A CA 1
ATOM 1523 C C . GLU A 1 185 ? 2.871 -17.469 -7.809 1 91.56 185 GLU A C 1
ATOM 1525 O O . GLU A 1 185 ? 3.898 -16.969 -7.348 1 91.56 185 GLU A O 1
ATOM 1530 N N . GLY A 1 186 ? 1.725 -17.484 -7.223 1 91.06 186 GLY A N 1
ATOM 1531 C CA .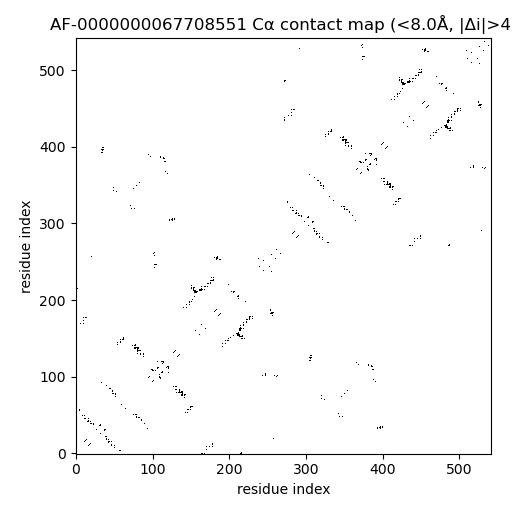 GLY A 1 186 ? 1.558 -16.75 -5.977 1 91.06 186 GLY A CA 1
ATOM 1532 C C . GLY A 1 186 ? 1.924 -17.562 -4.75 1 91.06 186 GLY A C 1
ATOM 1533 O O . GLY A 1 186 ? 1.958 -17.047 -3.637 1 91.06 186 GLY A O 1
ATOM 1534 N N . GLN A 1 187 ? 2.098 -18.812 -4.949 1 90.75 187 GLN A N 1
ATOM 1535 C CA . GLN A 1 187 ? 2.473 -19.719 -3.871 1 90.75 187 GLN A CA 1
ATOM 1536 C C . GLN A 1 187 ? 1.431 -19.719 -2.756 1 90.75 187 GLN A C 1
ATOM 1538 O O . GLN A 1 187 ? 1.774 -19.578 -1.58 1 90.75 187 GLN A O 1
ATOM 1543 N N . THR A 1 188 ? 0.246 -19.844 -3.15 1 94.94 188 THR A N 1
ATOM 1544 C CA . THR A 1 188 ? -0.855 -19.797 -2.195 1 94.94 188 THR A CA 1
ATOM 1545 C C . THR A 1 188 ? -1.431 -21.188 -1.971 1 94.94 188 THR A C 1
ATOM 1547 O O . THR A 1 188 ? -2.596 -21.328 -1.594 1 94.94 188 THR A O 1
ATOM 1550 N N . PHE A 1 189 ? -0.662 -22.234 -2.221 1 95.56 189 PHE A N 1
ATOM 1551 C CA . PHE A 1 189 ? -1.166 -23.594 -2.182 1 95.56 189 PHE A CA 1
ATOM 1552 C C . PHE A 1 189 ? -1.797 -23.906 -0.828 1 95.56 189 PHE A C 1
ATOM 1554 O O . PHE A 1 189 ? -2.898 -24.453 -0.76 1 95.56 189 PHE A O 1
ATOM 1561 N N . ILE A 1 190 ? -1.153 -23.562 0.177 1 94.31 190 ILE A N 1
ATOM 1562 C CA . ILE A 1 190 ? -1.63 -23.875 1.52 1 94.31 190 ILE A CA 1
ATOM 1563 C C . ILE A 1 190 ? -2.932 -23.141 1.795 1 94.31 190 ILE A C 1
ATOM 1565 O O . ILE A 1 190 ? -3.932 -23.734 2.186 1 94.31 190 ILE A O 1
ATOM 1569 N N . LEU A 1 191 ? -2.936 -21.859 1.572 1 95.62 191 LEU A N 1
ATOM 1570 C CA . LEU A 1 191 ? -4.125 -21.047 1.8 1 95.62 191 LEU A CA 1
ATOM 1571 C C . LEU A 1 191 ? -5.277 -21.516 0.915 1 95.62 191 LEU A C 1
ATOM 1573 O O . LEU A 1 191 ? -6.422 -21.594 1.371 1 95.62 191 LEU A O 1
ATOM 1577 N N . PHE A 1 192 ? -4.977 -21.797 -0.313 1 97.69 192 PHE A N 1
ATOM 1578 C CA . PHE A 1 192 ? -5.98 -22.234 -1.271 1 97.69 192 PHE A CA 1
ATOM 1579 C C . PHE A 1 192 ? -6.598 -23.562 -0.837 1 97.69 192 PHE A C 1
ATOM 1581 O O . PHE A 1 192 ? -7.816 -23.719 -0.872 1 97.69 192 PHE A O 1
ATOM 1588 N N . THR A 1 193 ? -5.734 -24.469 -0.395 1 96.81 193 THR A N 1
ATOM 1589 C CA . THR A 1 193 ? -6.199 -25.781 0.011 1 96.81 193 THR A CA 1
ATOM 1590 C C . THR A 1 193 ? -7.055 -25.703 1.272 1 96.81 193 THR A C 1
ATOM 1592 O O . THR A 1 193 ? -8.094 -26.344 1.374 1 96.81 193 THR A O 1
ATOM 1595 N N . PHE A 1 194 ? -6.652 -24.922 2.164 1 97.31 194 PHE A N 1
ATOM 1596 C CA . PHE A 1 194 ? -7.449 -24.719 3.371 1 97.31 194 PHE A CA 1
ATOM 1597 C C . PHE A 1 194 ? -8.805 -24.109 3.035 1 97.31 194 PHE A C 1
ATOM 1599 O O . PHE A 1 194 ? -9.82 -24.484 3.617 1 97.31 194 PHE A O 1
ATOM 1606 N N . THR A 1 195 ? -8.781 -23.156 2.156 1 97.81 195 THR A N 1
ATOM 1607 C CA . THR A 1 195 ? -10.031 -22.547 1.731 1 97.81 195 THR A CA 1
ATOM 1608 C C . THR A 1 195 ? -10.938 -23.562 1.053 1 97.81 195 THR A C 1
ATOM 1610 O O . THR A 1 195 ? -12.141 -23.609 1.32 1 97.81 195 THR A O 1
ATOM 1613 N N . PHE A 1 196 ? -10.352 -24.375 0.258 1 98.19 196 PHE A N 1
ATOM 1614 C CA . PHE A 1 196 ? -11.117 -25.406 -0.424 1 98.19 196 PHE A CA 1
ATOM 1615 C C . PHE A 1 196 ? -11.711 -26.391 0.579 1 98.19 196 PHE A C 1
ATOM 1617 O O . PHE A 1 196 ? -12.859 -26.812 0.434 1 98.19 196 PHE A O 1
ATOM 1624 N N . PHE A 1 197 ? -10.93 -26.75 1.536 1 97.94 197 PHE A N 1
ATOM 1625 C CA . PHE A 1 197 ? -11.414 -27.641 2.584 1 97.94 197 PHE A CA 1
ATOM 1626 C C . PHE A 1 197 ? -12.555 -27 3.357 1 97.94 197 PHE A C 1
ATOM 1628 O O . PHE A 1 197 ? -13.539 -27.656 3.695 1 97.94 197 PHE A O 1
ATOM 1635 N N . ALA A 1 198 ? -12.406 -25.766 3.637 1 97.56 198 ALA A N 1
ATOM 1636 C CA . ALA A 1 198 ? -13.477 -25.031 4.316 1 97.56 198 ALA A CA 1
ATOM 1637 C C . ALA A 1 198 ? -14.75 -25.016 3.475 1 97.56 198 ALA A C 1
ATOM 1639 O O . ALA A 1 198 ? -15.852 -25.219 3.996 1 97.56 198 ALA A O 1
ATOM 1640 N N . MET A 1 199 ? -14.602 -24.797 2.219 1 97.62 199 MET A N 1
ATOM 1641 C CA . MET A 1 199 ? -15.742 -24.797 1.312 1 97.62 199 MET A CA 1
ATOM 1642 C C . MET A 1 199 ? -16.422 -26.172 1.285 1 97.62 199 MET A C 1
ATOM 1644 O O . MET A 1 199 ? -17.641 -26.266 1.361 1 97.62 199 MET A O 1
ATOM 1648 N N . THR A 1 200 ? -15.656 -27.219 1.215 1 98.06 200 THR A N 1
ATOM 1649 C CA . THR A 1 200 ? -16.188 -28.578 1.167 1 98.06 200 THR A CA 1
ATOM 1650 C C . THR A 1 200 ? -16.938 -28.922 2.447 1 98.06 200 THR A C 1
ATOM 1652 O O . THR A 1 200 ? -18.031 -29.484 2.395 1 98.06 200 THR A O 1
ATOM 1655 N N . THR A 1 201 ? -16.312 -28.516 3.541 1 97.75 201 THR A N 1
ATOM 1656 C CA . THR A 1 201 ? -16.953 -28.75 4.824 1 97.75 201 THR A CA 1
ATOM 1657 C C . THR A 1 201 ? -18.281 -28 4.906 1 97.75 201 THR A C 1
ATOM 1659 O O . THR A 1 201 ? -19.266 -28.531 5.43 1 97.75 201 THR A O 1
ATOM 1662 N N . THR A 1 202 ? -18.281 -26.828 4.414 1 97 202 THR A N 1
ATOM 1663 C CA . THR A 1 202 ? -19.5 -26.031 4.418 1 97 202 THR A CA 1
ATOM 1664 C C . THR A 1 202 ? -20.578 -26.672 3.537 1 97 202 THR A C 1
ATOM 1666 O O . THR A 1 202 ? -21.75 -26.703 3.902 1 97 202 THR A O 1
ATOM 1669 N N . VAL A 1 203 ? -20.234 -27.156 2.4 1 96.75 203 VAL A N 1
ATOM 1670 C CA . VAL A 1 203 ? -21.172 -27.812 1.491 1 96.75 203 VAL A CA 1
ATOM 1671 C C . VAL A 1 203 ? -21.797 -29.031 2.18 1 96.75 203 VAL A C 1
ATOM 1673 O O . VAL A 1 203 ? -23.016 -29.219 2.127 1 96.75 203 VAL A O 1
ATOM 1676 N N . MET A 1 204 ? -20.969 -29.828 2.822 1 97.12 204 MET A N 1
ATOM 1677 C CA . MET A 1 204 ? -21.453 -31.016 3.51 1 97.12 204 MET A CA 1
ATOM 1678 C C . MET A 1 204 ? -22.406 -30.641 4.637 1 97.12 204 MET A C 1
ATOM 1680 O O . MET A 1 204 ? -23.469 -31.266 4.789 1 97.12 204 MET A O 1
ATOM 1684 N N . HIS A 1 205 ? -22.047 -29.703 5.367 1 96.44 205 HIS A N 1
ATOM 1685 C CA . HIS A 1 205 ? -22.859 -29.25 6.492 1 96.44 205 HIS A CA 1
ATOM 1686 C C . HIS A 1 205 ? -24.203 -28.719 6.016 1 96.44 205 HIS A C 1
ATOM 1688 O O . HIS A 1 205 ? -25.25 -29.062 6.578 1 96.44 205 HIS A O 1
ATOM 1694 N N . GLN A 1 206 ? -24.219 -27.891 5.012 1 95.25 206 GLN A N 1
ATOM 1695 C CA . GLN A 1 206 ? -25.453 -27.281 4.5 1 95.25 206 GLN A CA 1
ATOM 1696 C C . GLN A 1 206 ? -26.328 -28.312 3.824 1 95.25 206 GLN A C 1
ATOM 1698 O O . GLN A 1 206 ? -27.562 -28.234 3.891 1 95.25 206 GLN A O 1
ATOM 1703 N N . ARG A 1 207 ? -25.719 -29.25 3.207 1 93.06 207 ARG A N 1
ATOM 1704 C CA . ARG A 1 207 ? -26.484 -30.328 2.594 1 93.06 207 ARG A CA 1
ATOM 1705 C C . ARG A 1 207 ? -27.281 -31.094 3.643 1 93.06 207 ARG A C 1
ATOM 1707 O O . ARG A 1 207 ? -28.422 -31.484 3.398 1 93.06 207 ARG A O 1
ATOM 1714 N N . ARG A 1 208 ? -26.719 -31.297 4.766 1 95.25 208 ARG A N 1
ATOM 1715 C CA . ARG A 1 208 ? -27.406 -31.984 5.859 1 95.25 208 ARG A CA 1
ATOM 1716 C C . ARG A 1 208 ? -28.609 -31.172 6.34 1 95.25 208 ARG A C 1
ATOM 1718 O O . ARG A 1 208 ? -29.578 -31.734 6.844 1 95.25 208 ARG A O 1
ATOM 1725 N N . ARG A 1 209 ? -28.516 -29.953 6.125 1 94.06 209 ARG A N 1
ATOM 1726 C CA . ARG A 1 209 ? -29.609 -29.062 6.523 1 94.06 209 ARG A CA 1
ATOM 1727 C C . ARG A 1 209 ? -30.609 -28.875 5.387 1 94.06 209 ARG A C 1
ATOM 1729 O O . ARG A 1 209 ? -31.547 -28.094 5.508 1 94.06 209 ARG A O 1
ATOM 1736 N N . GLY A 1 210 ? -30.281 -29.469 4.266 1 92.44 210 GLY A N 1
ATOM 1737 C CA . GLY A 1 210 ? -31.203 -29.422 3.135 1 92.44 210 GLY A CA 1
ATOM 1738 C C . GLY A 1 210 ? -30.938 -28.25 2.215 1 92.44 210 GLY A C 1
ATOM 1739 O O . GLY A 1 210 ? -31.812 -27.844 1.44 1 92.44 210 GLY A O 1
ATOM 1740 N N . LEU A 1 211 ? -29.812 -27.672 2.393 1 94.12 211 LEU A N 1
ATOM 1741 C CA . LEU A 1 211 ? -29.453 -26.547 1.53 1 94.12 211 LEU A CA 1
ATOM 1742 C C . LEU A 1 211 ? -28.484 -27 0.439 1 94.12 211 LEU A C 1
ATOM 1744 O O . LEU A 1 211 ? -27.641 -27.859 0.671 1 94.12 211 LEU A O 1
ATOM 1748 N N . PHE A 1 212 ? -28.641 -26.359 -0.714 1 93.88 212 PHE A N 1
ATOM 1749 C CA . PHE A 1 212 ? -27.812 -26.719 -1.864 1 93.88 212 PHE A CA 1
ATOM 1750 C C . PHE A 1 212 ? -27.109 -25.484 -2.422 1 93.88 212 PHE A C 1
ATOM 1752 O O . PHE A 1 212 ? -27.578 -24.359 -2.234 1 93.88 212 PHE A O 1
ATOM 1759 N N . LEU A 1 213 ? -26 -25.734 -3.102 1 95.31 213 LEU A N 1
ATOM 1760 C CA . LEU A 1 213 ? -25.266 -24.641 -3.729 1 95.31 213 LEU A CA 1
ATOM 1761 C C . LEU A 1 213 ? -26.094 -24 -4.852 1 95.31 213 LEU A C 1
ATOM 1763 O O . LEU A 1 213 ? -26.703 -24.719 -5.656 1 95.31 213 LEU A O 1
ATOM 1767 N N . ASN A 1 214 ? -26.156 -22.719 -4.859 1 93.88 214 ASN A N 1
ATOM 1768 C CA . ASN A 1 214 ? -26.734 -22.047 -6.016 1 93.88 214 ASN A CA 1
ATOM 1769 C C . ASN A 1 214 ? -25.719 -21.922 -7.156 1 93.88 214 ASN A C 1
ATOM 1771 O O . ASN A 1 214 ? -24.625 -22.484 -7.082 1 93.88 214 ASN A O 1
ATOM 1775 N N . SER A 1 215 ? -26.031 -21.219 -8.195 1 93.75 215 SER A N 1
ATOM 1776 C CA . SER A 1 215 ? -25.203 -21.141 -9.391 1 93.75 215 SER A CA 1
ATOM 1777 C C . SER A 1 215 ? -23.844 -20.516 -9.07 1 93.75 215 SER A C 1
ATOM 1779 O O . SER A 1 215 ? -22.812 -20.969 -9.578 1 93.75 215 SER A O 1
ATOM 1781 N N . ASP A 1 216 ? -23.812 -19.484 -8.25 1 95.38 216 ASP A N 1
ATOM 1782 C CA . ASP A 1 216 ? -22.562 -18.844 -7.863 1 95.38 216 ASP A CA 1
ATOM 1783 C C . ASP A 1 216 ? -21.672 -19.797 -7.055 1 95.38 216 ASP A C 1
ATOM 1785 O O . ASP A 1 216 ? -20.469 -19.859 -7.254 1 95.38 216 ASP A O 1
ATOM 1789 N N . GLY A 1 217 ? -22.344 -20.469 -6.133 1 95.75 217 GLY A N 1
ATOM 1790 C CA . GLY A 1 217 ? -21.625 -21.438 -5.324 1 95.75 217 GLY A CA 1
ATOM 1791 C C . GLY A 1 217 ? -21.031 -22.578 -6.137 1 95.75 217 GLY A C 1
ATOM 1792 O O . GLY A 1 217 ? -19.891 -22.984 -5.914 1 95.75 217 GLY A O 1
ATOM 1793 N N . LEU A 1 218 ? -21.812 -23.109 -6.984 1 96.38 218 LEU A N 1
ATOM 1794 C CA . LEU A 1 218 ? -21.328 -24.172 -7.859 1 96.38 218 LEU A CA 1
ATOM 1795 C C . LEU A 1 218 ? -20.156 -23.688 -8.703 1 96.38 218 LEU A C 1
ATOM 1797 O O . LEU A 1 218 ? -19.156 -24.406 -8.836 1 96.38 218 LEU A O 1
ATOM 1801 N N . PHE A 1 219 ? -20.328 -22.531 -9.242 1 97.19 219 PHE A N 1
ATOM 1802 C CA . PHE A 1 219 ? -19.266 -21.938 -10.055 1 97.19 219 PHE A CA 1
ATOM 1803 C C . PHE A 1 219 ? -17.953 -21.875 -9.273 1 97.19 219 PHE A C 1
ATOM 1805 O O . PHE A 1 219 ? -16.906 -22.281 -9.773 1 97.19 219 PHE A O 1
ATOM 1812 N N . MET A 1 220 ? -18.016 -21.406 -8.062 1 97.06 220 MET A N 1
ATOM 1813 C CA . MET A 1 220 ? -16.828 -21.266 -7.23 1 97.06 220 MET A CA 1
ATOM 1814 C C . MET A 1 220 ? -16.25 -22.641 -6.871 1 97.06 220 MET A C 1
ATOM 1816 O O . MET A 1 220 ? -15.047 -22.859 -6.98 1 97.06 220 MET A O 1
ATOM 1820 N N . PHE A 1 221 ? -17.141 -23.5 -6.488 1 97.69 221 PHE A N 1
ATOM 1821 C CA . PHE A 1 221 ? -16.719 -24.828 -6.047 1 97.69 221 PHE A CA 1
ATOM 1822 C C . PHE A 1 221 ? -16.062 -25.594 -7.188 1 97.69 221 PHE A C 1
ATOM 1824 O O . PHE A 1 221 ? -15.008 -26.203 -7 1 97.69 221 PHE A O 1
ATOM 1831 N N . TYR A 1 222 ? -16.625 -25.516 -8.328 1 97.69 222 TYR A N 1
ATOM 1832 C CA . TYR A 1 222 ? -16.062 -26.203 -9.492 1 97.69 222 TYR A CA 1
ATOM 1833 C C . TYR A 1 222 ? -14.766 -25.531 -9.938 1 97.69 222 TYR A C 1
ATOM 1835 O O . TYR A 1 222 ? -13.836 -26.203 -10.375 1 97.69 222 TYR A O 1
ATOM 1843 N N . SER A 1 223 ? -14.688 -24.234 -9.875 1 98.06 223 SER A N 1
ATOM 1844 C CA . SER A 1 223 ? -13.469 -23.516 -10.25 1 98.06 223 SER A CA 1
ATOM 1845 C C . SER A 1 223 ? -12.305 -23.891 -9.336 1 98.06 223 SER A C 1
ATOM 1847 O O . SER A 1 223 ? -11.188 -24.125 -9.812 1 98.06 223 SER A O 1
ATOM 1849 N N . PHE A 1 224 ? -12.594 -23.969 -8.078 1 98.56 224 PHE A N 1
ATOM 1850 C CA . PHE A 1 224 ? -11.562 -24.344 -7.121 1 98.56 224 PHE A CA 1
ATOM 1851 C C . PHE A 1 224 ? -11.102 -25.781 -7.352 1 98.56 224 PHE A C 1
ATOM 1853 O O . PHE A 1 224 ? -9.906 -26.062 -7.309 1 98.56 224 PHE A O 1
ATOM 1860 N N . SER A 1 225 ? -12.031 -26.672 -7.602 1 98.5 225 SER A N 1
ATOM 1861 C CA . SER A 1 225 ? -11.711 -28.078 -7.863 1 98.5 225 SER A CA 1
ATOM 1862 C C . SER A 1 225 ? -10.875 -28.219 -9.125 1 98.5 225 SER A C 1
ATOM 1864 O O . SER A 1 225 ? -9.859 -28.922 -9.133 1 98.5 225 SER A O 1
ATOM 1866 N N . ALA A 1 226 ? -11.336 -27.547 -10.117 1 98.56 226 ALA A N 1
ATOM 1867 C CA . ALA A 1 226 ? -10.617 -27.594 -11.383 1 98.56 226 ALA A CA 1
ATOM 1868 C C . ALA A 1 226 ? -9.203 -27.047 -11.234 1 98.56 226 ALA A C 1
ATOM 1870 O O . ALA A 1 226 ? -8.258 -27.578 -11.828 1 98.56 226 ALA A O 1
ATOM 1871 N N . ALA A 1 227 ? -9.062 -26 -10.484 1 98.5 227 ALA A N 1
ATOM 1872 C CA . ALA A 1 227 ? -7.742 -25.406 -10.25 1 98.5 227 ALA A CA 1
ATOM 1873 C C . ALA A 1 227 ? -6.812 -26.406 -9.562 1 98.5 227 ALA A C 1
ATOM 1875 O O . ALA A 1 227 ? -5.641 -26.516 -9.922 1 98.5 227 ALA A O 1
ATOM 1876 N N . LEU A 1 228 ? -7.324 -27.141 -8.586 1 98.31 228 LEU A N 1
ATOM 1877 C CA . LEU A 1 228 ? -6.516 -28.125 -7.875 1 98.31 228 LEU A CA 1
ATOM 1878 C C . LEU A 1 228 ? -6.102 -29.25 -8.805 1 98.31 228 LEU A C 1
ATOM 1880 O O . LEU A 1 228 ? -4.98 -29.766 -8.711 1 98.31 228 LEU A O 1
ATOM 1884 N N . VAL A 1 229 ? -6.984 -29.641 -9.703 1 98.38 229 VAL A N 1
ATOM 1885 C CA . VAL A 1 229 ? -6.652 -30.656 -10.695 1 98.38 229 VAL A CA 1
ATOM 1886 C C . VAL A 1 229 ? -5.547 -30.141 -11.609 1 98.38 229 VAL A C 1
ATOM 1888 O O . VAL A 1 229 ? -4.59 -30.859 -11.914 1 98.38 229 VAL A O 1
ATOM 1891 N N . LEU A 1 230 ? -5.684 -28.875 -12 1 98.25 230 LEU A N 1
ATOM 1892 C CA . LEU A 1 230 ? -4.664 -28.266 -12.844 1 98.25 230 LEU A CA 1
ATOM 1893 C C . LEU A 1 230 ? -3.32 -28.219 -12.125 1 98.25 230 LEU A C 1
ATOM 1895 O O . LEU A 1 230 ? -2.275 -28.453 -12.742 1 98.25 230 LEU A O 1
ATOM 1899 N N . VAL A 1 231 ? -3.314 -27.891 -10.883 1 97.31 231 VAL A N 1
ATOM 1900 C CA . VAL A 1 231 ? -2.086 -27.844 -10.102 1 97.31 231 VAL A CA 1
ATOM 1901 C C . VAL A 1 231 ? -1.469 -29.25 -10.039 1 97.31 231 VAL A C 1
ATOM 1903 O O . VAL A 1 231 ? -0.254 -29.406 -10.188 1 97.31 231 VAL A O 1
ATOM 1906 N N . ALA A 1 232 ? -2.326 -30.281 -9.844 1 96.75 232 ALA A N 1
ATOM 1907 C CA . ALA A 1 232 ? -1.843 -31.672 -9.789 1 96.75 232 ALA A CA 1
ATOM 1908 C C . ALA A 1 232 ? -1.183 -32.062 -11.102 1 96.75 232 ALA A C 1
ATOM 1910 O O . ALA A 1 232 ? -0.112 -32.688 -11.109 1 96.75 232 ALA A O 1
ATOM 1911 N N . ILE A 1 233 ? -1.784 -31.672 -12.148 1 97.25 233 ILE A N 1
ATOM 1912 C CA . ILE A 1 233 ? -1.223 -31.953 -13.461 1 97.25 233 ILE A CA 1
ATOM 1913 C C . ILE A 1 233 ? 0.099 -31.219 -13.633 1 97.25 233 ILE A C 1
ATOM 1915 O O . ILE A 1 233 ? 1.087 -31.781 -14.102 1 97.25 233 ILE A O 1
ATOM 1919 N N . TRP A 1 234 ? 0.132 -29.906 -13.211 1 95.38 234 TRP A N 1
ATOM 1920 C CA . TRP A 1 234 ? 1.3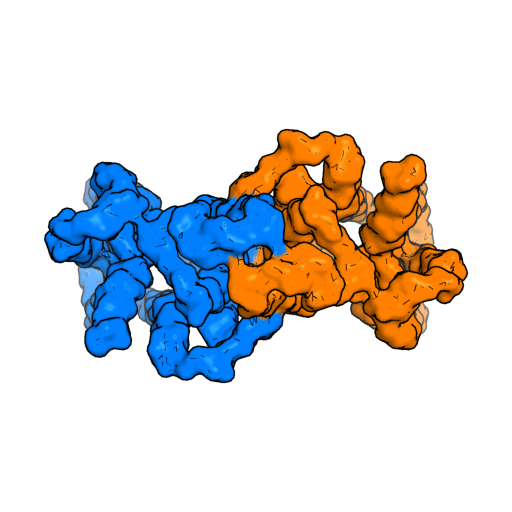18 -29.062 -13.305 1 95.38 234 TRP A CA 1
ATOM 1921 C C . TRP A 1 234 ? 2.486 -29.672 -12.539 1 95.38 234 TRP A C 1
ATOM 1923 O O . TRP A 1 234 ? 3.594 -29.781 -13.07 1 95.38 234 TRP A O 1
ATOM 1933 N N . VAL A 1 235 ? 2.223 -30.141 -11.391 1 93.38 235 VAL A N 1
ATOM 1934 C CA . VAL A 1 235 ? 3.25 -30.734 -10.531 1 93.38 235 VAL A CA 1
ATOM 1935 C C . VAL A 1 235 ? 3.697 -32.062 -11.109 1 93.38 235 VAL A C 1
ATOM 1937 O O . VAL A 1 235 ? 4.891 -32.375 -11.133 1 93.38 235 VAL A O 1
ATOM 1940 N N . ALA A 1 236 ? 2.801 -32.906 -11.633 1 94.12 236 ALA A N 1
ATOM 1941 C CA . ALA A 1 236 ? 3.121 -34.188 -12.211 1 94.12 236 ALA A CA 1
ATOM 1942 C C . ALA A 1 236 ? 4.012 -34.062 -13.438 1 94.12 236 ALA A C 1
ATOM 1944 O O . ALA A 1 236 ? 4.961 -34.812 -13.617 1 94.12 236 ALA A O 1
ATOM 1945 N N . CYS A 1 237 ? 3.775 -33.031 -14.203 1 93.56 237 CYS A N 1
ATOM 1946 C CA . CYS A 1 237 ? 4.535 -32.812 -15.43 1 93.56 237 CYS A CA 1
ATOM 1947 C C . CYS A 1 237 ? 5.949 -32.344 -15.117 1 93.56 237 CYS A C 1
ATOM 1949 O O . CYS A 1 237 ? 6.879 -32.594 -15.883 1 93.56 237 CYS A O 1
ATOM 1951 N N . LEU A 1 238 ? 6.09 -31.672 -13.961 1 90.69 238 LEU A N 1
ATOM 1952 C CA . LEU A 1 238 ? 7.383 -31.078 -13.641 1 90.69 238 LEU A CA 1
ATOM 1953 C C . LEU A 1 238 ? 8.047 -31.812 -12.484 1 90.69 238 LEU A C 1
ATOM 1955 O O . LEU A 1 238 ? 9.023 -31.328 -11.914 1 90.69 238 LEU A O 1
ATOM 1959 N N . TRP A 1 239 ? 7.566 -33 -12.164 1 88.12 239 TRP A N 1
ATOM 1960 C CA . TRP A 1 239 ? 8.008 -33.75 -10.984 1 88.12 239 TRP A CA 1
ATOM 1961 C C . TRP A 1 239 ? 9.477 -34.156 -11.102 1 88.12 239 TRP A C 1
ATOM 1963 O O . TRP A 1 239 ? 10.211 -34.125 -10.109 1 88.12 239 TRP A O 1
ATOM 1973 N N . ASN A 1 240 ? 9.938 -34.312 -12.297 1 87.12 240 ASN A N 1
ATOM 1974 C CA . ASN A 1 240 ? 11.281 -34.875 -12.469 1 87.12 240 ASN A CA 1
ATOM 1975 C C . ASN A 1 240 ? 12.281 -33.812 -12.852 1 87.12 240 ASN A C 1
ATOM 1977 O O . ASN A 1 240 ? 13.43 -34.094 -13.195 1 87.12 240 ASN A O 1
ATOM 1981 N N . ASP A 1 241 ? 11.938 -32.625 -12.773 1 84.38 241 ASP A N 1
ATOM 1982 C CA . ASP A 1 241 ? 12.883 -31.562 -13.078 1 84.38 241 ASP A CA 1
ATOM 1983 C C . ASP A 1 241 ? 13.844 -31.328 -11.914 1 84.38 241 ASP A C 1
ATOM 1985 O O . ASP A 1 241 ? 13.445 -30.844 -10.859 1 84.38 241 ASP A O 1
ATOM 1989 N N . SER A 1 242 ? 15.062 -31.562 -12.07 1 82.81 242 SER A N 1
ATOM 1990 C CA . SER A 1 242 ? 16.047 -31.547 -11 1 82.81 242 SER A CA 1
ATOM 1991 C C . SER A 1 242 ? 16.391 -30.109 -10.594 1 82.81 242 SER A C 1
ATOM 1993 O O . SER A 1 242 ? 16.594 -29.828 -9.406 1 82.81 242 SER A O 1
ATOM 1995 N N . ILE A 1 243 ? 16.406 -29.219 -11.508 1 81.31 243 ILE A N 1
ATOM 1996 C CA . ILE A 1 243 ? 16.766 -27.844 -11.234 1 81.31 243 ILE A CA 1
ATOM 1997 C C . ILE A 1 243 ? 15.688 -27.188 -10.375 1 81.31 243 ILE A C 1
ATOM 1999 O O . ILE A 1 243 ? 15.992 -26.531 -9.375 1 81.31 243 ILE A O 1
ATOM 2003 N N . LEU A 1 244 ? 14.453 -27.438 -10.758 1 82.44 244 LEU A N 1
ATOM 2004 C CA . LEU A 1 244 ? 13.344 -26.844 -10.023 1 82.44 244 LEU A CA 1
ATOM 2005 C C . LEU A 1 244 ? 13.211 -27.469 -8.641 1 82.44 244 LEU A C 1
ATOM 2007 O O . LEU A 1 244 ? 12.844 -26.797 -7.68 1 82.44 244 LEU A O 1
ATOM 2011 N N . ARG A 1 245 ? 13.594 -28.703 -8.492 1 81.44 245 ARG A N 1
ATOM 2012 C CA . ARG A 1 245 ? 13.508 -29.391 -7.211 1 81.44 245 ARG A CA 1
ATOM 2013 C C . ARG A 1 245 ? 14.555 -28.859 -6.234 1 81.44 245 ARG A C 1
ATOM 2015 O O . ARG A 1 245 ? 14.352 -28.906 -5.02 1 81.44 245 ARG A O 1
ATOM 2022 N N . THR A 1 246 ? 15.555 -28.344 -6.73 1 77.94 246 THR A N 1
ATOM 2023 C CA . THR A 1 246 ? 16.609 -27.797 -5.879 1 77.94 246 THR A CA 1
ATOM 2024 C C . THR A 1 246 ? 16.188 -26.438 -5.328 1 77.94 246 THR A C 1
ATOM 2026 O O . THR A 1 246 ? 16.516 -26.094 -4.191 1 77.94 246 THR A O 1
ATOM 2029 N N . LYS A 1 247 ? 15.484 -25.734 -6.086 1 75.88 247 LYS A N 1
ATOM 2030 C CA . LYS A 1 247 ? 15.039 -24.422 -5.664 1 75.88 247 LYS A CA 1
ATOM 2031 C C . LYS A 1 247 ? 13.938 -24.516 -4.613 1 75.88 247 LYS A C 1
ATOM 2033 O O . LYS A 1 247 ? 13.883 -23.719 -3.684 1 75.88 247 LYS A O 1
ATOM 2038 N N . VAL A 1 248 ? 13.109 -25.297 -4.891 1 70.12 248 VAL A N 1
ATOM 2039 C CA . VAL A 1 248 ? 11.969 -25.469 -3.996 1 70.12 248 VAL A CA 1
ATOM 2040 C C . VAL A 1 248 ? 12.102 -26.781 -3.232 1 70.12 248 VAL A C 1
ATOM 2042 O O . VAL A 1 248 ? 11.461 -27.781 -3.578 1 70.12 248 VAL A O 1
ATOM 2045 N N . PRO A 1 249 ? 12.977 -26.578 -2.129 1 66.62 249 PRO A N 1
ATOM 2046 C CA . PRO A 1 249 ? 13.156 -27.844 -1.398 1 66.62 249 PRO A CA 1
ATOM 2047 C C . PRO A 1 249 ? 11.992 -28.141 -0.449 1 66.62 249 PRO A C 1
ATOM 2049 O O . PRO A 1 249 ? 11.297 -27.219 -0.014 1 66.62 249 PRO A O 1
ATOM 2052 N N . GLY A 1 250 ? 11.5 -29.406 -0.5 1 66.81 250 GLY A N 1
ATOM 2053 C CA . GLY A 1 250 ? 10.469 -29.766 0.465 1 66.81 250 GLY A CA 1
ATOM 2054 C C . GLY A 1 250 ? 9.398 -30.672 -0.113 1 66.81 250 GLY A C 1
ATOM 2055 O O . GLY A 1 250 ? 9.477 -31.062 -1.279 1 66.81 250 GLY A O 1
ATOM 2056 N N . LEU A 1 251 ? 8.469 -30.75 0.788 1 68.31 251 LEU A N 1
ATOM 2057 C CA . LEU A 1 251 ? 7.402 -31.688 0.474 1 68.31 251 LEU A CA 1
ATOM 2058 C C . LEU A 1 251 ? 6.363 -31.047 -0.439 1 68.31 251 LEU A C 1
ATOM 2060 O O . LEU A 1 251 ? 5.84 -31.703 -1.344 1 68.31 251 LEU A O 1
ATOM 2064 N N . ILE A 1 252 ? 6.168 -29.75 -0.192 1 76.5 252 ILE A N 1
ATOM 2065 C CA . ILE A 1 252 ? 5.211 -29.062 -1.05 1 76.5 252 ILE A CA 1
ATOM 2066 C C . ILE A 1 252 ? 5.941 -28.438 -2.236 1 76.5 252 ILE A C 1
ATOM 2068 O O . ILE A 1 252 ? 6.48 -27.328 -2.125 1 76.5 252 ILE A O 1
ATOM 2072 N N . TYR A 1 253 ? 6.004 -29.156 -3.26 1 82.94 253 TYR A N 1
ATOM 2073 C CA . TYR A 1 253 ? 6.695 -28.781 -4.484 1 82.94 253 TYR A CA 1
ATOM 2074 C C . TYR A 1 253 ? 5.723 -28.188 -5.496 1 82.94 253 TYR A C 1
ATOM 2076 O O . TYR A 1 253 ? 4.926 -28.906 -6.098 1 82.94 253 TYR A O 1
ATOM 2084 N N . ILE A 1 254 ? 5.695 -26.844 -5.586 1 89.25 254 ILE A N 1
ATOM 2085 C CA . ILE A 1 254 ? 4.875 -26.125 -6.559 1 89.25 254 ILE A CA 1
ATOM 2086 C C . ILE A 1 254 ? 5.738 -25.141 -7.348 1 89.25 254 ILE A C 1
ATOM 2088 O O . ILE A 1 254 ? 5.938 -24 -6.922 1 89.25 254 ILE A O 1
ATOM 2092 N N . PRO A 1 255 ? 6.168 -25.562 -8.516 1 88.19 255 PRO A N 1
ATOM 2093 C CA . PRO A 1 255 ? 7.039 -24.688 -9.305 1 88.19 255 PRO A CA 1
ATOM 2094 C C . PRO A 1 255 ? 6.312 -23.453 -9.828 1 88.19 255 PRO A C 1
ATOM 2096 O O . PRO A 1 255 ? 5.137 -23.531 -10.188 1 88.19 255 PRO A O 1
ATOM 2099 N N . GLN A 1 256 ? 7.051 -22.359 -9.898 1 89.5 256 GLN A N 1
ATOM 2100 C CA . GLN A 1 256 ? 6.492 -21.125 -10.422 1 89.5 256 GLN A CA 1
ATOM 2101 C C . GLN A 1 256 ? 6.613 -21.078 -11.945 1 89.5 256 GLN A C 1
ATOM 2103 O O . GLN A 1 256 ? 7.68 -21.344 -12.5 1 89.5 256 GLN A O 1
ATOM 2108 N N . PRO A 1 257 ? 5.535 -20.766 -12.57 1 88.06 257 PRO A N 1
ATOM 2109 C CA . PRO A 1 257 ? 5.574 -20.688 -14.031 1 88.06 257 PRO A CA 1
ATOM 2110 C C . PRO A 1 257 ? 6.656 -19.734 -14.539 1 88.06 257 PRO A C 1
ATOM 2112 O O . PRO A 1 257 ? 7.324 -20.031 -15.539 1 88.06 257 PRO A O 1
ATOM 2115 N N . CYS A 1 258 ? 6.836 -18.656 -13.891 1 83.94 258 CYS A N 1
ATOM 2116 C CA . CYS A 1 258 ? 7.852 -17.703 -14.32 1 83.94 258 CYS A CA 1
ATOM 2117 C C . CYS A 1 258 ? 9.242 -18.312 -14.234 1 83.94 258 CYS A C 1
ATOM 2119 O O . CYS A 1 258 ? 10.094 -18.062 -15.094 1 83.94 258 CYS A O 1
ATOM 2121 N N . THR A 1 259 ? 9.492 -19.031 -13.266 1 84.69 259 THR A N 1
ATOM 2122 C CA . THR A 1 259 ? 10.773 -19.703 -13.109 1 84.69 259 THR A CA 1
ATOM 2123 C C . THR A 1 259 ? 10.969 -20.766 -14.188 1 84.69 259 THR A C 1
ATOM 2125 O O . THR A 1 259 ? 12.055 -20.891 -14.75 1 84.69 259 THR A O 1
ATOM 2128 N N . VAL A 1 260 ? 9.945 -21.5 -14.5 1 84.19 260 VAL A N 1
ATOM 2129 C CA . VAL A 1 260 ? 9.992 -22.547 -15.523 1 84.19 260 VAL A CA 1
ATOM 2130 C C . VAL A 1 260 ? 10.258 -21.922 -16.891 1 84.19 260 VAL A C 1
ATOM 2132 O O . VAL A 1 260 ? 11.078 -22.422 -17.656 1 84.19 260 VAL A O 1
ATOM 2135 N N . TYR A 1 261 ? 9.633 -20.828 -17.094 1 80.88 261 TYR A N 1
ATOM 2136 C CA . TYR A 1 261 ? 9.781 -20.141 -18.359 1 80.88 261 TYR A CA 1
ATOM 2137 C C . TYR A 1 261 ? 11.203 -19.609 -18.547 1 80.88 261 TYR A C 1
ATOM 2139 O O . TYR A 1 261 ? 11.805 -19.781 -19.609 1 80.88 261 TYR A O 1
ATOM 2147 N N . THR A 1 262 ? 11.727 -18.984 -17.547 1 78.69 262 THR A N 1
ATOM 2148 C CA . THR A 1 262 ? 13.062 -18.406 -17.656 1 78.69 262 THR A CA 1
ATOM 2149 C C . THR A 1 262 ? 14.117 -19.516 -17.734 1 78.69 262 THR A C 1
ATOM 2151 O O . THR A 1 262 ? 15.156 -19.344 -18.391 1 78.69 262 THR A O 1
ATOM 2154 N N . LEU A 1 263 ? 13.906 -20.547 -17.094 1 78.19 263 LEU A N 1
ATOM 2155 C CA . LEU A 1 263 ? 14.844 -21.672 -17.141 1 78.19 263 LEU A CA 1
ATOM 2156 C C . LEU A 1 263 ? 14.844 -22.312 -18.531 1 78.19 263 LEU A C 1
ATOM 2158 O O . LEU A 1 263 ? 15.906 -22.578 -19.094 1 78.19 263 LEU A O 1
ATOM 2162 N N . HIS A 1 264 ? 13.734 -22.391 -19.047 1 73.25 264 HIS A N 1
ATOM 2163 C CA . HIS A 1 264 ? 13.656 -23.141 -20.297 1 73.25 264 HIS A CA 1
ATOM 2164 C C . HIS A 1 264 ? 13.656 -22.219 -21.5 1 73.25 264 HIS A C 1
ATOM 2166 O O . HIS A 1 264 ? 14.016 -22.625 -22.609 1 73.25 264 HIS A O 1
ATOM 2172 N N . LEU A 1 265 ? 13.242 -21 -21.406 1 60.47 265 LEU A N 1
ATOM 2173 C CA . LEU A 1 265 ? 13.383 -20.062 -22.531 1 60.47 265 LEU A CA 1
ATOM 2174 C C . LEU A 1 265 ? 14.82 -19.562 -22.641 1 60.47 265 LEU A C 1
ATOM 2176 O O . LEU A 1 265 ? 15.305 -19.328 -23.75 1 60.47 265 LEU A O 1
ATOM 2180 N N . HIS A 1 266 ? 15.438 -19.109 -21.578 1 56 266 HIS A N 1
ATOM 2181 C CA . HIS A 1 266 ? 16.844 -18.719 -21.703 1 56 266 HIS A CA 1
ATOM 2182 C C . HIS A 1 266 ? 17.656 -19.844 -22.328 1 56 266 HIS A C 1
ATOM 2184 O O . HIS A 1 266 ? 18.609 -19.578 -23.078 1 56 266 HIS A O 1
ATOM 2190 N N . GLN A 1 267 ? 17.328 -21.016 -22.016 1 49.03 267 GLN A N 1
ATOM 2191 C CA . GLN A 1 267 ? 18.031 -22.078 -22.719 1 49.03 267 GLN A CA 1
ATOM 2192 C C . GLN A 1 267 ? 17.734 -22.047 -24.219 1 49.03 267 GLN A C 1
ATOM 2194 O O . GLN A 1 267 ? 18.594 -22.359 -25.031 1 49.03 267 GLN A O 1
ATOM 2199 N N . MET A 1 268 ? 16.609 -21.562 -24.5 1 41.97 268 MET A N 1
ATOM 2200 C CA . MET A 1 268 ? 16.312 -21.516 -25.938 1 41.97 268 MET A CA 1
ATOM 2201 C C . MET A 1 268 ? 17.031 -20.344 -26.594 1 41.97 268 MET A C 1
ATOM 2203 O O . MET A 1 268 ? 17.328 -20.391 -27.797 1 41.97 268 MET A O 1
ATOM 2207 N N . SER A 1 269 ? 17.109 -19.25 -25.938 1 41.44 269 SER A N 1
ATOM 2208 C CA . SER A 1 269 ? 17.766 -18.125 -26.578 1 41.44 269 SER A CA 1
ATOM 2209 C C . SER A 1 269 ? 19.266 -18.359 -26.703 1 41.44 269 SER A C 1
ATOM 2211 O O . SER A 1 269 ? 19.969 -17.641 -27.422 1 41.44 269 SER A O 1
ATOM 2213 N N . HIS A 1 270 ? 19.906 -19 -25.828 1 36.94 270 HIS A N 1
ATOM 2214 C CA . HIS A 1 270 ? 21.312 -19.328 -26 1 36.94 270 HIS A CA 1
ATOM 2215 C C . HIS A 1 270 ? 21.484 -20.547 -26.906 1 36.94 270 HIS A C 1
ATOM 2217 O O . HIS A 1 270 ? 22.609 -21.016 -27.109 1 36.94 270 HIS A O 1
ATOM 2223 N N . ILE A 1 271 ? 20.406 -21.156 -27.406 1 31.19 271 ILE A N 1
ATOM 2224 C CA . ILE A 1 271 ? 20.578 -22.047 -28.547 1 31.19 271 ILE A CA 1
ATOM 2225 C C . ILE A 1 271 ? 20.359 -21.281 -29.844 1 31.19 271 ILE A C 1
ATOM 2227 O O . ILE A 1 271 ? 19.375 -20.562 -29.984 1 31.19 271 ILE A O 1
ATOM 2231 N N . PHE B 1 1 ? -14.344 21.359 20.656 1 92.25 1 PHE B N 1
ATOM 2232 C CA . PHE B 1 1 ? -13.031 20.938 20.203 1 92.25 1 PHE B CA 1
ATOM 2233 C C . PHE B 1 1 ? -12.906 19.422 20.234 1 92.25 1 PHE B C 1
ATOM 2235 O O . PHE B 1 1 ? -13.219 18.797 21.25 1 92.25 1 PHE B O 1
ATOM 2242 N N . HIS B 1 2 ? -12.578 18.875 19.156 1 92.56 2 HIS B N 1
ATOM 2243 C CA . HIS B 1 2 ? -12.422 17.422 19.125 1 92.56 2 HIS B CA 1
ATOM 2244 C C . HIS B 1 2 ? -11.047 17.016 19.625 1 92.56 2 HIS B C 1
ATOM 2246 O O . HIS B 1 2 ? -10.18 16.625 18.828 1 92.56 2 HIS B O 1
ATOM 2252 N N . LEU B 1 3 ? -10.875 16.969 20.859 1 93.5 3 LEU B N 1
ATOM 2253 C CA . LEU B 1 3 ? -9.586 16.703 21.5 1 93.5 3 LEU B CA 1
ATOM 2254 C C . LEU B 1 3 ? -9.094 15.305 21.156 1 93.5 3 LEU B C 1
ATOM 2256 O O . LEU B 1 3 ? -7.902 15.102 20.906 1 93.5 3 LEU B O 1
ATOM 2260 N N . ASP B 1 4 ? -9.961 14.398 21.125 1 94.5 4 ASP B N 1
ATOM 2261 C CA . 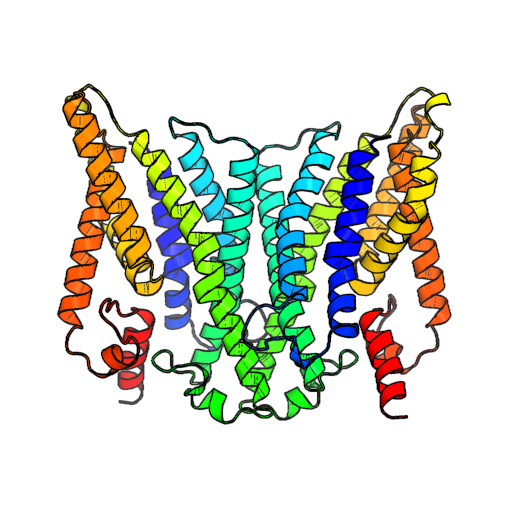ASP B 1 4 ? -9.602 13.008 20.875 1 94.5 4 ASP B CA 1
ATOM 2262 C C . ASP B 1 4 ? -9 12.836 19.484 1 94.5 4 ASP B C 1
ATOM 2264 O O . ASP B 1 4 ? -7.996 12.141 19.312 1 94.5 4 ASP B O 1
ATOM 2268 N N . LEU B 1 5 ? -9.57 13.492 18.578 1 95.44 5 LEU B N 1
ATOM 2269 C CA . LEU B 1 5 ? -9.117 13.398 17.203 1 95.44 5 LEU B CA 1
ATOM 2270 C C . LEU B 1 5 ? -7.73 14.008 17.047 1 95.44 5 LEU B C 1
ATOM 2272 O O . LEU B 1 5 ? -6.824 13.375 16.5 1 95.44 5 LEU B O 1
ATOM 2276 N N . TRP B 1 6 ? -7.531 15.172 17.531 1 96.44 6 TRP B N 1
ATOM 2277 C CA . TRP B 1 6 ? -6.277 15.898 17.344 1 96.44 6 TRP B CA 1
ATOM 2278 C C . TRP B 1 6 ? -5.164 15.266 18.188 1 96.44 6 TRP B C 1
ATOM 2280 O O . TRP B 1 6 ? -4 15.25 17.766 1 96.44 6 TRP B O 1
ATOM 2290 N N . LEU B 1 7 ? -5.52 14.789 19.344 1 96.06 7 LEU B N 1
ATOM 2291 C CA . LEU B 1 7 ? -4.539 14.078 20.156 1 96.06 7 LEU B CA 1
ATOM 2292 C C . LEU B 1 7 ? -4.07 12.805 19.469 1 96.06 7 LEU B C 1
ATOM 2294 O O . LEU B 1 7 ? -2.877 12.492 19.453 1 96.06 7 LEU B O 1
ATOM 2298 N N . SER B 1 8 ? -5 12.062 18.891 1 95.75 8 SER B N 1
ATOM 2299 C CA . SER B 1 8 ? -4.652 10.859 18.141 1 95.75 8 SER B CA 1
ATOM 2300 C C . SER B 1 8 ? -3.781 11.188 16.938 1 95.75 8 SER B C 1
ATOM 2302 O O . SER B 1 8 ? -2.795 10.492 16.672 1 95.75 8 SER B O 1
ATOM 2304 N N . PHE B 1 9 ? -4.137 12.188 16.328 1 95.62 9 PHE B N 1
ATOM 2305 C CA . PHE B 1 9 ? -3.408 12.617 15.133 1 95.62 9 PHE B CA 1
ATOM 2306 C C . PHE B 1 9 ? -1.989 13.039 15.492 1 95.62 9 PHE B C 1
ATOM 2308 O O . PHE B 1 9 ? -1.027 12.633 14.844 1 95.62 9 PHE B O 1
ATOM 2315 N N . THR B 1 10 ? -1.856 13.844 16.516 1 95.94 10 THR B N 1
ATOM 2316 C CA . THR B 1 10 ? -0.551 14.328 16.953 1 95.94 10 THR B CA 1
ATOM 2317 C C . THR B 1 10 ? 0.31 13.172 17.453 1 95.94 10 THR B C 1
ATOM 2319 O O . THR B 1 10 ? 1.494 13.086 17.125 1 95.94 10 THR B O 1
ATOM 2322 N N . PHE B 1 11 ? -0.291 12.328 18.203 1 94.31 11 PHE B N 1
ATOM 2323 C CA . PHE B 1 11 ? 0.423 11.18 18.75 1 94.31 11 PHE B CA 1
ATOM 2324 C C . PHE B 1 11 ? 0.928 10.273 17.641 1 94.31 11 PHE B C 1
ATOM 2326 O O . PHE B 1 11 ? 2.102 9.898 17.609 1 94.31 11 PHE B O 1
ATOM 2333 N N . GLN B 1 12 ? 0.151 9.938 16.734 1 96.31 12 GLN B N 1
ATOM 2334 C CA . GLN B 1 12 ? 0.522 9.086 15.602 1 96.31 12 GLN B CA 1
ATOM 2335 C C . GLN B 1 12 ? 1.62 9.734 14.766 1 96.31 12 GLN B C 1
ATOM 2337 O O . GLN B 1 12 ? 2.568 9.062 14.344 1 96.31 12 GLN B O 1
ATOM 2342 N N . ASN B 1 13 ? 1.561 10.961 14.508 1 96.44 13 ASN B N 1
ATOM 2343 C CA . ASN B 1 13 ? 2.537 11.68 13.703 1 96.44 13 ASN B CA 1
ATOM 2344 C C . ASN B 1 13 ? 3.904 11.719 14.375 1 96.44 13 ASN B C 1
ATOM 2346 O O . ASN B 1 13 ? 4.926 11.445 13.742 1 96.44 13 ASN B O 1
ATOM 2350 N N . TRP B 1 14 ? 3.912 11.961 15.641 1 96.44 14 TRP B N 1
ATOM 2351 C CA . TRP B 1 14 ? 5.184 12.102 16.344 1 96.44 14 TRP B CA 1
ATOM 2352 C C . TRP B 1 14 ? 5.797 10.742 16.641 1 96.44 14 TRP B C 1
ATOM 2354 O O . TRP B 1 14 ? 7.008 10.547 16.5 1 96.44 14 TRP B O 1
ATOM 2364 N N . ILE B 1 15 ? 5 9.852 17 1 96.31 15 ILE B N 1
ATOM 2365 C CA . ILE B 1 15 ? 5.531 8.555 17.422 1 96.31 15 ILE B CA 1
ATOM 2366 C C . ILE B 1 15 ? 5.754 7.664 16.203 1 96.31 15 ILE B C 1
ATOM 2368 O O . ILE B 1 15 ? 6.809 7.043 16.078 1 96.31 15 ILE B O 1
ATOM 2372 N N . LEU B 1 16 ? 4.824 7.684 15.281 1 96.44 16 LEU B N 1
ATOM 2373 C CA . LEU B 1 16 ? 4.883 6.695 14.211 1 96.44 16 LEU B CA 1
ATOM 2374 C C . LEU B 1 16 ? 5.551 7.277 12.969 1 96.44 16 LEU B C 1
ATOM 2376 O O . LEU B 1 16 ? 6.086 6.539 12.141 1 96.44 16 LEU B O 1
ATOM 2380 N N . ASP B 1 17 ? 5.566 8.523 12.805 1 94.69 17 ASP B N 1
ATOM 2381 C CA . ASP B 1 17 ? 6.199 9.133 11.641 1 94.69 17 ASP B CA 1
ATOM 2382 C C . ASP B 1 17 ? 7.555 9.734 12 1 94.69 17 ASP B C 1
ATOM 2384 O O . ASP B 1 17 ? 8.594 9.227 11.578 1 94.69 17 ASP B O 1
ATOM 2388 N N . VAL B 1 18 ? 7.578 10.641 12.938 1 94.31 18 VAL B N 1
ATOM 2389 C CA . VAL B 1 18 ? 8.82 11.281 13.336 1 94.31 18 VAL B CA 1
ATOM 2390 C C . VAL B 1 18 ? 9.672 10.305 14.148 1 94.31 18 VAL B C 1
ATOM 2392 O O . VAL B 1 18 ? 10.898 10.398 14.156 1 94.31 18 VAL B O 1
ATOM 2395 N N . GLY B 1 19 ? 9.016 9.398 14.82 1 92.38 19 GLY B N 1
ATOM 2396 C CA . GLY B 1 19 ? 9.727 8.43 15.633 1 92.38 19 GLY B CA 1
ATOM 2397 C C . GLY B 1 19 ? 10.625 7.516 14.82 1 92.38 19 GLY B C 1
ATOM 2398 O O . GLY B 1 19 ? 11.617 6.992 15.344 1 92.38 19 GLY B O 1
ATOM 2399 N N . ARG B 1 20 ? 10.383 7.395 13.578 1 91.69 20 ARG B N 1
ATOM 2400 C CA . ARG B 1 20 ? 11.117 6.457 12.734 1 91.69 20 ARG B CA 1
ATOM 2401 C C . ARG B 1 20 ? 12.57 6.883 12.578 1 91.69 20 ARG B C 1
ATOM 2403 O O . ARG B 1 20 ? 13.484 6.109 12.867 1 91.69 20 ARG B O 1
ATOM 2410 N N . PRO B 1 21 ? 12.82 8.047 12.102 1 86.44 21 PRO B N 1
ATOM 2411 C CA . PRO B 1 21 ? 14.227 8.445 12.023 1 86.44 21 PRO B CA 1
ATOM 2412 C C . PRO B 1 21 ? 14.898 8.523 13.391 1 86.44 21 PRO B C 1
ATOM 2414 O O . PRO B 1 21 ? 16.109 8.312 13.508 1 86.44 21 PRO B O 1
ATOM 2417 N N . VAL B 1 22 ? 14.109 8.781 14.422 1 86 22 VAL B N 1
ATOM 2418 C CA . VAL B 1 22 ? 14.672 8.844 15.766 1 86 22 VAL B CA 1
ATOM 2419 C C . VAL B 1 22 ? 15.164 7.461 16.188 1 86 22 VAL B C 1
ATOM 2421 O O . VAL B 1 22 ? 16.219 7.336 16.812 1 86 22 VAL B O 1
ATOM 2424 N N . VAL B 1 23 ? 14.422 6.453 15.844 1 86.25 23 VAL B N 1
ATOM 2425 C CA . VAL B 1 23 ? 14.805 5.082 16.156 1 86.25 23 VAL B CA 1
ATOM 2426 C C . VAL B 1 23 ? 16.141 4.75 15.508 1 86.25 23 VAL B C 1
ATOM 2428 O O . VAL B 1 23 ? 16.984 4.086 16.109 1 86.25 23 VAL B O 1
ATOM 2431 N N . MET B 1 24 ? 16.344 5.188 14.359 1 79.06 24 MET B N 1
ATOM 2432 C CA . MET B 1 24 ? 17.578 4.922 13.633 1 79.06 24 MET B CA 1
ATOM 2433 C C . MET B 1 24 ? 18.766 5.629 14.289 1 79.06 24 MET B C 1
ATOM 2435 O O . MET B 1 24 ? 19.891 5.152 14.211 1 79.06 24 MET B O 1
ATOM 2439 N N . LEU B 1 25 ? 18.469 6.734 14.891 1 78 25 LEU B N 1
ATOM 2440 C CA . LEU B 1 25 ? 19.516 7.543 15.5 1 78 25 LEU B CA 1
ATOM 2441 C C . LEU B 1 25 ? 19.875 7.023 16.891 1 78 25 LEU B C 1
ATOM 2443 O O . LEU B 1 25 ? 21.031 7.09 17.312 1 78 25 LEU B O 1
ATOM 2447 N N . VAL B 1 26 ? 18.891 6.465 17.516 1 82.25 26 VAL B N 1
ATOM 2448 C CA . VAL B 1 26 ? 19.078 6.152 18.922 1 82.25 26 VAL B CA 1
ATOM 2449 C C . VAL B 1 26 ? 19.438 4.68 19.078 1 82.25 26 VAL B C 1
ATOM 2451 O O . VAL B 1 26 ? 20.281 4.324 19.922 1 82.25 26 VAL B O 1
ATOM 2454 N N . LEU B 1 27 ? 18.859 3.822 18.25 1 81.69 27 LEU B N 1
ATOM 2455 C CA . LEU B 1 27 ? 19.094 2.393 18.422 1 81.69 27 LEU B CA 1
ATOM 2456 C C . LEU B 1 27 ? 20.422 1.975 17.781 1 81.69 27 LEU B C 1
ATOM 2458 O O . LEU B 1 27 ? 20.766 2.449 16.688 1 81.69 27 LEU B O 1
ATOM 2462 N N . PRO B 1 28 ? 21.062 1.105 18.469 1 76.5 28 PRO B N 1
ATOM 2463 C CA . PRO B 1 28 ? 22.312 0.596 17.906 1 76.5 28 PRO B CA 1
ATOM 2464 C C . PRO B 1 28 ? 22.094 -0.131 16.578 1 76.5 28 PRO B C 1
ATOM 2466 O O . PRO B 1 28 ? 21.094 -0.828 16.406 1 76.5 28 PRO B O 1
ATOM 2469 N N . ALA B 1 29 ? 22.984 0.052 15.688 1 71.5 29 ALA B N 1
ATOM 2470 C CA . ALA B 1 29 ? 22.922 -0.516 14.344 1 71.5 29 ALA B CA 1
ATOM 2471 C C . ALA B 1 29 ? 22.797 -2.035 14.398 1 71.5 29 ALA B C 1
ATOM 2473 O O . ALA B 1 29 ? 22.141 -2.643 13.547 1 71.5 29 ALA B O 1
ATOM 2474 N N . ASP B 1 30 ? 23.312 -2.611 15.422 1 73.62 30 ASP B N 1
ATOM 2475 C CA . ASP B 1 30 ? 23.344 -4.066 15.523 1 73.62 30 ASP B CA 1
ATOM 2476 C C . ASP B 1 30 ? 21.953 -4.625 15.797 1 73.62 30 ASP B C 1
ATOM 2478 O O . ASP B 1 30 ? 21.703 -5.812 15.578 1 73.62 30 ASP B O 1
ATOM 2482 N N . TRP B 1 31 ? 21.109 -3.791 16.281 1 75.75 31 TRP B N 1
ATOM 2483 C CA . TRP B 1 31 ? 19.75 -4.223 16.594 1 75.75 31 TRP B CA 1
ATOM 2484 C C . TRP B 1 31 ? 18.859 -4.152 15.359 1 75.75 31 TRP B C 1
ATOM 2486 O O . TRP B 1 31 ? 17.719 -4.617 15.383 1 75.75 31 TRP B O 1
ATOM 2496 N N . LEU B 1 32 ? 19.5 -3.713 14.352 1 72.12 32 LEU B N 1
ATOM 2497 C CA . LEU B 1 32 ? 18.688 -3.482 13.164 1 72.12 32 LEU B CA 1
ATOM 2498 C C . LEU B 1 32 ? 18.953 -4.547 12.102 1 72.12 32 LEU B C 1
ATOM 2500 O O . LEU B 1 32 ? 20.016 -4.543 11.469 1 72.12 32 LEU B O 1
ATOM 2504 N N . PRO B 1 33 ? 18.016 -5.473 12.062 1 78.75 33 PRO B N 1
ATOM 2505 C CA . PRO B 1 33 ? 18.234 -6.488 11.023 1 78.75 33 PRO B CA 1
ATOM 2506 C C . PRO B 1 33 ? 18.266 -5.895 9.617 1 78.75 33 PRO B C 1
ATOM 2508 O O . PRO B 1 33 ? 17.453 -5.023 9.289 1 78.75 33 PRO B O 1
ATOM 2511 N N . LEU B 1 34 ? 19.141 -6.324 8.82 1 80.88 34 LEU B N 1
ATOM 2512 C CA . LEU B 1 34 ? 19.266 -5.773 7.473 1 80.88 34 LEU B CA 1
ATOM 2513 C C . LEU B 1 34 ? 18.375 -6.523 6.492 1 80.88 34 LEU B C 1
ATOM 2515 O O . LEU B 1 34 ? 17.922 -5.953 5.492 1 80.88 34 LEU B O 1
ATOM 2519 N N . GLN B 1 35 ? 18.062 -7.746 6.832 1 87.25 35 GLN B N 1
ATOM 2520 C CA . GLN B 1 35 ? 17.328 -8.555 5.863 1 87.25 35 GLN B CA 1
ATOM 2521 C C . GLN B 1 35 ? 15.867 -8.695 6.246 1 87.25 35 GLN B C 1
ATOM 2523 O O . GLN B 1 35 ? 15.078 -9.297 5.516 1 87.25 35 GLN B O 1
ATOM 2528 N N . HIS B 1 36 ? 15.539 -8.164 7.422 1 90 36 HIS B N 1
ATOM 2529 C CA . HIS B 1 36 ? 14.156 -8.227 7.902 1 90 36 HIS B CA 1
ATOM 2530 C C . HIS B 1 36 ? 13.703 -6.875 8.445 1 90 36 HIS B C 1
ATOM 2532 O O . HIS B 1 36 ? 14.531 -6.012 8.75 1 90 36 HIS B O 1
ATOM 2538 N N . PRO B 1 37 ? 12.414 -6.719 8.516 1 90.75 37 PRO B N 1
ATOM 2539 C CA . PRO B 1 37 ? 11.922 -5.457 9.078 1 90.75 37 PRO B CA 1
ATOM 2540 C C . PRO B 1 37 ? 12.383 -5.223 10.508 1 90.75 37 PRO B C 1
ATOM 2542 O O . PRO B 1 37 ? 12.445 -6.16 11.305 1 90.75 37 PRO B O 1
ATOM 2545 N N . GLY B 1 38 ? 12.766 -4.016 10.781 1 90 38 GLY B N 1
ATOM 2546 C CA . GLY B 1 38 ? 13.164 -3.6 12.117 1 90 38 GLY B CA 1
ATOM 2547 C C . GLY B 1 38 ? 12.117 -2.752 12.82 1 90 38 GLY B C 1
ATOM 2548 O O . GLY B 1 38 ? 10.977 -2.68 12.375 1 90 38 GLY B O 1
ATOM 2549 N N . VAL B 1 39 ? 12.477 -2.182 13.953 1 91.81 39 VAL B N 1
ATOM 2550 C CA . VAL B 1 39 ? 11.562 -1.411 14.797 1 91.81 39 VAL B CA 1
ATOM 2551 C C . VAL B 1 39 ? 10.992 -0.24 14.008 1 91.81 39 VAL B C 1
ATOM 2553 O O . VAL B 1 39 ? 9.781 0.003 14.039 1 91.81 39 VAL B O 1
ATOM 2556 N N . ALA B 1 40 ? 11.852 0.493 13.32 1 92.81 40 ALA B N 1
ATOM 2557 C CA . ALA B 1 40 ? 11.398 1.642 12.539 1 92.81 40 ALA B CA 1
ATOM 2558 C C . ALA B 1 40 ? 10.406 1.216 11.461 1 92.81 40 ALA B C 1
ATOM 2560 O O . ALA B 1 40 ? 9.461 1.948 11.156 1 92.81 40 ALA B O 1
ATOM 2561 N N . ASP B 1 41 ? 10.602 0.03 10.867 1 94.25 41 ASP B N 1
ATOM 2562 C CA . ASP B 1 41 ? 9.688 -0.486 9.844 1 94.25 41 ASP B CA 1
ATOM 2563 C C . ASP B 1 41 ? 8.328 -0.814 10.445 1 94.25 41 ASP B C 1
ATOM 2565 O O . ASP B 1 41 ? 7.289 -0.525 9.844 1 94.25 41 ASP B O 1
ATOM 2569 N N . TYR B 1 42 ? 8.383 -1.401 11.625 1 94.38 42 TYR B N 1
ATOM 2570 C CA . TYR B 1 42 ? 7.117 -1.73 12.281 1 94.38 42 TYR B CA 1
ATOM 2571 C C . TYR B 1 42 ? 6.352 -0.467 12.656 1 94.38 42 TYR B C 1
ATOM 2573 O O . TYR B 1 42 ? 5.121 -0.438 12.594 1 94.38 42 TYR B O 1
ATOM 2581 N N . LEU B 1 43 ? 7.043 0.567 13.07 1 95.62 43 LEU B N 1
ATOM 2582 C CA . LEU B 1 43 ? 6.395 1.852 13.312 1 95.62 43 LEU B CA 1
ATOM 2583 C C . LEU B 1 43 ? 5.73 2.371 12.039 1 95.62 43 LEU B C 1
ATOM 2585 O O . LEU B 1 43 ? 4.613 2.893 12.086 1 95.62 43 LEU B O 1
ATOM 2589 N N . HIS B 1 44 ? 6.441 2.217 10.984 1 96.19 44 HIS B N 1
ATOM 2590 C CA . HIS B 1 44 ? 5.898 2.66 9.703 1 96.19 44 HIS B CA 1
ATOM 2591 C C . HIS B 1 44 ? 4.66 1.856 9.32 1 96.19 44 HIS B C 1
ATOM 2593 O O . HIS B 1 44 ? 3.688 2.412 8.812 1 96.19 44 HIS B O 1
ATOM 2599 N N . PHE B 1 45 ? 4.672 0.536 9.523 1 97.5 45 PHE B N 1
ATOM 2600 C CA . PHE B 1 45 ? 3.508 -0.306 9.281 1 97.5 45 PHE B CA 1
ATOM 2601 C C . PHE B 1 45 ? 2.309 0.175 10.086 1 97.5 45 PHE B C 1
ATOM 2603 O O . PHE B 1 45 ? 1.197 0.271 9.562 1 97.5 45 PHE B O 1
ATOM 2610 N N . LEU B 1 46 ? 2.582 0.441 11.336 1 97.44 46 LEU B N 1
ATOM 2611 C CA . LEU B 1 46 ? 1.51 0.916 12.203 1 97.44 46 LEU B CA 1
ATOM 2612 C C . LEU B 1 46 ? 0.971 2.258 11.719 1 97.44 46 LEU B C 1
ATOM 2614 O O . LEU B 1 46 ? -0.237 2.5 11.766 1 97.44 46 LEU B O 1
ATOM 2618 N N . TYR B 1 47 ? 1.867 3.129 11.305 1 97.62 47 TYR B N 1
ATOM 2619 C CA . TYR B 1 47 ? 1.439 4.398 10.734 1 97.62 47 TYR B CA 1
ATOM 2620 C C . TYR B 1 47 ? 0.514 4.176 9.547 1 97.62 47 TYR B C 1
ATOM 2622 O O . TYR B 1 47 ? -0.513 4.844 9.414 1 97.62 47 TYR B O 1
ATOM 2630 N N . ASN B 1 48 ? 0.895 3.229 8.641 1 98 48 ASN B N 1
ATOM 2631 C CA . ASN B 1 48 ? 0.142 2.961 7.418 1 98 48 ASN B CA 1
ATOM 2632 C C . ASN B 1 48 ? -1.259 2.441 7.727 1 98 48 ASN B C 1
ATOM 2634 O O . ASN B 1 48 ? -2.188 2.639 6.938 1 98 48 ASN B O 1
ATOM 2638 N N . VAL B 1 49 ? -1.419 1.831 8.859 1 97.5 49 VAL B N 1
ATOM 2639 C CA . VAL B 1 49 ? -2.717 1.287 9.25 1 97.5 49 VAL B CA 1
ATOM 2640 C C . VAL B 1 49 ? -3.543 2.365 9.945 1 97.5 49 VAL B C 1
ATOM 2642 O O . VAL B 1 49 ? -4.723 2.547 9.641 1 97.5 49 VAL B O 1
ATOM 2645 N N . THR B 1 50 ? -2.947 3.162 10.766 1 97.19 50 THR B N 1
ATOM 2646 C CA . THR B 1 50 ? -3.686 4.074 11.633 1 97.19 50 THR B CA 1
ATOM 2647 C C . THR B 1 50 ? -3.98 5.387 10.914 1 97.19 50 THR B C 1
ATOM 2649 O O . THR B 1 50 ? -5.031 5.992 11.117 1 97.19 50 THR B O 1
ATOM 2652 N N . ALA B 1 51 ? -3.07 5.824 10.078 1 96.44 51 ALA B N 1
ATOM 2653 C CA . ALA B 1 51 ? -3.213 7.133 9.445 1 96.44 51 ALA B CA 1
ATOM 2654 C C . ALA B 1 51 ? -4.508 7.211 8.641 1 96.44 51 ALA B C 1
ATOM 2656 O O . ALA B 1 51 ? -5.309 8.125 8.828 1 96.44 51 ALA B O 1
ATOM 2657 N N . PRO B 1 52 ? -4.77 6.211 7.746 1 96.81 52 PRO B N 1
ATOM 2658 C CA . PRO B 1 52 ? -6.035 6.293 7.012 1 96.81 52 PRO B CA 1
ATOM 2659 C C . PRO B 1 52 ? -7.254 6.23 7.926 1 96.81 52 PRO B C 1
ATOM 2661 O O . PRO B 1 52 ? -8.281 6.855 7.641 1 96.81 52 PRO B O 1
ATOM 2664 N N . LEU B 1 53 ? -7.191 5.52 8.992 1 97.06 53 LEU B N 1
ATOM 2665 C CA . LEU B 1 53 ? -8.312 5.41 9.914 1 97.06 53 LEU B CA 1
ATOM 2666 C C . LEU B 1 53 ? -8.586 6.738 10.609 1 97.06 53 LEU B C 1
ATOM 2668 O O . LEU B 1 53 ? -9.742 7.125 10.797 1 97.06 53 LEU B O 1
ATOM 2672 N N . ILE B 1 54 ? -7.555 7.391 11 1 96.81 54 ILE B N 1
ATOM 2673 C CA . ILE B 1 54 ? -7.707 8.688 11.641 1 96.81 54 ILE B CA 1
ATOM 2674 C C . ILE B 1 54 ? -8.242 9.703 10.641 1 96.81 54 ILE B C 1
ATOM 2676 O O . ILE B 1 54 ? -9.117 10.516 10.969 1 96.81 54 ILE B O 1
ATOM 2680 N N . LEU B 1 55 ? -7.758 9.664 9.422 1 96.31 55 LEU B N 1
ATOM 2681 C CA . LEU B 1 55 ? -8.25 10.555 8.375 1 96.31 55 LEU B CA 1
ATOM 2682 C C . LEU B 1 55 ? -9.727 10.305 8.102 1 96.31 55 LEU B C 1
ATOM 2684 O O . LEU B 1 55 ? -10.484 11.25 7.863 1 96.31 55 LEU B O 1
ATOM 2688 N N . LEU B 1 56 ? -10.094 9.094 8.156 1 95.62 56 LEU B N 1
ATOM 2689 C CA . LEU B 1 56 ? -11.5 8.766 7.957 1 95.62 56 LEU B CA 1
ATOM 2690 C C . LEU B 1 56 ? -12.359 9.312 9.094 1 95.62 56 LEU B C 1
ATOM 2692 O O . LEU B 1 56 ? -13.469 9.789 8.859 1 95.62 56 LEU B O 1
ATOM 2696 N N . LYS B 1 57 ? -11.867 9.195 10.289 1 94.62 57 LYS B N 1
ATOM 2697 C CA . LYS B 1 57 ? -12.578 9.789 11.422 1 94.62 57 LYS B CA 1
ATOM 2698 C C . LYS B 1 57 ? -12.75 11.297 11.242 1 94.62 57 LYS B C 1
ATOM 2700 O O . LYS B 1 57 ? -13.789 11.852 11.594 1 94.62 57 LYS B O 1
ATOM 2705 N N . MET B 1 58 ? -11.734 11.898 10.688 1 94.38 58 MET B N 1
ATOM 2706 C CA . MET B 1 58 ? -11.805 13.328 10.406 1 94.38 58 MET B CA 1
ATOM 2707 C C . MET B 1 58 ? -12.836 13.617 9.32 1 94.38 58 MET B C 1
ATOM 2709 O O . MET B 1 58 ? -13.609 14.57 9.43 1 94.38 58 MET B O 1
ATOM 2713 N N . LEU B 1 59 ? -12.883 12.805 8.391 1 94.06 59 LEU B N 1
ATOM 2714 C CA . LEU B 1 59 ? -13.812 12.969 7.281 1 94.06 59 LEU B CA 1
ATOM 2715 C C . LEU B 1 59 ? -15.258 12.805 7.758 1 94.06 59 LEU B C 1
ATOM 2717 O O . LEU B 1 59 ? -16.156 13.5 7.285 1 94.06 59 LEU B O 1
ATOM 2721 N N . GLU B 1 60 ? -15.438 11.906 8.656 1 91.31 60 GLU B N 1
ATOM 2722 C CA . GLU B 1 60 ? -16.766 11.648 9.195 1 91.31 60 GLU B CA 1
ATOM 2723 C C . GLU B 1 60 ? -17.297 12.859 9.969 1 91.31 60 GLU B C 1
ATOM 2725 O O . GLU B 1 60 ? -18.5 13.023 10.133 1 91.31 60 GLU B O 1
ATOM 2730 N N . ARG B 1 61 ? -16.453 13.648 10.406 1 88.88 61 ARG B N 1
ATOM 2731 C CA . ARG B 1 61 ? -16.844 14.82 11.188 1 88.88 61 ARG B CA 1
ATOM 2732 C C . ARG B 1 61 ? -16.969 16.047 10.305 1 88.88 61 ARG B C 1
ATOM 2734 O O . ARG B 1 61 ? -17.344 17.125 10.781 1 88.88 61 ARG B O 1
ATOM 2741 N N . SER B 1 62 ? -16.75 15.812 9.047 1 87.5 62 SER B N 1
ATOM 2742 C CA . SER B 1 62 ? -16.906 16.891 8.078 1 87.5 62 SER B CA 1
ATOM 2743 C C . SER B 1 62 ? -18.359 17.062 7.66 1 87.5 62 SER B C 1
ATOM 2745 O O . SER B 1 62 ? -19.156 16.125 7.773 1 87.5 62 SER B O 1
ATOM 2747 N N . PRO B 1 63 ? -18.688 18.281 7.293 1 85.31 63 PRO B N 1
ATOM 2748 C CA . PRO B 1 63 ? -20.094 18.531 6.93 1 85.31 63 PRO B CA 1
ATOM 2749 C C . PRO B 1 63 ? -20.484 17.844 5.625 1 85.31 63 PRO B C 1
ATOM 2751 O O . PRO B 1 63 ? -21.656 17.484 5.441 1 85.31 63 PRO B O 1
ATOM 2754 N N . ARG B 1 64 ? -19.562 17.688 4.754 1 81.81 64 ARG B N 1
ATOM 2755 C CA . ARG B 1 64 ? -19.875 17.062 3.471 1 81.81 64 ARG B CA 1
ATOM 2756 C C . ARG B 1 64 ? -19.453 15.602 3.453 1 81.81 64 ARG B C 1
ATOM 2758 O O . ARG B 1 64 ? -18.297 15.289 3.707 1 81.81 64 ARG B O 1
ATOM 2765 N N . MET B 1 65 ? -20.516 14.836 3.158 1 80.88 65 MET B N 1
ATOM 2766 C CA . MET B 1 65 ? -20.203 13.414 3.047 1 80.88 65 MET B CA 1
ATOM 2767 C C . MET B 1 65 ? -19.734 13.07 1.638 1 80.88 65 MET B C 1
ATOM 2769 O O . MET B 1 65 ? -20.359 13.484 0.656 1 80.88 65 MET B O 1
ATOM 2773 N N . LEU B 1 66 ? -18.594 12.477 1.551 1 90.25 66 LEU B N 1
ATOM 2774 C CA . LEU B 1 66 ? -18.094 11.992 0.267 1 90.25 66 LEU B CA 1
ATOM 2775 C C . LEU B 1 66 ? -18.781 10.695 -0.131 1 90.25 66 LEU B C 1
ATOM 2777 O O . LEU B 1 66 ? -19.156 9.898 0.73 1 90.25 66 LEU B O 1
ATOM 2781 N N . PRO B 1 67 ? -18.906 10.625 -1.517 1 93.38 67 PRO B N 1
ATOM 2782 C CA . PRO B 1 67 ? -19.422 9.336 -1.977 1 93.38 67 PRO B CA 1
ATOM 2783 C C . PRO B 1 67 ? -18.562 8.164 -1.523 1 93.38 67 PRO B C 1
ATOM 2785 O O . PRO B 1 67 ? -17.344 8.297 -1.377 1 93.38 67 PRO B O 1
ATOM 2788 N N . GLY B 1 68 ? -19.172 7.051 -1.336 1 93 68 GLY B N 1
ATOM 2789 C CA . GLY B 1 68 ? -18.484 5.855 -0.868 1 93 68 GLY B CA 1
ATOM 2790 C C . GLY B 1 68 ? -17.281 5.48 -1.718 1 93 68 GLY B C 1
ATOM 2791 O O . GLY B 1 68 ? -16.234 5.109 -1.188 1 93 68 GLY B O 1
ATOM 2792 N N . LEU B 1 69 ? -17.469 5.582 -2.994 1 95.5 69 LEU B N 1
ATOM 2793 C CA . LEU B 1 69 ? -16.391 5.242 -3.912 1 95.5 69 LEU B CA 1
ATOM 2794 C C . LEU B 1 69 ? -15.195 6.164 -3.709 1 95.5 69 LEU B C 1
ATOM 2796 O O . LEU B 1 69 ? -14.047 5.715 -3.742 1 95.5 69 LEU B O 1
ATOM 2800 N N . ALA B 1 70 ? -15.469 7.438 -3.467 1 95.94 70 ALA B N 1
ATOM 2801 C CA . ALA B 1 70 ? -14.383 8.391 -3.25 1 95.94 70 ALA B CA 1
ATOM 2802 C C . ALA B 1 70 ? -13.617 8.07 -1.971 1 95.94 70 ALA B C 1
ATOM 2804 O O . ALA B 1 70 ? -12.391 8.188 -1.929 1 95.94 70 ALA B O 1
ATOM 2805 N N . VAL B 1 71 ? -14.352 7.672 -0.99 1 95.5 71 VAL B N 1
ATOM 2806 C CA . VAL B 1 71 ? -13.727 7.32 0.285 1 95.5 71 VAL B CA 1
ATOM 2807 C C . VAL B 1 71 ? -12.852 6.086 0.111 1 95.5 71 VAL B C 1
ATOM 2809 O O . VAL B 1 71 ? -11.711 6.055 0.573 1 95.5 71 VAL B O 1
ATOM 2812 N N . ARG B 1 72 ? -13.352 5.082 -0.589 1 96.38 72 ARG B N 1
ATOM 2813 C CA . ARG B 1 72 ? -12.594 3.859 -0.819 1 96.38 72 ARG B CA 1
ATOM 2814 C C . ARG B 1 72 ? -11.344 4.141 -1.645 1 96.38 72 ARG B C 1
ATOM 2816 O O . ARG B 1 72 ? -10.266 3.627 -1.343 1 96.38 72 ARG B O 1
ATOM 2823 N N . LEU B 1 73 ? -11.531 4.969 -2.594 1 97.5 73 LEU B N 1
ATOM 2824 C CA . LEU B 1 73 ? -10.391 5.328 -3.43 1 97.5 73 LEU B CA 1
ATOM 2825 C C . LEU B 1 73 ? -9.352 6.109 -2.629 1 97.5 73 LEU B C 1
ATOM 2827 O O . LEU B 1 73 ? -8.148 5.961 -2.85 1 97.5 73 LEU B O 1
ATOM 2831 N N . GLY B 1 74 ? -9.836 6.969 -1.714 1 97.56 74 GLY B N 1
ATOM 2832 C CA . GLY B 1 74 ? -8.922 7.691 -0.841 1 97.56 74 GLY B CA 1
ATOM 2833 C C . GLY B 1 74 ? -8.117 6.781 0.064 1 97.56 74 GLY B C 1
ATOM 2834 O O . GLY B 1 74 ? -6.906 6.953 0.208 1 97.56 74 GLY B O 1
ATOM 2835 N N . ILE B 1 75 ? -8.773 5.766 0.628 1 97.88 75 ILE B N 1
ATOM 2836 C CA . ILE B 1 75 ? -8.094 4.809 1.493 1 97.88 75 ILE B CA 1
ATOM 2837 C C . ILE B 1 75 ? -7.027 4.059 0.693 1 97.88 75 ILE B C 1
ATOM 2839 O O . ILE B 1 75 ? -5.891 3.906 1.148 1 97.88 75 ILE B O 1
ATOM 2843 N N . ILE B 1 76 ? -7.391 3.629 -0.481 1 98.5 76 ILE B N 1
ATOM 2844 C CA . ILE B 1 76 ? -6.484 2.867 -1.332 1 98.5 76 ILE B CA 1
ATOM 2845 C C . ILE B 1 76 ? -5.281 3.729 -1.704 1 98.5 76 ILE B C 1
ATOM 2847 O O . ILE B 1 76 ? -4.133 3.285 -1.592 1 98.5 76 ILE B O 1
ATOM 2851 N N . ALA B 1 77 ? -5.562 4.965 -2.082 1 98.38 77 ALA B N 1
ATOM 2852 C CA . ALA B 1 77 ? -4.492 5.863 -2.504 1 98.38 77 ALA B CA 1
ATOM 2853 C C . ALA B 1 77 ? -3.512 6.121 -1.363 1 98.38 77 ALA B C 1
ATOM 2855 O O . ALA B 1 77 ? -2.297 6.016 -1.543 1 98.38 77 ALA B O 1
ATOM 2856 N N . VAL B 1 78 ? -4.004 6.422 -0.219 1 98.5 78 VAL B N 1
ATOM 2857 C CA . VAL B 1 78 ? -3.145 6.727 0.918 1 98.5 78 VAL B CA 1
ATOM 2858 C C . VAL B 1 78 ? -2.352 5.484 1.317 1 98.5 78 VAL B C 1
ATOM 2860 O O . VAL B 1 78 ? -1.154 5.57 1.599 1 98.5 78 VAL B O 1
ATOM 2863 N N . SER B 1 79 ? -3.041 4.328 1.338 1 98.44 79 SER B N 1
ATOM 2864 C CA . SER B 1 79 ? -2.373 3.088 1.719 1 98.44 79 SER B CA 1
ATOM 2865 C C . SER B 1 79 ? -1.26 2.736 0.737 1 98.44 79 SER B C 1
ATOM 2867 O O . SER B 1 79 ? -0.171 2.326 1.146 1 98.44 79 SER B O 1
ATOM 2869 N N . MET B 1 80 ? -1.509 2.908 -0.517 1 98.5 80 MET B N 1
ATOM 2870 C CA . MET B 1 80 ? -0.493 2.637 -1.53 1 98.5 80 MET B CA 1
ATOM 2871 C C . MET B 1 80 ? 0.67 3.615 -1.409 1 98.5 80 MET B C 1
ATOM 2873 O O . MET B 1 80 ? 1.834 3.209 -1.43 1 98.5 80 MET B O 1
ATOM 2877 N N . GLY B 1 81 ? 0.324 4.895 -1.283 1 98.38 81 GLY B N 1
ATOM 2878 C CA . GLY B 1 81 ? 1.359 5.91 -1.197 1 98.38 81 GLY B CA 1
ATOM 2879 C C . GLY B 1 81 ? 2.271 5.734 0.001 1 98.38 81 GLY B C 1
ATOM 2880 O O . GLY B 1 81 ? 3.496 5.789 -0.132 1 98.38 81 GLY B O 1
ATOM 2881 N N . THR B 1 82 ? 1.691 5.512 1.157 1 97.88 82 THR B N 1
ATOM 2882 C CA . THR B 1 82 ? 2.486 5.352 2.369 1 97.88 82 THR B CA 1
ATOM 2883 C C . THR B 1 82 ? 3.301 4.062 2.318 1 97.88 82 THR B C 1
ATOM 2885 O O . THR B 1 82 ? 4.391 3.986 2.891 1 97.88 82 THR B O 1
ATOM 2888 N N . THR B 1 83 ? 2.791 3.057 1.597 1 98.56 83 THR B N 1
ATOM 2889 C CA . THR B 1 83 ? 3.523 1.8 1.488 1 98.56 83 THR B CA 1
ATOM 2890 C C . THR B 1 83 ? 4.723 1.951 0.554 1 98.56 83 THR B C 1
ATOM 2892 O O . THR B 1 83 ? 5.785 1.383 0.804 1 98.56 83 THR B O 1
ATOM 2895 N N . LEU B 1 84 ? 4.523 2.695 -0.517 1 98.12 84 LEU B N 1
ATOM 2896 C CA . LEU B 1 84 ? 5.668 3.016 -1.361 1 98.12 84 LEU B CA 1
ATOM 2897 C C . LEU B 1 84 ? 6.754 3.727 -0.559 1 98.12 84 LEU B C 1
ATOM 2899 O O . LEU B 1 84 ? 7.938 3.412 -0.695 1 98.12 84 LEU B O 1
ATOM 2903 N N . HIS B 1 85 ? 6.34 4.641 0.281 1 96.81 85 HIS B N 1
ATOM 2904 C CA . HIS B 1 85 ? 7.266 5.359 1.146 1 96.81 85 HIS B CA 1
ATOM 2905 C C . HIS B 1 85 ? 7.93 4.422 2.148 1 96.81 85 HIS B C 1
ATOM 2907 O O . HIS B 1 85 ? 9.117 4.555 2.436 1 96.81 85 HIS B O 1
ATOM 2913 N N . LEU B 1 86 ? 7.164 3.516 2.701 1 96.75 86 LEU B N 1
ATOM 2914 C CA . LEU B 1 86 ? 7.676 2.559 3.676 1 96.75 86 LEU B CA 1
ATOM 2915 C C . LEU B 1 86 ? 8.844 1.766 3.098 1 96.75 86 LEU B C 1
ATOM 2917 O O . LEU B 1 86 ? 9.891 1.64 3.734 1 96.75 86 LEU B O 1
ATOM 2921 N N . VAL B 1 87 ? 8.688 1.264 1.896 1 96.56 87 VAL B N 1
ATOM 2922 C CA . VAL B 1 87 ? 9.711 0.43 1.28 1 96.56 87 VAL B CA 1
ATOM 2923 C C . VAL B 1 87 ? 10.977 1.258 1.036 1 96.56 87 VAL B C 1
ATOM 2925 O O . VAL B 1 87 ? 12.078 0.848 1.408 1 96.56 87 VAL B O 1
ATOM 2928 N N . ALA B 1 88 ? 10.773 2.42 0.467 1 95 88 ALA B N 1
ATOM 2929 C CA . ALA B 1 88 ? 11.914 3.285 0.16 1 95 88 ALA B CA 1
ATOM 2930 C C . ALA B 1 88 ? 12.609 3.75 1.436 1 95 88 ALA B C 1
ATOM 2932 O O . ALA B 1 88 ? 13.836 3.803 1.495 1 95 88 ALA B O 1
ATOM 2933 N N . ASP B 1 89 ? 11.828 4.102 2.416 1 92.94 89 ASP B N 1
ATOM 2934 C CA . ASP B 1 89 ? 12.367 4.543 3.701 1 92.94 89 ASP B CA 1
ATOM 2935 C C . ASP B 1 89 ? 13.18 3.438 4.367 1 92.94 89 ASP B C 1
ATOM 2937 O O . ASP B 1 89 ? 14.242 3.697 4.93 1 92.94 89 ASP B O 1
ATOM 2941 N N . SER B 1 90 ? 12.664 2.273 4.316 1 92.62 90 SER B N 1
ATOM 2942 C CA . SER B 1 90 ? 13.344 1.121 4.898 1 92.62 90 SER B CA 1
ATOM 2943 C C . SER B 1 90 ? 14.703 0.892 4.246 1 92.62 90 SER B C 1
ATOM 2945 O O . SER B 1 90 ? 15.703 0.683 4.938 1 92.62 90 SER B O 1
ATOM 2947 N N . ILE B 1 91 ? 14.75 1.002 2.975 1 91.81 91 ILE B N 1
ATOM 2948 C CA . ILE B 1 91 ? 15.969 0.772 2.211 1 91.81 91 ILE B CA 1
ATOM 2949 C C . ILE B 1 91 ? 16.938 1.929 2.434 1 91.81 91 ILE B C 1
ATOM 2951 O O . ILE B 1 91 ? 18.141 1.712 2.631 1 91.81 91 ILE B O 1
ATOM 2955 N N . THR B 1 92 ? 16.391 3.133 2.426 1 90.12 92 THR B N 1
ATOM 2956 C CA . THR B 1 92 ? 17.234 4.309 2.609 1 90.12 92 THR B CA 1
ATOM 2957 C C . THR B 1 92 ? 17.938 4.262 3.963 1 90.12 92 THR B C 1
ATOM 2959 O O . THR B 1 92 ? 19.125 4.582 4.059 1 90.12 92 THR B O 1
ATOM 2962 N N . ARG B 1 93 ? 17.281 3.914 4.965 1 87.75 93 ARG B N 1
ATOM 2963 C CA . ARG B 1 93 ? 17.875 3.84 6.301 1 87.75 93 ARG B CA 1
ATOM 2964 C C . ARG B 1 93 ? 19.016 2.842 6.336 1 87.75 93 ARG B C 1
ATOM 2966 O O . ARG B 1 93 ? 20.031 3.082 6.996 1 87.75 93 ARG B O 1
ATOM 2973 N N . ARG B 1 94 ? 18.891 1.819 5.633 1 87.94 94 ARG B N 1
ATOM 2974 C CA . ARG B 1 94 ? 19.953 0.813 5.586 1 87.94 94 ARG B CA 1
ATOM 2975 C C . ARG B 1 94 ? 21.109 1.272 4.703 1 87.94 94 ARG B C 1
ATOM 2977 O O . ARG B 1 94 ? 22.266 0.971 4.984 1 87.94 94 ARG B O 1
ATOM 2984 N N . LEU B 1 95 ? 20.734 1.959 3.637 1 88.75 95 LEU B N 1
ATOM 2985 C CA . LEU B 1 95 ? 21.781 2.518 2.787 1 88.75 95 LEU B CA 1
ATOM 2986 C C . LEU B 1 95 ? 22.641 3.5 3.568 1 88.75 95 LEU B C 1
ATOM 2988 O O . LEU B 1 95 ? 23.859 3.564 3.359 1 88.75 95 LEU B O 1
ATOM 2992 N N . LEU B 1 96 ? 22.062 4.184 4.473 1 86.75 96 LEU B N 1
ATOM 2993 C CA . LEU B 1 96 ? 22.781 5.16 5.281 1 86.75 96 LEU B CA 1
ATOM 2994 C C . LEU B 1 96 ? 23.797 4.473 6.18 1 86.75 96 LEU B C 1
ATOM 2996 O O . LEU B 1 96 ? 24.875 5.02 6.43 1 86.75 96 LEU B O 1
ATOM 3000 N N . LEU B 1 97 ? 23.469 3.283 6.586 1 83.56 97 LEU B N 1
ATOM 3001 C CA . LEU B 1 97 ? 24.375 2.533 7.465 1 83.56 97 LEU B CA 1
ATOM 3002 C C . LEU B 1 97 ? 25.625 2.111 6.723 1 83.56 97 LEU B C 1
ATOM 3004 O O . LEU B 1 97 ? 26.656 1.846 7.344 1 83.56 97 LEU B O 1
ATOM 3008 N N . ILE B 1 98 ? 25.547 2.104 5.359 1 85.69 98 ILE B N 1
ATOM 3009 C CA . ILE B 1 98 ? 26.703 1.634 4.605 1 85.69 98 ILE B CA 1
ATOM 3010 C C . ILE B 1 98 ? 27.344 2.803 3.863 1 85.69 98 ILE B C 1
ATOM 3012 O O . ILE B 1 98 ? 28.094 2.602 2.906 1 85.69 98 ILE B O 1
ATOM 3016 N N . GLY B 1 99 ? 26.938 4.035 4.191 1 84.94 99 GLY B N 1
ATOM 3017 C CA . GLY B 1 99 ? 27.688 5.195 3.736 1 84.94 99 GLY B CA 1
ATOM 3018 C C . GLY B 1 99 ? 26.969 6 2.674 1 84.94 99 GLY B C 1
ATOM 3019 O O . GLY B 1 99 ? 27.547 6.879 2.041 1 84.94 99 GLY B O 1
ATOM 3020 N N . TYR B 1 100 ? 25.75 5.66 2.396 1 89.38 100 TYR B N 1
ATOM 3021 C CA . TYR B 1 100 ? 24.953 6.461 1.465 1 89.38 100 TYR B CA 1
ATOM 3022 C C . TYR B 1 100 ? 24.812 7.891 1.969 1 89.38 100 TYR B C 1
ATOM 3024 O O . TYR B 1 100 ? 24.578 8.117 3.16 1 89.38 100 TYR B O 1
ATOM 3032 N N . GLN B 1 101 ? 25 8.812 1.1 1 87.94 101 GLN B N 1
ATOM 3033 C CA . GLN B 1 101 ? 24.922 10.219 1.452 1 87.94 101 GLN B CA 1
ATOM 3034 C C . GLN B 1 101 ? 23.625 10.844 0.919 1 87.94 101 GLN B C 1
ATOM 3036 O O . GLN B 1 101 ? 23.438 10.953 -0.295 1 87.94 101 GLN B O 1
ATOM 3041 N N . LEU B 1 102 ? 22.844 11.398 1.797 1 86.12 102 LEU B N 1
ATOM 3042 C CA . LEU B 1 102 ? 21.516 11.898 1.458 1 86.12 102 LEU B CA 1
ATOM 3043 C C . LEU B 1 102 ? 21.609 13.203 0.673 1 86.12 102 LEU B C 1
ATOM 3045 O O . LEU B 1 102 ? 20.688 13.555 -0.071 1 86.12 102 LEU B O 1
ATOM 3049 N N . HIS B 1 103 ? 22.672 13.938 0.839 1 84.62 103 HIS B N 1
ATOM 3050 C CA . HIS B 1 103 ? 22.781 15.25 0.206 1 84.62 103 HIS B CA 1
ATOM 3051 C C . HIS B 1 103 ? 23.203 15.117 -1.253 1 84.62 103 HIS B C 1
ATOM 3053 O O . HIS B 1 103 ? 23.141 16.094 -2.008 1 84.62 103 HIS B O 1
ATOM 3059 N N . LEU B 1 104 ? 23.516 13.922 -1.736 1 86.94 104 LEU B N 1
ATOM 3060 C CA . LEU B 1 104 ? 23.922 13.688 -3.115 1 86.94 104 LEU B CA 1
ATOM 3061 C C . LEU B 1 104 ? 22.828 12.977 -3.9 1 86.94 104 LEU B C 1
ATOM 3063 O O . LEU B 1 104 ? 22.062 12.18 -3.342 1 86.94 104 LEU B O 1
ATOM 3067 N N . PRO B 1 105 ? 22.781 13.352 -5.23 1 87.31 105 PRO B N 1
ATOM 3068 C CA . PRO B 1 105 ? 21.891 12.539 -6.078 1 87.31 105 PRO B CA 1
ATOM 3069 C C . PRO B 1 105 ? 22.281 11.062 -6.098 1 87.31 105 PRO B C 1
ATOM 3071 O O . PRO B 1 105 ? 23.438 10.727 -5.82 1 87.31 105 PRO B O 1
ATOM 3074 N N . VAL B 1 106 ? 21.375 10.18 -6.457 1 90.31 106 VAL B N 1
ATOM 3075 C CA . VAL B 1 106 ? 21.547 8.734 -6.383 1 90.31 106 VAL B CA 1
ATOM 3076 C C . VAL B 1 106 ? 22.781 8.32 -7.188 1 90.31 106 VAL B C 1
ATOM 3078 O O . VAL B 1 106 ? 23.656 7.613 -6.68 1 90.31 106 VAL B O 1
ATOM 3081 N N . ARG B 1 107 ? 22.922 8.852 -8.383 1 90.38 107 ARG B N 1
ATOM 3082 C CA . ARG B 1 107 ? 23.984 8.422 -9.289 1 90.38 107 ARG B CA 1
ATOM 3083 C C . ARG B 1 107 ? 25.328 8.961 -8.844 1 90.38 107 ARG B C 1
ATOM 3085 O O . ARG B 1 107 ? 26.375 8.422 -9.219 1 90.38 107 ARG B O 1
ATOM 3092 N N . GLU B 1 108 ? 25.328 9.992 -8.023 1 90.25 108 GLU B N 1
ATOM 3093 C CA . GLU B 1 108 ? 26.562 10.625 -7.59 1 90.25 108 GLU B CA 1
ATOM 3094 C C . GLU B 1 108 ? 27.031 10.062 -6.246 1 90.25 108 GLU B C 1
ATOM 3096 O O . GLU B 1 108 ? 28.125 10.398 -5.777 1 90.25 108 GLU B O 1
ATOM 3101 N N . ASN B 1 109 ? 26.25 9.211 -5.656 1 91.56 109 ASN B N 1
ATOM 3102 C CA . ASN B 1 109 ? 26.656 8.602 -4.391 1 91.56 109 ASN B CA 1
ATOM 3103 C C . ASN B 1 109 ? 27.828 7.637 -4.578 1 91.56 109 ASN B C 1
ATOM 3105 O O . ASN B 1 109 ? 27.828 6.844 -5.523 1 91.56 109 ASN B O 1
ATOM 3109 N N . PRO B 1 110 ? 28.766 7.695 -3.75 1 89.19 110 PRO B N 1
ATOM 3110 C CA . PRO B 1 110 ? 29.953 6.84 -3.885 1 89.19 110 PRO B CA 1
ATOM 3111 C C . PRO B 1 110 ? 29.609 5.352 -3.896 1 89.19 110 PRO B C 1
ATOM 3113 O O . PRO B 1 110 ? 30.203 4.582 -4.648 1 89.19 110 PRO B O 1
ATOM 3116 N N . ILE B 1 111 ? 28.656 4.969 -3.162 1 88.19 111 ILE B N 1
ATOM 3117 C CA . ILE B 1 111 ? 28.312 3.557 -3.07 1 88.19 111 ILE B CA 1
ATOM 3118 C C . ILE B 1 111 ? 27.578 3.123 -4.34 1 88.19 111 ILE B C 1
ATOM 3120 O O . ILE B 1 111 ? 27.531 1.934 -4.664 1 88.19 111 ILE B O 1
ATOM 3124 N N . MET B 1 112 ? 27.016 4.043 -5.066 1 89.62 112 MET B N 1
ATOM 3125 C CA . MET B 1 112 ? 26.281 3.736 -6.289 1 89.62 112 MET B CA 1
ATOM 3126 C C . MET B 1 112 ? 27.219 3.742 -7.496 1 89.62 112 MET B C 1
ATOM 3128 O O . MET B 1 112 ? 27.031 2.963 -8.438 1 89.62 112 MET B O 1
ATOM 3132 N N . ARG B 1 113 ? 28.156 4.539 -7.434 1 88.75 113 ARG B N 1
ATOM 3133 C CA . ARG B 1 113 ? 29.062 4.707 -8.562 1 88.75 113 ARG B CA 1
ATOM 3134 C C . ARG B 1 113 ? 29.828 3.42 -8.844 1 88.75 113 ARG B C 1
ATOM 3136 O O . ARG B 1 113 ? 30.188 3.148 -9.992 1 88.75 113 ARG B O 1
ATOM 3143 N N . ASN B 1 114 ? 29.984 2.617 -7.875 1 84.06 114 ASN B N 1
ATOM 3144 C CA . ASN B 1 114 ? 30.812 1.424 -8.031 1 84.06 114 ASN B CA 1
ATOM 3145 C C . ASN B 1 114 ? 29.953 0.184 -8.289 1 84.06 114 ASN B C 1
ATOM 3147 O O . ASN B 1 114 ? 30.484 -0.921 -8.414 1 84.06 114 ASN B O 1
ATOM 3151 N N . LEU B 1 115 ? 28.719 0.416 -8.445 1 87.44 115 LEU B N 1
ATOM 3152 C CA . LEU B 1 115 ? 27.844 -0.734 -8.633 1 87.44 115 LEU B CA 1
ATOM 3153 C C . LEU B 1 115 ? 28.031 -1.329 -10.031 1 87.44 115 LEU B C 1
ATOM 3155 O O . LEU B 1 115 ? 28.078 -0.596 -11.016 1 87.44 115 LEU B O 1
ATOM 3159 N N . LYS B 1 116 ? 28.203 -2.611 -10.133 1 85.44 116 LYS B N 1
ATOM 3160 C CA . LYS B 1 116 ? 28.25 -3.365 -11.375 1 85.44 116 LYS B CA 1
ATOM 3161 C C . LYS B 1 116 ? 27.219 -4.484 -11.383 1 85.44 116 LYS B C 1
ATOM 3163 O O . LYS B 1 116 ? 27.172 -5.301 -10.461 1 85.44 116 LYS B O 1
ATOM 3168 N N . PRO B 1 117 ? 26.484 -4.566 -12.398 1 87 117 PRO B N 1
ATOM 3169 C CA . PRO B 1 117 ? 26.359 -3.674 -13.555 1 87 117 PRO B CA 1
ATOM 3170 C C . PRO B 1 117 ? 25.75 -2.318 -13.188 1 87 117 PRO B C 1
ATOM 3172 O O . PRO B 1 117 ? 25.016 -2.213 -12.203 1 87 117 PRO B O 1
ATOM 3175 N N . SER B 1 118 ? 25.984 -1.312 -13.969 1 85.31 118 SER B N 1
ATOM 3176 C CA . SER B 1 118 ? 25.562 0.056 -13.68 1 85.31 118 SER B CA 1
ATOM 3177 C C . SER B 1 118 ? 24.047 0.186 -13.703 1 85.31 118 SER B C 1
ATOM 3179 O O . SER B 1 118 ? 23.484 1.115 -13.109 1 85.31 118 SER B O 1
ATOM 3181 N N . ALA B 1 119 ? 23.438 -0.777 -14.297 1 86.25 119 ALA B N 1
ATOM 3182 C CA . ALA B 1 119 ? 21.984 -0.769 -14.383 1 86.25 119 ALA B CA 1
ATOM 3183 C C . ALA B 1 119 ? 21.344 -0.934 -13.008 1 86.25 119 ALA B C 1
ATOM 3185 O O . ALA B 1 119 ? 20.172 -0.601 -12.805 1 86.25 119 ALA B O 1
ATOM 3186 N N . LEU B 1 120 ? 22.109 -1.36 -12.039 1 88.81 120 LEU B N 1
ATOM 3187 C CA . LEU B 1 120 ? 21.609 -1.525 -10.68 1 88.81 120 LEU B CA 1
ATOM 3188 C C . LEU B 1 120 ? 21.281 -0.175 -10.055 1 88.81 120 LEU B C 1
ATOM 3190 O O . LEU B 1 120 ? 20.391 -0.081 -9.203 1 88.81 120 LEU B O 1
ATOM 3194 N N . VAL B 1 121 ? 21.969 0.862 -10.531 1 90.69 121 VAL B N 1
ATOM 3195 C CA . VAL B 1 121 ? 21.703 2.207 -10.023 1 90.69 121 VAL B CA 1
ATOM 3196 C C . VAL B 1 121 ? 20.312 2.656 -10.43 1 90.69 121 VAL B C 1
ATOM 3198 O O . VAL B 1 121 ? 19.641 3.379 -9.688 1 90.69 121 VAL B O 1
ATOM 3201 N N . ASP B 1 122 ? 19.875 2.172 -11.57 1 90.94 122 ASP B N 1
ATOM 3202 C CA . ASP B 1 122 ? 18.562 2.527 -12.078 1 90.94 122 ASP B CA 1
ATOM 3203 C C . ASP B 1 122 ? 17.453 1.992 -11.164 1 90.94 122 ASP B C 1
ATOM 3205 O O . ASP B 1 122 ? 16.391 2.605 -11.039 1 90.94 122 ASP B O 1
ATOM 3209 N N . PHE B 1 123 ? 17.734 0.967 -10.508 1 89.94 123 PHE B N 1
ATOM 3210 C CA . PHE B 1 123 ? 16.781 0.385 -9.578 1 89.94 123 PHE B CA 1
ATOM 3211 C C . PHE B 1 123 ? 16.547 1.31 -8.383 1 89.94 123 PHE B C 1
ATOM 3213 O O . PHE B 1 123 ? 15.406 1.504 -7.957 1 89.94 123 PHE B O 1
ATOM 3220 N N . PHE B 1 124 ? 17.547 1.823 -7.93 1 92.31 124 PHE B N 1
ATOM 3221 C CA . PHE B 1 124 ? 17.422 2.721 -6.789 1 92.31 124 PHE B CA 1
ATOM 3222 C C . PHE B 1 124 ? 16.75 4.023 -7.195 1 92.31 124 PHE B C 1
ATOM 3224 O O . PHE B 1 124 ? 15.945 4.578 -6.434 1 92.31 124 PHE B O 1
ATOM 3231 N N . GLU B 1 125 ? 17.078 4.434 -8.391 1 93.75 125 GLU B N 1
ATOM 3232 C CA . GLU B 1 125 ? 16.391 5.621 -8.891 1 93.75 125 GLU B CA 1
ATOM 3233 C C . GLU B 1 125 ? 14.891 5.379 -9.039 1 93.75 125 GLU B C 1
ATOM 3235 O O . GLU B 1 125 ? 14.086 6.258 -8.734 1 93.75 125 GLU B O 1
ATOM 3240 N N . LEU B 1 126 ? 14.57 4.223 -9.531 1 94.44 126 LEU B N 1
ATOM 3241 C CA . LEU B 1 126 ? 13.164 3.857 -9.648 1 94.44 126 LEU B CA 1
ATOM 3242 C C . LEU B 1 126 ? 12.492 3.822 -8.281 1 94.44 126 LEU B C 1
ATOM 3244 O O . LEU B 1 126 ? 11.375 4.328 -8.125 1 94.44 126 LEU B O 1
ATOM 3248 N N . LEU B 1 127 ? 13.18 3.205 -7.367 1 94.5 127 LEU B N 1
ATOM 3249 C CA . LEU B 1 127 ? 12.648 3.107 -6.012 1 94.5 127 LEU B CA 1
ATOM 3250 C C . LEU B 1 127 ? 12.383 4.492 -5.434 1 94.5 127 LEU B C 1
ATOM 3252 O O . LEU B 1 127 ? 11.32 4.727 -4.844 1 94.5 127 LEU B O 1
ATOM 3256 N N . PHE B 1 128 ? 13.258 5.414 -5.617 1 93.62 128 PHE B N 1
ATOM 3257 C CA . PHE B 1 128 ? 13.102 6.758 -5.066 1 93.62 128 PHE B CA 1
ATOM 3258 C C . PHE B 1 128 ? 12.062 7.547 -5.848 1 93.62 128 PHE B C 1
ATOM 3260 O O . PHE B 1 128 ? 11.383 8.414 -5.289 1 93.62 128 PHE B O 1
ATOM 3267 N N . TYR B 1 129 ? 11.953 7.242 -7.109 1 94.25 129 TYR B N 1
ATOM 3268 C CA . TYR B 1 129 ? 10.859 7.828 -7.875 1 94.25 129 TYR B CA 1
ATOM 3269 C C . TYR B 1 129 ? 9.508 7.387 -7.32 1 94.25 129 TYR B C 1
ATOM 3271 O O . TYR B 1 129 ? 8.602 8.203 -7.16 1 94.25 129 TYR B O 1
ATOM 3279 N N . TYR B 1 130 ? 9.367 6.059 -7.035 1 95.81 130 TYR B N 1
ATOM 3280 C CA . TYR B 1 130 ? 8.148 5.535 -6.418 1 95.81 130 TYR B CA 1
ATOM 3281 C C . TYR B 1 130 ? 7.855 6.254 -5.105 1 95.81 130 TYR B C 1
ATOM 3283 O O . TYR B 1 130 ? 6.695 6.555 -4.805 1 95.81 130 TYR B O 1
ATOM 3291 N N . ASP B 1 131 ? 8.836 6.551 -4.379 1 95.12 131 ASP B N 1
ATOM 3292 C CA . ASP B 1 131 ? 8.688 7.188 -3.072 1 95.12 131 ASP B CA 1
ATOM 3293 C C . ASP B 1 131 ? 8.391 8.68 -3.215 1 95.12 131 ASP B C 1
ATOM 3295 O O . ASP B 1 131 ? 7.281 9.125 -2.918 1 95.12 131 ASP B O 1
ATOM 3299 N N . ASP B 1 132 ? 9.297 9.453 -3.854 1 91.81 132 ASP B N 1
ATOM 3300 C CA . ASP B 1 132 ? 9.312 10.914 -3.811 1 91.81 132 ASP B CA 1
ATOM 3301 C C . ASP B 1 132 ? 8.258 11.5 -4.738 1 91.81 132 ASP B C 1
ATOM 3303 O O . ASP B 1 132 ? 7.793 12.625 -4.527 1 91.81 132 ASP B O 1
ATOM 3307 N N . THR B 1 133 ? 7.836 10.773 -5.699 1 93 133 THR B N 1
ATOM 3308 C CA . THR B 1 133 ? 6.883 11.32 -6.656 1 93 133 THR B CA 1
ATOM 3309 C C . THR B 1 133 ? 5.535 10.617 -6.539 1 93 133 THR B C 1
ATOM 3311 O O . THR B 1 133 ? 4.559 11.211 -6.07 1 93 133 THR B O 1
ATOM 3314 N N . VAL B 1 134 ? 5.555 9.344 -6.801 1 95.44 134 VAL B N 1
ATOM 3315 C CA . VAL B 1 134 ? 4.285 8.625 -6.859 1 95.44 134 VAL B CA 1
ATOM 3316 C C . VAL B 1 134 ? 3.709 8.477 -5.453 1 95.44 134 VAL B C 1
ATOM 3318 O O . VAL B 1 134 ? 2.553 8.828 -5.211 1 95.44 134 VAL B O 1
ATOM 3321 N N . GLY B 1 135 ? 4.504 7.984 -4.566 1 96.5 135 GLY B N 1
ATOM 3322 C CA . GLY B 1 135 ? 4.059 7.762 -3.201 1 96.5 135 GLY B CA 1
ATOM 3323 C C . GLY B 1 135 ? 3.631 9.031 -2.498 1 96.5 135 GLY B C 1
ATOM 3324 O O . GLY B 1 135 ? 2.584 9.062 -1.847 1 96.5 135 GLY B O 1
ATOM 3325 N N . HIS B 1 136 ? 4.398 10.055 -2.607 1 94.88 136 HIS B N 1
ATOM 3326 C CA . HIS B 1 136 ? 4.078 11.328 -1.968 1 94.88 136 HIS B CA 1
ATOM 3327 C C . HIS B 1 136 ? 2.77 11.898 -2.502 1 94.88 136 HIS B C 1
ATOM 3329 O O . HIS B 1 136 ? 1.942 12.391 -1.732 1 94.88 136 HIS B O 1
ATOM 3335 N N . MET B 1 137 ? 2.574 11.789 -3.74 1 95.69 137 MET B N 1
ATOM 3336 C CA . MET B 1 137 ? 1.338 12.297 -4.324 1 95.69 137 MET B CA 1
ATOM 3337 C C . MET B 1 137 ? 0.133 11.5 -3.832 1 95.69 137 MET B C 1
ATOM 3339 O O . MET B 1 137 ? -0.884 12.086 -3.447 1 95.69 137 MET B O 1
ATOM 3343 N N . MET B 1 138 ? 0.276 10.234 -3.857 1 97.62 138 MET B N 1
ATOM 3344 C CA . MET B 1 138 ? -0.821 9.359 -3.457 1 97.62 138 MET B CA 1
ATOM 3345 C C . MET B 1 138 ? -1.117 9.5 -1.968 1 97.62 138 MET B C 1
ATOM 3347 O O . MET B 1 138 ? -2.256 9.305 -1.535 1 97.62 138 MET B O 1
ATOM 3351 N N . TRP B 1 139 ? -0.13 9.852 -1.226 1 97.25 139 TRP B N 1
ATOM 3352 C CA . TRP B 1 139 ? -0.256 10.016 0.219 1 97.25 139 TRP B CA 1
ATOM 3353 C C . TRP B 1 139 ? -0.773 11.414 0.562 1 97.25 139 TRP B C 1
ATOM 3355 O O . TRP B 1 139 ? -1.815 11.555 1.207 1 97.25 139 TRP B O 1
ATOM 3365 N N . TYR B 1 140 ? -0.165 12.492 0.023 1 97.44 140 TYR B N 1
ATOM 3366 C CA . TYR B 1 140 ? -0.358 13.836 0.561 1 97.44 140 TYR B CA 1
ATOM 3367 C C . TYR B 1 140 ? -1.554 14.516 -0.093 1 97.44 140 TYR B C 1
ATOM 3369 O O . TYR B 1 140 ? -2.236 15.328 0.539 1 97.44 140 TYR B O 1
ATOM 3377 N N . VAL B 1 141 ? -1.886 14.164 -1.265 1 97.31 141 VAL B N 1
ATOM 3378 C CA . VAL B 1 141 ? -3.016 14.82 -1.911 1 97.31 141 VAL B CA 1
ATOM 3379 C C . VAL B 1 141 ? -4.305 14.484 -1.167 1 97.31 141 VAL B C 1
ATOM 3381 O O . VAL B 1 141 ? -5.031 15.383 -0.732 1 97.31 141 VAL B O 1
ATOM 3384 N N . PRO B 1 142 ? -4.57 13.203 -0.957 1 96.88 142 PRO B N 1
ATOM 3385 C CA . PRO B 1 142 ? -5.766 12.914 -0.162 1 96.88 142 PRO B CA 1
ATOM 3386 C C . PRO B 1 142 ? -5.676 13.461 1.261 1 96.88 142 PRO B C 1
ATOM 3388 O O . PRO B 1 142 ? -6.684 13.891 1.829 1 96.88 142 PRO B O 1
ATOM 3391 N N . PHE B 1 143 ? -4.539 13.43 1.864 1 97.06 143 PHE B N 1
ATOM 3392 C CA . PHE B 1 143 ? -4.316 13.93 3.213 1 97.06 143 PHE B CA 1
ATOM 3393 C C . PHE B 1 143 ? -4.762 15.391 3.326 1 97.06 143 PHE B C 1
ATOM 3395 O O . PHE B 1 143 ? -5.559 15.734 4.199 1 97.06 143 PHE B O 1
ATOM 3402 N N . PHE B 1 144 ? -4.316 16.219 2.414 1 97.69 144 PHE B N 1
ATOM 3403 C CA . PHE B 1 144 ? -4.625 17.641 2.467 1 97.69 144 PHE B CA 1
ATOM 3404 C C . PHE B 1 144 ? -6.066 17.906 2.039 1 97.69 144 PHE B C 1
ATOM 3406 O O . PHE B 1 144 ? -6.707 18.828 2.533 1 97.69 144 PHE B O 1
ATOM 3413 N N . LEU B 1 145 ? -6.562 17.078 1.162 1 96.06 145 LEU B N 1
ATOM 3414 C CA . LEU B 1 145 ? -7.961 17.203 0.774 1 96.06 145 LEU B CA 1
ATOM 3415 C C . LEU B 1 145 ? -8.883 16.969 1.969 1 96.06 145 LEU B C 1
ATOM 3417 O O . LEU B 1 145 ? -9.852 17.703 2.16 1 96.06 145 LEU B O 1
ATOM 3421 N N . VAL B 1 146 ? -8.523 15.977 2.77 1 96.31 146 VAL B N 1
ATOM 3422 C CA . VAL B 1 146 ? -9.328 15.68 3.951 1 96.31 146 VAL B CA 1
ATOM 3423 C C . VAL B 1 146 ? -9.25 16.859 4.93 1 96.31 146 VAL B C 1
ATOM 3425 O O . VAL B 1 146 ? -10.25 17.234 5.535 1 96.31 146 VAL B O 1
ATOM 3428 N N . LEU B 1 147 ? -8.117 17.453 5.074 1 96.25 147 LEU B N 1
ATOM 3429 C CA . LEU B 1 147 ? -7.957 18.594 5.969 1 96.25 147 LEU B CA 1
ATOM 3430 C C . LEU B 1 147 ? -8.805 19.781 5.512 1 96.25 147 LEU B C 1
ATOM 3432 O O . LEU B 1 147 ? -9.445 20.438 6.328 1 96.25 147 LEU B O 1
ATOM 3436 N N . VAL B 1 148 ? -8.852 19.984 4.223 1 96.5 148 VAL B N 1
ATOM 3437 C CA . VAL B 1 148 ? -9.641 21.078 3.68 1 96.5 148 VAL B CA 1
ATOM 3438 C C . VAL B 1 148 ? -11.125 20.812 3.902 1 96.5 148 VAL B C 1
ATOM 3440 O O . VAL B 1 148 ? -11.875 21.703 4.289 1 96.5 148 VAL B O 1
ATOM 3443 N N . LEU B 1 149 ? -11.516 19.609 3.682 1 95.38 149 LEU B N 1
ATOM 3444 C CA . LEU B 1 149 ? -12.914 19.25 3.873 1 95.38 149 LEU B CA 1
ATOM 3445 C C . LEU B 1 149 ? -13.312 19.391 5.34 1 95.38 149 LEU B C 1
ATOM 3447 O O . LEU B 1 149 ? -14.398 19.891 5.645 1 95.38 149 LEU B O 1
ATOM 3451 N N . PHE B 1 150 ? -12.484 18.891 6.215 1 96.19 150 PHE B N 1
ATOM 3452 C CA . PHE B 1 150 ? -12.742 19.047 7.641 1 96.19 150 PHE B CA 1
ATOM 3453 C C . PHE B 1 150 ? -12.836 20.516 8.016 1 96.19 150 PHE B C 1
ATOM 3455 O O . PHE B 1 150 ? -13.758 20.922 8.719 1 96.19 150 PHE B O 1
ATOM 3462 N N . PHE B 1 151 ? -11.953 21.328 7.488 1 96.69 151 PHE B N 1
ATOM 3463 C CA . PHE B 1 151 ? -11.867 22.75 7.789 1 96.69 151 PHE B CA 1
ATOM 3464 C C . PHE B 1 151 ? -13.125 23.469 7.344 1 96.69 151 PHE B C 1
ATOM 3466 O O . PHE B 1 151 ? -13.586 24.391 8.016 1 96.69 151 PHE B O 1
ATOM 3473 N N . ASN B 1 152 ? -13.672 23.047 6.309 1 94.81 152 ASN B N 1
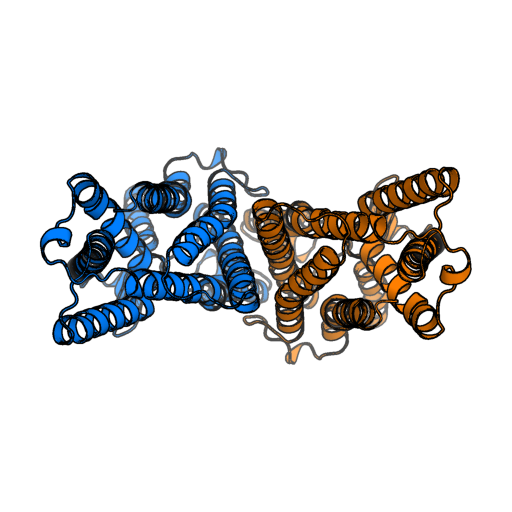ATOM 3474 C CA . ASN B 1 152 ? -14.875 23.672 5.766 1 94.81 152 ASN B CA 1
ATOM 3475 C C . ASN B 1 152 ? -16.078 23.484 6.688 1 94.81 152 ASN B C 1
ATOM 3477 O O . ASN B 1 152 ? -17.078 24.188 6.574 1 94.81 152 ASN B O 1
ATOM 3481 N N . GLY B 1 153 ? -15.906 22.562 7.59 1 93.12 153 GLY B N 1
ATOM 3482 C CA . GLY B 1 153 ? -16.984 22.328 8.539 1 93.12 153 GLY B CA 1
ATOM 3483 C C . GLY B 1 153 ? -16.75 23 9.883 1 93.12 153 GLY B C 1
ATOM 3484 O O . GLY B 1 153 ? -17.562 22.844 10.797 1 93.12 153 GLY B O 1
ATOM 3485 N N . CYS B 1 154 ? -15.742 23.797 9.961 1 94.25 154 CYS B N 1
ATOM 3486 C CA . CYS B 1 154 ? -15.344 24.344 11.25 1 94.25 154 CYS B CA 1
ATOM 3487 C C . CYS B 1 154 ? -15.773 25.812 11.375 1 94.25 154 CYS B C 1
ATOM 3489 O O . CYS B 1 154 ? -15.016 26.641 11.859 1 94.25 154 CYS B O 1
ATOM 3491 N N . PHE B 1 155 ? -17 26.141 10.977 1 94.06 155 PHE B N 1
ATOM 3492 C CA . PHE B 1 155 ? -17.516 27.516 11.062 1 94.06 155 PHE B CA 1
ATOM 3493 C C . PHE B 1 155 ? -18.844 27.531 11.797 1 94.06 155 PHE B C 1
ATOM 3495 O O . PHE B 1 155 ? -19.641 26.609 11.688 1 94.06 155 PHE B O 1
ATOM 3502 N N . SER B 1 156 ? -18.953 28.547 12.633 1 91.12 156 SER B N 1
ATOM 3503 C CA . SER B 1 156 ? -20.188 28.75 13.375 1 91.12 156 SER B CA 1
ATOM 3504 C C . SER B 1 156 ? -20.562 30.234 13.414 1 91.12 156 SER B C 1
ATOM 3506 O O . SER B 1 156 ? -19.719 31.109 13.203 1 91.12 156 SER B O 1
ATOM 3508 N N . ARG B 1 157 ? -21.906 30.531 13.695 1 86.12 157 ARG B N 1
ATOM 3509 C CA . ARG B 1 157 ? -22.422 31.891 13.797 1 86.12 157 ARG B CA 1
ATOM 3510 C C . ARG B 1 157 ? -22.094 32.5 15.164 1 86.12 157 ARG B C 1
ATOM 3512 O O . ARG B 1 157 ? -22.047 33.719 15.312 1 86.12 157 ARG B O 1
ATOM 3519 N N . ARG B 1 158 ? -21.953 31.75 16.047 1 75.19 158 ARG B N 1
ATOM 3520 C CA . ARG B 1 158 ? -21.75 32.281 17.406 1 75.19 158 ARG B CA 1
ATOM 3521 C C . ARG B 1 158 ? -20.281 32.656 17.625 1 75.19 158 ARG B C 1
ATOM 3523 O O . ARG B 1 158 ? -19.406 31.797 17.609 1 75.19 158 ARG B O 1
ATOM 3530 N N . GLU B 1 159 ? -20.156 33.969 17.875 1 64.44 159 GLU B N 1
ATOM 3531 C CA . GLU B 1 159 ? -18.828 34.531 18.094 1 64.44 159 GLU B CA 1
ATOM 3532 C C . GLU B 1 159 ? -18.172 33.906 19.328 1 64.44 159 GLU B C 1
ATOM 3534 O O . GLU B 1 159 ? -16.953 33.719 19.375 1 64.44 159 GLU B O 1
ATOM 3539 N N . GLN B 1 160 ? -18.938 33.5 20.281 1 59.59 160 GLN B N 1
ATOM 3540 C CA . GLN B 1 160 ? -18.438 32.969 21.547 1 59.59 160 GLN B CA 1
ATOM 3541 C C . GLN B 1 160 ? -17.719 31.641 21.359 1 59.59 160 GLN B C 1
ATOM 3543 O O . GLN B 1 160 ? -16.844 31.281 22.141 1 59.59 160 GLN B O 1
ATOM 3548 N N . GLU B 1 161 ? -18.109 30.984 20.328 1 63.78 161 GLU B N 1
ATOM 3549 C CA . GLU B 1 161 ? -17.469 29.688 20.125 1 63.78 161 GLU B CA 1
ATOM 3550 C C . GLU B 1 161 ? -16.109 29.844 19.438 1 63.78 161 GLU B C 1
ATOM 3552 O O . GLU B 1 161 ? -15.461 28.844 19.109 1 63.78 161 GLU B O 1
ATOM 3557 N N . GLU B 1 162 ? -15.711 31.062 19.531 1 68.75 162 GLU B N 1
ATOM 3558 C CA . GLU B 1 162 ? -14.477 31.391 18.812 1 68.75 162 GLU B CA 1
ATOM 3559 C C . GLU B 1 162 ? -13.266 31.312 19.75 1 68.75 162 GLU B C 1
ATOM 3561 O O . GLU B 1 162 ? -12.219 31.891 19.469 1 68.75 162 GLU B O 1
ATOM 3566 N N . ARG B 1 163 ? -13.438 30.594 20.906 1 86.12 163 ARG B N 1
ATOM 3567 C CA . ARG B 1 163 ? -12.25 30.516 21.75 1 86.12 163 ARG B CA 1
ATOM 3568 C C . ARG B 1 163 ? -11.695 29.094 21.797 1 86.12 163 ARG B C 1
ATOM 3570 O O . ARG B 1 163 ? -12.453 28.125 21.844 1 86.12 163 ARG B O 1
ATOM 3577 N N . MET B 1 164 ? -10.414 29.094 21.688 1 92.44 164 MET B N 1
ATOM 3578 C CA . MET B 1 164 ? -9.734 27.812 21.812 1 92.44 164 MET B CA 1
ATOM 3579 C C . MET B 1 164 ? -9.586 27.422 23.281 1 92.44 164 MET B C 1
ATOM 3581 O O . MET B 1 164 ? -9.148 28.219 24.109 1 92.44 164 MET B O 1
ATOM 3585 N N . PRO B 1 165 ? -9.977 26.359 23.703 1 94.25 165 PRO B N 1
ATOM 3586 C CA . PRO B 1 165 ? -9.75 25.875 25.062 1 94.25 165 PRO B CA 1
ATOM 3587 C C . PRO B 1 165 ? -8.273 25.641 25.375 1 94.25 165 PRO B C 1
ATOM 3589 O O . PRO B 1 165 ? -7.449 25.578 24.453 1 94.25 165 PRO B O 1
ATOM 3592 N N . PRO B 1 166 ? -7.883 25.469 26.609 1 95.56 166 PRO B N 1
ATOM 3593 C CA . PRO B 1 166 ? -6.488 25.25 27 1 95.56 166 PRO B CA 1
ATOM 3594 C C . PRO B 1 166 ? -5.887 24 26.359 1 95.56 166 PRO B C 1
ATOM 3596 O O . PRO B 1 166 ? -4.699 23.984 26.016 1 95.56 166 PRO B O 1
ATOM 3599 N N . SER B 1 167 ? -6.688 22.969 26.281 1 95.31 167 SER B N 1
ATOM 3600 C CA . SER B 1 167 ? -6.195 21.75 25.656 1 95.31 167 SER B CA 1
ATOM 3601 C C . SER B 1 167 ? -5.762 22.016 24.203 1 95.31 167 SER B C 1
ATOM 3603 O O . SER B 1 167 ? -4.75 21.469 23.75 1 95.31 167 SER B O 1
ATOM 3605 N N . ALA B 1 168 ? -6.453 22.781 23.484 1 96.38 168 ALA B N 1
ATOM 3606 C CA . ALA B 1 168 ? -6.105 23.141 22.125 1 96.38 168 ALA B CA 1
ATOM 3607 C C . ALA B 1 168 ? -4.805 23.938 22.062 1 96.38 168 ALA B C 1
ATOM 3609 O O . ALA B 1 168 ? -3.957 23.703 21.203 1 96.38 168 ALA B O 1
ATOM 3610 N N . TRP B 1 169 ? -4.652 24.828 23 1 96.69 169 TRP B N 1
ATOM 3611 C CA . TRP B 1 169 ? -3.432 25.625 23.062 1 96.69 169 TRP B CA 1
ATOM 3612 C C . TRP B 1 169 ? -2.219 24.75 23.344 1 96.69 169 TRP B C 1
ATOM 3614 O O . TRP B 1 169 ? -1.145 24.969 22.781 1 96.69 169 TRP B O 1
ATOM 3624 N N . MET B 1 170 ? -2.422 23.766 24.156 1 96.88 170 MET B N 1
ATOM 3625 C CA . MET B 1 170 ? -1.336 22.859 24.516 1 96.88 170 MET B CA 1
ATOM 3626 C C . MET B 1 170 ? -0.918 22.016 23.328 1 96.88 170 MET B C 1
ATOM 3628 O O . MET B 1 170 ? 0.261 21.688 23.172 1 96.88 170 MET B O 1
ATOM 3632 N N . LEU B 1 171 ? -1.838 21.703 22.484 1 97.38 171 LEU B N 1
ATOM 3633 C CA . LEU B 1 171 ? -1.573 20.812 21.359 1 97.38 171 LEU B CA 1
ATOM 3634 C C . LEU B 1 171 ? -1.047 21.594 20.156 1 97.38 171 LEU B C 1
ATOM 3636 O O . LEU B 1 171 ? -0.526 21 19.203 1 97.38 171 LEU B O 1
ATOM 3640 N N . LEU B 1 172 ? -1.177 22.891 20.188 1 97.75 172 LEU B N 1
ATOM 3641 C CA . LEU B 1 172 ? -0.859 23.734 19.047 1 97.75 172 LEU B CA 1
ATOM 3642 C C . LEU B 1 172 ? 0.616 23.609 18.672 1 97.75 172 LEU B C 1
ATOM 3644 O O . LEU B 1 172 ? 0.955 23.422 17.5 1 97.75 172 LEU B O 1
ATOM 3648 N N . ALA B 1 173 ? 1.434 23.656 19.656 1 97.5 173 ALA B N 1
ATOM 3649 C CA . ALA B 1 173 ? 2.871 23.656 19.391 1 97.5 173 ALA B CA 1
ATOM 3650 C C . ALA B 1 173 ? 3.324 22.328 18.781 1 97.5 173 ALA B C 1
ATOM 3652 O O . ALA B 1 173 ? 3.959 22.312 17.734 1 97.5 173 ALA B O 1
ATOM 3653 N N . PRO B 1 174 ? 2.98 21.188 19.422 1 97.69 174 PRO B N 1
ATOM 3654 C CA . PRO B 1 174 ? 3.402 19.938 18.797 1 97.69 174 PRO B CA 1
ATOM 3655 C C . PRO B 1 174 ? 2.775 19.703 17.438 1 97.69 174 PRO B C 1
ATOM 3657 O O . PRO B 1 174 ? 3.408 19.125 16.547 1 97.69 174 PRO B O 1
ATOM 3660 N N . ASN B 1 175 ? 1.592 20.141 17.266 1 98 175 ASN B N 1
ATOM 3661 C CA . ASN B 1 175 ? 0.94 19.984 15.961 1 98 175 ASN B CA 1
ATOM 3662 C C . ASN B 1 175 ? 1.612 20.844 14.898 1 98 175 ASN B C 1
ATOM 3664 O O . ASN B 1 175 ? 1.874 20.375 13.789 1 98 175 ASN B O 1
ATOM 3668 N N . ALA B 1 176 ? 1.877 22.078 15.219 1 98.38 176 ALA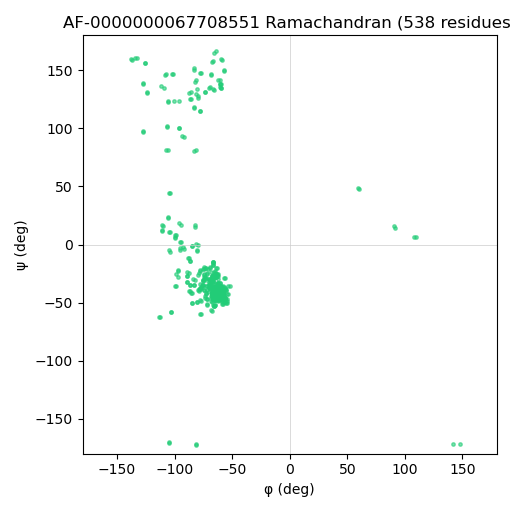 B N 1
ATOM 3669 C CA . ALA B 1 176 ? 2.561 22.969 14.297 1 98.38 176 ALA B CA 1
ATOM 3670 C C . ALA B 1 176 ? 3.959 22.453 13.961 1 98.38 176 ALA B C 1
ATOM 3672 O O . ALA B 1 176 ? 4.395 22.516 12.812 1 98.38 176 ALA B O 1
ATOM 3673 N N . ALA B 1 177 ? 4.609 21.969 14.953 1 98.12 177 ALA B N 1
ATOM 3674 C CA . ALA B 1 177 ? 5.945 21.406 14.75 1 98.12 177 ALA B CA 1
ATOM 3675 C C . ALA B 1 177 ? 5.902 20.219 13.789 1 98.12 177 ALA B C 1
ATOM 3677 O O . ALA B 1 177 ? 6.816 20.031 12.984 1 98.12 177 ALA B O 1
ATOM 3678 N N . TYR B 1 178 ? 4.938 19.453 13.898 1 97.75 178 TYR B N 1
ATOM 3679 C CA . TYR B 1 178 ? 4.816 18.344 12.969 1 97.75 178 TYR B CA 1
ATOM 3680 C C . TYR B 1 178 ? 4.566 18.828 11.547 1 97.75 178 TYR B C 1
ATOM 3682 O O . TYR B 1 178 ? 5.094 18.266 10.594 1 97.75 178 TYR B O 1
ATOM 3690 N N . TYR B 1 179 ? 3.639 19.812 11.398 1 98 179 TYR B N 1
ATOM 3691 C CA . TYR B 1 179 ? 3.412 20.344 10.055 1 98 179 TYR B CA 1
ATOM 3692 C C . TYR B 1 179 ? 4.695 20.938 9.477 1 98 179 TYR B C 1
ATOM 3694 O O . TYR B 1 179 ? 4.934 20.844 8.273 1 98 179 TYR B O 1
ATOM 3702 N N . TRP B 1 180 ? 5.484 21.562 10.312 1 98.06 180 TRP B N 1
ATOM 3703 C CA . TRP B 1 180 ? 6.809 21.984 9.867 1 98.06 180 TRP B CA 1
ATOM 3704 C C . TRP B 1 180 ? 7.613 20.797 9.336 1 98.06 180 TRP B C 1
ATOM 3706 O O . TRP B 1 180 ? 8.219 20.875 8.266 1 98.06 180 TRP B O 1
ATOM 3716 N N . TYR B 1 181 ? 7.668 19.734 10.07 1 96.62 181 TYR B N 1
ATOM 3717 C CA . TYR B 1 181 ? 8.359 18.516 9.664 1 96.62 181 TYR B CA 1
ATOM 3718 C C . TYR B 1 181 ? 7.789 17.969 8.359 1 96.62 181 TYR B C 1
ATOM 3720 O O . TYR B 1 181 ? 8.539 17.516 7.496 1 96.62 181 TYR B O 1
ATOM 3728 N N . LEU B 1 182 ? 6.465 18.047 8.273 1 95.69 182 LEU B N 1
ATOM 3729 C CA . LEU B 1 182 ? 5.781 17.562 7.074 1 95.69 182 LEU B CA 1
ATOM 3730 C C . LEU B 1 182 ? 6.199 18.375 5.852 1 95.69 182 LEU B C 1
ATOM 3732 O O . LEU B 1 182 ? 6.375 17.828 4.766 1 95.69 182 LEU B O 1
ATOM 3736 N N . ILE B 1 183 ? 6.371 19.625 6.008 1 96.56 183 ILE B N 1
ATOM 3737 C CA . ILE B 1 183 ? 6.766 20.516 4.922 1 96.56 183 ILE B CA 1
ATOM 3738 C C . ILE B 1 183 ? 8.227 20.266 4.562 1 96.56 183 ILE B C 1
ATOM 3740 O O . ILE B 1 183 ? 8.57 20.109 3.389 1 96.56 183 ILE B O 1
ATOM 3744 N N . THR B 1 184 ? 9.047 20.203 5.527 1 94.38 184 THR B N 1
ATOM 3745 C CA . THR B 1 184 ? 10.484 20.172 5.289 1 94.38 184 THR B CA 1
ATOM 3746 C C . THR B 1 184 ? 10.938 18.766 4.918 1 94.38 184 THR B C 1
ATOM 3748 O O . THR B 1 184 ? 11.516 18.547 3.852 1 94.38 184 THR B O 1
ATOM 3751 N N . GLU B 1 185 ? 10.539 17.797 5.684 1 91.75 185 GLU B N 1
ATOM 3752 C CA . GLU B 1 185 ? 10.961 16.422 5.418 1 91.75 185 GLU B CA 1
ATOM 3753 C C . GLU B 1 185 ? 10.156 15.812 4.277 1 91.75 185 GLU B C 1
ATOM 3755 O O . GLU B 1 185 ? 10.703 15.109 3.426 1 91.75 185 GLU B O 1
ATOM 3760 N N . GLY B 1 186 ? 8.898 16.141 4.266 1 91.19 186 GLY B N 1
ATOM 3761 C CA . GLY B 1 186 ? 8.016 15.547 3.275 1 91.19 186 GLY B CA 1
ATOM 3762 C C . GLY B 1 186 ? 7.977 16.328 1.973 1 91.19 186 GLY B C 1
ATOM 3763 O O . GLY B 1 186 ? 7.379 15.867 0.993 1 91.19 186 GLY B O 1
ATOM 3764 N N . GLN B 1 187 ? 8.508 17.48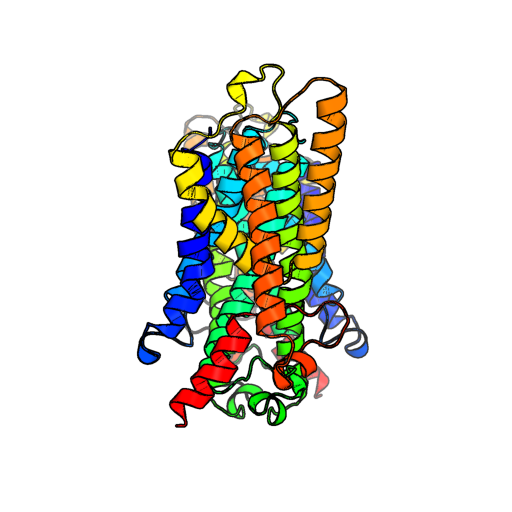4 2.002 1 90.81 187 GLN B N 1
ATOM 3765 C CA . GLN B 1 187 ? 8.562 18.328 0.819 1 90.81 187 GLN B CA 1
ATOM 3766 C C . GLN B 1 187 ? 7.16 18.641 0.302 1 90.81 187 GLN B C 1
ATOM 3768 O O . GLN B 1 187 ? 6.891 18.5 -0.893 1 90.81 187 GLN B O 1
ATOM 3773 N N . THR B 1 188 ? 6.352 19.016 1.184 1 95.06 188 THR B N 1
ATOM 3774 C CA . THR B 1 188 ? 4.961 19.297 0.837 1 95.06 188 THR B CA 1
ATOM 3775 C C . THR B 1 188 ? 4.703 20.812 0.814 1 95.06 188 THR B C 1
ATOM 3777 O O . THR B 1 188 ? 3.568 21.25 0.996 1 95.06 188 THR B O 1
ATOM 3780 N N . PHE B 1 189 ? 5.723 21.609 0.634 1 95.69 189 PHE B N 1
ATOM 3781 C CA . PHE B 1 189 ? 5.602 23.062 0.748 1 95.69 189 PHE B CA 1
ATOM 3782 C C . PHE B 1 189 ? 4.523 23.594 -0.19 1 95.69 189 PHE B C 1
ATOM 3784 O O . PHE B 1 189 ? 3.682 24.406 0.215 1 95.69 189 PHE B O 1
ATOM 3791 N N . ILE B 1 190 ? 4.539 23.172 -1.358 1 94.44 190 ILE B N 1
ATOM 3792 C CA . ILE B 1 190 ? 3.602 23.672 -2.357 1 94.44 190 ILE B CA 1
ATOM 3793 C C . ILE B 1 190 ? 2.178 23.281 -1.973 1 94.44 190 ILE B C 1
ATOM 3795 O O . ILE B 1 190 ? 1.289 24.141 -1.901 1 94.44 190 ILE B O 1
ATOM 3799 N N . LEU B 1 191 ? 1.978 22.031 -1.711 1 95.69 191 LEU B N 1
ATOM 3800 C CA . LEU B 1 191 ? 0.654 21.547 -1.331 1 95.69 191 LEU B CA 1
ATOM 3801 C C . LEU B 1 191 ? 0.178 22.219 -0.048 1 95.69 191 LEU B C 1
ATOM 3803 O O . LEU B 1 191 ? -0.988 22.609 0.06 1 95.69 191 LEU B O 1
ATOM 3807 N N . PHE B 1 192 ? 1.056 22.344 0.897 1 97.69 192 PHE B N 1
ATOM 3808 C CA . PHE B 1 192 ? 0.733 22.953 2.182 1 97.69 192 PHE B CA 1
ATOM 3809 C C . PHE B 1 192 ? 0.331 24.406 2.002 1 97.69 192 PHE B C 1
ATOM 3811 O O . PHE B 1 192 ? -0.662 24.859 2.576 1 97.69 192 PHE B O 1
ATOM 3818 N N . THR B 1 193 ? 1.086 25.109 1.167 1 96.88 193 THR B N 1
ATOM 3819 C CA . THR B 1 193 ? 0.824 26.516 0.944 1 96.88 193 THR B CA 1
ATOM 3820 C C . THR B 1 193 ? -0.499 26.719 0.21 1 96.88 193 THR B C 1
ATOM 3822 O O . THR B 1 193 ? -1.277 27.609 0.551 1 96.88 193 THR B O 1
ATOM 3825 N N . PHE B 1 194 ? -0.75 25.922 -0.719 1 97.38 194 PHE B N 1
ATOM 3826 C CA . PHE B 1 194 ? -2.023 26 -1.424 1 97.38 194 PHE B CA 1
ATOM 3827 C C . PHE B 1 194 ? -3.184 25.719 -0.478 1 97.38 194 PHE B C 1
ATOM 3829 O O . PHE B 1 194 ? -4.23 26.359 -0.557 1 97.38 194 PHE B O 1
ATOM 3836 N N . THR B 1 195 ? -2.996 24.734 0.344 1 97.88 195 THR B N 1
ATOM 3837 C CA . THR B 1 195 ? -4.027 24.406 1.323 1 97.88 195 THR B CA 1
ATOM 3838 C C . THR B 1 195 ? -4.25 25.578 2.277 1 97.88 195 THR B C 1
ATOM 3840 O O . THR B 1 195 ? -5.391 25.938 2.582 1 97.88 195 THR B O 1
ATOM 3843 N N . PHE B 1 196 ? -3.203 26.172 2.68 1 98.19 196 PHE B N 1
ATOM 3844 C CA . PHE B 1 196 ? -3.301 27.312 3.572 1 98.19 196 PHE B CA 1
ATOM 3845 C C . PHE B 1 196 ? -4.027 28.469 2.891 1 98.19 196 PHE B C 1
ATOM 3847 O O . PHE B 1 196 ? -4.844 29.156 3.514 1 98.19 196 PHE B O 1
ATOM 3854 N N . PHE B 1 197 ? -3.699 28.703 1.659 1 97.94 197 PHE B N 1
ATOM 3855 C CA . PHE B 1 197 ? -4.371 29.734 0.895 1 97.94 197 PHE B CA 1
ATOM 3856 C C . PHE B 1 197 ? -5.859 29.438 0.756 1 97.94 197 PHE B C 1
ATOM 3858 O O . PHE B 1 197 ? -6.691 30.344 0.859 1 97.94 197 PHE B O 1
ATOM 3865 N N . ALA B 1 198 ? -6.145 28.219 0.511 1 97.62 198 ALA B N 1
ATOM 3866 C CA . ALA B 1 198 ? -7.547 27.812 0.429 1 97.62 198 ALA B CA 1
ATOM 3867 C C . ALA B 1 198 ? -8.266 28.062 1.755 1 97.62 198 ALA B C 1
ATOM 3869 O O . ALA B 1 198 ? -9.398 28.547 1.775 1 97.62 198 ALA B O 1
ATOM 3870 N N . MET B 1 199 ? -7.629 27.719 2.811 1 97.62 199 MET B N 1
ATOM 3871 C CA . MET B 1 199 ? -8.203 27.953 4.133 1 97.62 199 MET B CA 1
ATOM 3872 C C . MET B 1 199 ? -8.43 29.438 4.383 1 97.62 199 MET B C 1
ATOM 3874 O O . MET B 1 199 ? -9.492 29.828 4.863 1 97.62 199 MET B O 1
ATOM 3878 N N . THR B 1 200 ? -7.496 30.266 4.047 1 98.12 200 THR B N 1
ATOM 3879 C CA . THR B 1 200 ? -7.59 31.703 4.246 1 98.12 200 THR B CA 1
ATOM 3880 C C . THR B 1 200 ? -8.742 32.281 3.434 1 98.12 200 THR B C 1
ATOM 3882 O O . THR B 1 200 ? -9.516 33.094 3.943 1 98.12 200 THR B O 1
ATOM 3885 N N . THR B 1 201 ? -8.781 31.828 2.201 1 97.81 201 THR B N 1
ATOM 3886 C CA . THR B 1 201 ? -9.867 32.312 1.341 1 97.81 201 THR B CA 1
ATOM 3887 C C . THR B 1 201 ? -11.219 31.891 1.906 1 97.81 201 THR B C 1
ATOM 3889 O O . THR B 1 201 ? -12.18 32.688 1.856 1 97.81 201 THR B O 1
ATOM 3892 N N . THR B 1 202 ? -11.281 30.734 2.414 1 97.06 202 THR B N 1
ATOM 3893 C CA . THR B 1 202 ? -12.523 30.25 3.008 1 97.06 202 THR B CA 1
ATOM 3894 C C . THR B 1 202 ? -12.891 31.078 4.238 1 97.06 202 THR B C 1
ATOM 3896 O O . THR B 1 202 ? -14.055 31.422 4.441 1 97.06 202 THR B O 1
ATOM 3899 N N . VAL B 1 203 ? -11.969 31.391 5.066 1 96.81 203 VAL B N 1
ATOM 3900 C CA . VAL B 1 203 ? -12.203 32.188 6.258 1 96.81 203 VAL B CA 1
ATOM 3901 C C . VAL B 1 203 ? -12.758 33.562 5.859 1 96.81 203 VAL B C 1
ATOM 3903 O O . VAL B 1 203 ? -13.734 34.031 6.445 1 96.81 203 VAL B O 1
ATOM 3906 N N . MET B 1 204 ? -12.156 34.188 4.867 1 97.19 204 MET B N 1
ATOM 3907 C CA . MET B 1 204 ? -12.594 35.5 4.406 1 97.19 204 MET B CA 1
ATOM 3908 C C . MET B 1 204 ? -14.008 35.438 3.855 1 97.19 204 MET B C 1
ATOM 3910 O O . MET B 1 204 ? -14.836 36.312 4.164 1 97.19 204 MET B O 1
ATOM 3914 N N . HIS B 1 205 ? -14.25 34.5 3.1 1 96.5 205 HIS B N 1
ATOM 3915 C CA . HIS B 1 205 ? -15.57 34.312 2.494 1 96.5 205 HIS B CA 1
ATOM 3916 C C . HIS B 1 205 ? -16.641 34.094 3.555 1 96.5 205 HIS B C 1
ATOM 3918 O O . HIS B 1 205 ? -17.703 34.719 3.508 1 96.5 205 HIS B O 1
ATOM 3924 N N . GLN B 1 206 ? -16.391 33.25 4.504 1 95.25 206 GLN B N 1
ATOM 3925 C CA . GLN B 1 206 ? -17.359 32.906 5.551 1 95.25 206 GLN B CA 1
ATOM 3926 C C . GLN B 1 206 ? -17.562 34.094 6.492 1 95.25 206 GLN B C 1
ATOM 3928 O O . GLN B 1 206 ? -18.672 34.312 6.996 1 95.25 206 GLN B O 1
ATOM 3933 N N . ARG B 1 207 ? -16.531 34.812 6.711 1 93.12 207 ARG B N 1
ATOM 3934 C CA . ARG B 1 207 ? -16.656 36 7.543 1 93.12 207 ARG B CA 1
ATOM 3935 C C . ARG B 1 207 ? -17.625 37 6.926 1 93.12 207 ARG B C 1
ATOM 3937 O O . ARG B 1 207 ? -18.406 37.625 7.641 1 93.12 207 ARG B O 1
ATOM 3944 N N . ARG B 1 208 ? -17.609 37.125 5.66 1 95.25 208 ARG B N 1
ATOM 3945 C CA . ARG B 1 208 ? -18.531 38.031 4.957 1 95.25 208 ARG B CA 1
ATOM 3946 C C . ARG B 1 208 ? -19.969 37.562 5.117 1 95.25 208 ARG B C 1
ATOM 3948 O O . ARG B 1 208 ? -20.891 38.375 5.074 1 95.25 208 ARG B O 1
ATOM 3955 N N . ARG B 1 209 ? -20.094 36.344 5.344 1 94 209 ARG B N 1
ATOM 3956 C CA . ARG B 1 209 ? -21.422 35.781 5.531 1 94 209 ARG B CA 1
ATOM 3957 C C . ARG B 1 209 ? -21.812 35.75 7.004 1 94 209 ARG B C 1
ATOM 3959 O O . ARG B 1 209 ? -22.859 35.25 7.371 1 94 209 ARG B O 1
ATOM 3966 N N . GLY B 1 210 ? -20.891 36.188 7.828 1 92.38 210 GLY B N 1
ATOM 3967 C CA . GLY B 1 210 ? -21.172 36.281 9.25 1 92.38 210 GLY B CA 1
ATOM 3968 C C . GLY B 1 210 ? -20.828 35.031 10.016 1 92.38 210 GLY B C 1
ATOM 3969 O O . GLY B 1 210 ? -21.312 34.812 11.125 1 92.38 210 GLY B O 1
ATOM 3970 N N . LEU B 1 211 ? -20.062 34.219 9.398 1 94.12 211 LEU B N 1
ATOM 3971 C CA . LEU B 1 211 ? -19.625 33 10.062 1 94.12 211 LEU B CA 1
ATOM 3972 C C . LEU B 1 211 ? -18.188 33.125 10.562 1 94.12 211 LEU B C 1
ATOM 3974 O O . LEU B 1 211 ? -17.359 33.781 9.922 1 94.12 211 LEU B O 1
ATOM 3978 N N . PHE B 1 212 ? -17.969 32.469 11.68 1 93.75 212 PHE B N 1
ATOM 3979 C CA . PHE B 1 212 ? -16.656 32.531 12.305 1 93.75 212 PHE B CA 1
ATOM 3980 C C . PHE B 1 212 ? -16.094 31.141 12.547 1 93.75 212 PHE B C 1
ATOM 3982 O O . PHE B 1 212 ? -16.859 30.172 12.656 1 93.75 212 PHE B O 1
ATOM 3989 N N . LEU B 1 213 ? -14.789 31.078 12.641 1 95.38 213 LEU B N 1
ATOM 3990 C CA . LEU B 1 213 ? -14.148 29.797 12.93 1 95.38 213 LEU B CA 1
ATOM 3991 C C . LEU B 1 213 ? -14.492 29.312 14.336 1 95.38 213 LEU B C 1
ATOM 3993 O O . LEU B 1 213 ? -14.484 30.109 15.289 1 95.38 213 LEU B O 1
ATOM 3997 N N . ASN B 1 214 ? -14.836 28.094 14.445 1 93.94 214 ASN B N 1
ATOM 3998 C CA . ASN B 1 214 ? -14.977 27.5 15.781 1 93.94 214 ASN B CA 1
ATOM 3999 C C . ASN B 1 214 ? -13.625 27.078 16.344 1 93.94 214 ASN B C 1
ATOM 4001 O O . ASN B 1 214 ? -12.586 27.359 15.75 1 93.94 214 ASN B O 1
ATOM 4005 N N . SER B 1 215 ? -13.602 26.391 17.438 1 93.81 215 SER B N 1
ATOM 4006 C CA . SER B 1 215 ? -12.367 26.047 18.141 1 93.81 215 SER B CA 1
ATOM 4007 C C . SER B 1 215 ? -11.492 25.141 17.281 1 93.81 215 SER B C 1
ATOM 4009 O O . SER B 1 215 ? -10.273 25.297 17.234 1 93.81 215 SER B O 1
ATOM 4011 N N . ASP B 1 216 ? -12.078 24.188 16.594 1 95.5 216 ASP B N 1
ATOM 4012 C CA . ASP B 1 216 ? -11.32 23.281 15.727 1 95.5 216 ASP B CA 1
ATOM 4013 C C . ASP B 1 216 ? -10.703 24.047 14.555 1 95.5 216 ASP B C 1
ATOM 4015 O O . ASP B 1 216 ? -9.562 23.797 14.18 1 95.5 216 ASP B O 1
ATOM 4019 N N . GLY B 1 217 ? -11.523 24.891 13.992 1 95.81 217 GLY B N 1
ATOM 4020 C CA . GLY B 1 217 ? -11.039 25.703 12.891 1 95.81 217 GLY B CA 1
ATOM 4021 C C . GLY B 1 217 ? -9.898 26.625 13.289 1 95.81 217 GLY B C 1
ATOM 4022 O O . GLY B 1 217 ? -8.914 26.75 12.555 1 95.81 217 GLY B O 1
ATOM 4023 N N . LEU B 1 218 ? -10.062 27.281 14.352 1 96.38 218 LEU B N 1
ATOM 4024 C CA . LEU B 1 218 ? -9.008 28.141 14.859 1 96.38 218 LEU B CA 1
ATOM 4025 C C . LEU B 1 218 ? -7.727 27.344 15.102 1 96.38 218 LEU B C 1
ATOM 4027 O O . LEU B 1 218 ? -6.637 27.781 14.734 1 96.38 218 LEU B O 1
ATOM 4031 N N . PHE B 1 219 ? -7.906 26.234 15.727 1 97.25 219 PHE B N 1
ATOM 4032 C CA . PHE B 1 219 ? -6.773 25.359 16 1 97.25 219 PHE B CA 1
ATOM 4033 C C . PHE B 1 219 ? -6.02 25.031 14.719 1 97.25 219 PHE B C 1
ATOM 4035 O O . PHE B 1 219 ? -4.793 25.141 14.664 1 97.25 219 PHE B O 1
ATOM 4042 N N . MET B 1 220 ? -6.719 24.641 13.695 1 97.12 220 MET B N 1
ATOM 4043 C CA . MET B 1 220 ? -6.105 24.281 12.422 1 97.12 220 MET B CA 1
ATOM 4044 C C . MET B 1 220 ? -5.449 25.484 11.766 1 97.12 220 MET B C 1
ATOM 4046 O O . MET B 1 220 ? -4.309 25.406 11.305 1 97.12 220 MET B O 1
ATOM 4050 N N . PHE B 1 221 ? -6.172 26.562 11.766 1 97.69 221 PHE B N 1
ATOM 4051 C CA . PHE B 1 221 ? -5.684 27.766 11.102 1 97.69 221 PHE B CA 1
ATOM 4052 C C . PHE B 1 221 ? -4.418 28.281 11.781 1 97.69 221 PHE B C 1
ATOM 4054 O O . PHE B 1 221 ? -3.449 28.641 11.109 1 97.69 221 PHE B O 1
ATOM 4061 N N . TYR B 1 222 ? -4.414 28.297 13.07 1 97.75 222 TYR B N 1
ATOM 4062 C CA . TYR B 1 222 ? -3.242 28.75 13.812 1 97.75 222 TYR B CA 1
ATOM 4063 C C . TYR B 1 222 ? -2.09 27.75 13.664 1 97.75 222 TYR B C 1
ATOM 4065 O O . TYR B 1 222 ? -0.927 28.156 13.594 1 97.75 222 TYR B O 1
ATOM 4073 N N . SER B 1 223 ? -2.367 26.484 13.648 1 98.06 223 SER B N 1
ATOM 4074 C CA . SER B 1 223 ? -1.324 25.469 13.477 1 98.06 223 SER B CA 1
ATOM 4075 C C . SER B 1 223 ? -0.642 25.609 12.125 1 98.06 223 SER B C 1
ATOM 4077 O O . SER B 1 223 ? 0.585 25.547 12.031 1 98.06 223 SER B O 1
ATOM 4079 N N . PHE B 1 224 ? -1.434 25.828 11.133 1 98.56 224 PHE B N 1
ATOM 4080 C CA . PHE B 1 224 ? -0.886 25.984 9.789 1 98.56 224 PHE B CA 1
ATOM 4081 C C . PHE B 1 224 ? -0.042 27.266 9.703 1 98.56 224 PHE B C 1
ATOM 4083 O O . PHE B 1 224 ? 1.036 27.25 9.109 1 98.56 224 PHE B O 1
ATOM 4090 N N . SER B 1 225 ? -0.519 28.344 10.289 1 98.5 225 SER B N 1
ATOM 4091 C CA . SER B 1 225 ? 0.214 29.609 10.297 1 98.5 225 SER B CA 1
ATOM 4092 C C . SER B 1 225 ? 1.54 29.469 11.039 1 98.5 225 SER B C 1
ATOM 4094 O O . SER B 1 225 ? 2.582 29.906 10.539 1 98.5 225 SER B O 1
ATOM 4096 N N . ALA B 1 226 ? 1.416 28.859 12.172 1 98.62 226 ALA B N 1
ATOM 4097 C CA . ALA B 1 226 ? 2.621 28.672 12.969 1 98.62 226 ALA B CA 1
ATOM 4098 C C . ALA B 1 226 ? 3.637 27.797 12.234 1 98.62 226 ALA B C 1
ATOM 4100 O O . ALA B 1 226 ? 4.844 28.047 12.312 1 98.62 226 ALA B O 1
ATOM 4101 N N . ALA B 1 227 ? 3.164 26.797 11.562 1 98.5 227 ALA B N 1
ATOM 4102 C CA . ALA B 1 227 ? 4.051 25.922 10.797 1 98.5 227 ALA B CA 1
ATOM 4103 C C . ALA B 1 227 ? 4.781 26.703 9.711 1 98.5 227 ALA B C 1
ATOM 4105 O O . ALA B 1 227 ? 5.98 26.516 9.492 1 98.5 227 ALA B O 1
ATOM 4106 N N . LEU B 1 228 ? 4.074 27.594 9.023 1 98.31 228 LEU B N 1
ATOM 4107 C CA . LEU B 1 228 ? 4.688 28.391 7.973 1 98.31 228 LEU B CA 1
ATOM 4108 C C . LEU B 1 228 ? 5.738 29.328 8.547 1 98.31 228 LEU B C 1
ATOM 4110 O O . LEU B 1 228 ? 6.781 29.562 7.926 1 98.31 228 LEU B O 1
ATOM 4114 N N . VAL B 1 229 ? 5.477 29.875 9.719 1 98.44 229 VAL B N 1
ATOM 4115 C CA . VAL B 1 229 ? 6.457 30.719 10.391 1 98.44 229 VAL B CA 1
ATOM 4116 C C . VAL B 1 229 ? 7.691 29.891 10.742 1 98.44 229 VAL B C 1
ATOM 4118 O O . VAL B 1 229 ? 8.82 30.344 10.539 1 98.44 229 VAL B O 1
ATOM 4121 N N . LEU B 1 230 ? 7.449 28.688 11.227 1 98.25 230 LEU B N 1
ATOM 4122 C CA . LEU B 1 230 ? 8.555 27.797 11.555 1 98.25 230 LEU B CA 1
ATOM 4123 C C . LEU B 1 230 ? 9.383 27.453 10.312 1 98.25 230 LEU B C 1
ATOM 4125 O O . LEU B 1 230 ? 10.609 27.391 10.375 1 98.25 230 LEU B O 1
ATOM 4129 N N . VAL B 1 231 ? 8.734 27.219 9.219 1 97.31 231 VAL B N 1
ATOM 4130 C CA . VAL B 1 231 ? 9.43 26.922 7.969 1 97.31 231 VAL B CA 1
ATOM 4131 C C . VAL B 1 231 ? 10.273 28.141 7.559 1 97.31 231 VAL B C 1
ATOM 4133 O O . VAL B 1 231 ? 11.422 27.984 7.133 1 97.31 231 VAL B O 1
ATOM 4136 N N . ALA B 1 232 ? 9.703 29.359 7.703 1 96.75 232 ALA B N 1
ATOM 4137 C CA . ALA B 1 232 ? 10.43 30.578 7.359 1 96.75 232 ALA B CA 1
ATOM 4138 C C . ALA B 1 232 ? 11.688 30.734 8.211 1 96.75 232 ALA B C 1
ATOM 4140 O O . ALA B 1 232 ? 12.758 31.062 7.699 1 96.75 232 ALA B O 1
ATOM 4141 N N . ILE B 1 233 ? 11.547 30.422 9.438 1 97.31 233 ILE B N 1
ATOM 4142 C CA . ILE B 1 233 ? 12.688 30.484 10.344 1 97.31 233 ILE B CA 1
ATOM 4143 C C . ILE B 1 233 ? 13.727 29.438 9.945 1 97.31 233 ILE B C 1
ATOM 4145 O O . ILE B 1 233 ? 14.922 29.734 9.875 1 97.31 233 ILE B O 1
ATOM 4149 N N . TRP B 1 234 ? 13.242 28.188 9.625 1 95.44 234 TRP B N 1
ATOM 4150 C CA . TRP B 1 234 ? 14.094 27.078 9.227 1 95.44 234 TRP B CA 1
ATOM 4151 C C . TRP B 1 234 ? 14.906 27.438 7.984 1 95.44 234 TRP B C 1
ATOM 4153 O O . TRP B 1 234 ? 16.125 27.25 7.953 1 95.44 234 TRP B O 1
ATOM 4163 N N . VAL B 1 235 ? 14.266 28.031 7.047 1 93.38 235 VAL B N 1
ATOM 4164 C CA . VAL B 1 235 ? 14.898 28.391 5.789 1 93.38 235 VAL B CA 1
ATOM 4165 C C . VAL B 1 235 ? 15.867 29.547 6.02 1 93.38 235 VAL B C 1
ATOM 4167 O O . VAL B 1 235 ? 16.984 29.562 5.48 1 93.38 235 VAL B O 1
ATOM 4170 N N . ALA B 1 236 ? 15.547 30.531 6.844 1 94.06 236 ALA B N 1
ATOM 4171 C CA . ALA B 1 236 ? 16.391 31.688 7.129 1 94.06 236 ALA B CA 1
ATOM 4172 C C . ALA B 1 236 ? 17.672 31.266 7.832 1 94.06 236 ALA B C 1
ATOM 4174 O O . ALA B 1 236 ? 18.766 31.766 7.523 1 94.06 236 ALA B O 1
ATOM 4175 N N . CYS B 1 237 ? 17.562 30.281 8.68 1 93.56 237 CYS B N 1
ATOM 4176 C CA . CYS B 1 237 ? 18.719 29.797 9.445 1 93.56 237 CYS B CA 1
ATOM 4177 C C . CYS B 1 237 ? 19.672 29.031 8.555 1 93.56 237 CYS B C 1
ATOM 4179 O O . CYS B 1 237 ? 20.891 29.016 8.797 1 93.56 237 CYS B O 1
ATOM 4181 N N . LEU B 1 238 ? 19.109 28.422 7.512 1 90.75 238 LEU B N 1
ATOM 4182 C CA . LEU B 1 238 ? 19.938 27.547 6.68 1 90.75 238 LEU B CA 1
ATOM 4183 C C . LEU B 1 238 ? 20.156 28.172 5.301 1 90.75 238 LEU B C 1
ATOM 4185 O O . LEU B 1 238 ? 20.625 27.5 4.379 1 90.75 238 LEU B O 1
ATOM 4189 N N . TRP B 1 239 ? 19.906 29.453 5.16 1 88.06 239 TRP B N 1
ATOM 4190 C CA . TRP B 1 239 ? 19.938 30.141 3.869 1 88.06 239 TRP B CA 1
ATOM 4191 C C . TRP B 1 239 ? 21.344 30.156 3.289 1 88.06 239 TRP B C 1
ATOM 4193 O O . TRP B 1 239 ? 21.516 30.031 2.076 1 88.06 239 TRP B O 1
ATOM 4203 N N . ASN B 1 240 ? 22.328 30.141 4.141 1 87.06 240 ASN B N 1
ATOM 4204 C CA . ASN B 1 240 ? 23.688 30.344 3.658 1 87.06 240 ASN B CA 1
ATOM 4205 C C . ASN B 1 240 ? 24.453 29.031 3.607 1 87.06 240 ASN B C 1
ATOM 4207 O O . ASN B 1 240 ? 25.672 29.031 3.383 1 87.06 240 ASN B O 1
ATOM 4211 N N . ASP B 1 241 ? 23.828 28 3.76 1 84.25 241 ASP B N 1
ATOM 4212 C CA . ASP B 1 241 ? 24.516 26.719 3.666 1 84.25 241 ASP B CA 1
ATOM 4213 C C . ASP B 1 241 ? 24.766 26.328 2.209 1 84.25 241 ASP B C 1
ATOM 4215 O O . ASP B 1 241 ? 23.812 26.031 1.476 1 84.25 241 ASP B O 1
ATOM 4219 N N . SER B 1 242 ? 25.938 26.25 1.792 1 82.56 242 SER B N 1
ATOM 4220 C CA . SER B 1 242 ? 26.281 26.047 0.392 1 82.56 242 SER B CA 1
ATOM 4221 C C . SER B 1 242 ? 26.047 24.594 -0.036 1 82.56 242 SER B C 1
ATOM 4223 O O . SER B 1 242 ? 25.625 24.344 -1.168 1 82.56 242 SER B O 1
ATOM 4225 N N . ILE B 1 243 ? 26.266 23.688 0.816 1 81.38 243 ILE B N 1
ATOM 4226 C CA . ILE B 1 243 ? 26.109 22.281 0.486 1 81.38 243 ILE B CA 1
ATOM 4227 C C . ILE B 1 243 ? 24.641 21.953 0.246 1 81.38 243 ILE B C 1
ATOM 4229 O O . ILE B 1 243 ? 24.281 21.297 -0.743 1 81.38 243 ILE B O 1
ATOM 4233 N N . LEU B 1 244 ? 23.812 22.484 1.122 1 82.38 244 LEU B N 1
ATOM 4234 C CA . LEU B 1 244 ? 22.375 22.219 1.006 1 82.38 244 LEU B CA 1
ATOM 4235 C C . LEU B 1 244 ? 21.797 22.938 -0.206 1 82.38 244 LEU B C 1
ATOM 4237 O O . LEU B 1 244 ? 20.875 22.438 -0.854 1 82.38 244 LEU B O 1
ATOM 4241 N N . ARG B 1 245 ? 22.359 24.047 -0.578 1 81.19 245 ARG B N 1
ATOM 4242 C CA . ARG B 1 245 ? 21.875 24.812 -1.72 1 81.19 245 ARG B CA 1
ATOM 4243 C C . ARG B 1 245 ? 22.203 24.109 -3.033 1 81.19 245 ARG B C 1
ATOM 4245 O O . ARG B 1 245 ? 21.5 24.266 -4.027 1 81.19 245 ARG B O 1
ATOM 4252 N N . THR B 1 246 ? 23.172 23.344 -3.012 1 77.94 246 THR B N 1
ATOM 4253 C CA . THR B 1 246 ? 23.547 22.594 -4.211 1 77.94 246 THR B CA 1
ATOM 4254 C C . THR B 1 246 ? 22.609 21.422 -4.445 1 77.94 246 THR B C 1
ATOM 4256 O O . THR B 1 246 ? 22.312 21.078 -5.59 1 77.94 246 THR B O 1
ATOM 4259 N N . LYS B 1 247 ? 22.172 20.859 -3.412 1 75.88 247 LYS B N 1
ATOM 4260 C CA . LYS B 1 247 ? 21.281 19.703 -3.521 1 75.88 247 LYS B CA 1
ATOM 4261 C C . LYS B 1 247 ? 19.891 20.141 -3.975 1 75.88 247 LYS B C 1
ATOM 4263 O O . LYS B 1 247 ? 19.219 19.422 -4.715 1 75.88 247 LYS B O 1
ATOM 4268 N N . VAL B 1 248 ? 19.5 21.094 -3.426 1 70 248 VAL B N 1
ATOM 4269 C CA . VAL B 1 248 ? 18.156 21.594 -3.729 1 70 248 VAL B CA 1
ATOM 4270 C C . VAL B 1 248 ? 18.266 22.875 -4.543 1 70 248 VAL B C 1
ATOM 4272 O O . VAL B 1 248 ? 18.078 23.969 -4.008 1 70 248 VAL B O 1
ATOM 4275 N N . PRO B 1 249 ? 18.484 22.531 -5.918 1 66.38 249 PRO B N 1
ATOM 4276 C CA . PRO B 1 249 ? 18.609 23.75 -6.719 1 66.38 249 PRO B CA 1
ATOM 4277 C C . PRO B 1 249 ? 17.266 24.359 -7.082 1 66.38 249 PRO B C 1
ATOM 4279 O O . PRO B 1 249 ? 16.25 23.656 -7.121 1 66.38 249 PRO B O 1
ATOM 4282 N N . GLY B 1 250 ? 17.094 25.688 -6.824 1 66.5 250 GLY B N 1
ATOM 4283 C CA . GLY B 1 250 ? 15.859 26.328 -7.246 1 66.5 250 GLY B CA 1
ATOM 4284 C C . GLY B 1 250 ? 15.43 27.453 -6.32 1 66.5 250 GLY B C 1
ATOM 4285 O O . GLY B 1 250 ? 16.125 27.766 -5.348 1 66.5 250 GLY B O 1
ATOM 4286 N N . LEU B 1 251 ? 14.25 27.781 -6.719 1 68.5 251 LEU B N 1
ATOM 4287 C CA . LEU B 1 251 ? 13.711 28.938 -6.023 1 68.5 251 LEU B CA 1
ATOM 4288 C C . LEU B 1 251 ? 13.086 28.547 -4.691 1 68.5 251 LEU B C 1
ATOM 4290 O O . LEU B 1 251 ? 13.211 29.266 -3.699 1 68.5 251 LEU B O 1
ATOM 4294 N N . ILE B 1 252 ? 12.5 27.344 -4.727 1 76.56 252 ILE B N 1
ATOM 4295 C CA . ILE B 1 252 ? 11.914 26.875 -3.479 1 76.56 252 ILE B CA 1
ATOM 4296 C C . ILE B 1 252 ? 12.922 26.016 -2.717 1 76.56 252 ILE B C 1
ATOM 4298 O O . ILE B 1 252 ? 13.086 24.828 -3.008 1 76.56 252 ILE B O 1
ATOM 4302 N N . TYR B 1 253 ? 13.609 26.641 -1.881 1 83.25 253 TYR B N 1
ATOM 4303 C CA . TYR B 1 253 ? 14.656 26.031 -1.076 1 83.25 253 TYR B CA 1
ATOM 4304 C C . TYR B 1 253 ? 14.133 25.641 0.3 1 83.25 253 TYR B C 1
ATOM 4306 O O . TYR B 1 253 ? 13.898 26.5 1.147 1 83.25 253 TYR B O 1
ATOM 4314 N N . ILE B 1 254 ? 13.82 24.328 0.486 1 89.38 254 ILE B N 1
ATOM 4315 C CA . ILE B 1 254 ? 13.383 23.797 1.765 1 89.38 254 ILE B CA 1
ATOM 4316 C C . ILE B 1 254 ? 14.242 22.594 2.139 1 89.38 254 ILE B C 1
ATOM 4318 O O . ILE B 1 254 ? 13.953 21.453 1.735 1 89.38 254 ILE B O 1
ATOM 4322 N N . PRO B 1 255 ? 15.242 22.828 2.971 1 88.38 255 PRO B N 1
ATOM 4323 C CA . PRO B 1 255 ? 16.141 21.719 3.338 1 88.38 255 PRO B CA 1
ATOM 4324 C C . PRO B 1 255 ? 15.445 20.672 4.191 1 88.38 255 PRO B C 1
ATOM 4326 O O . PRO B 1 255 ? 14.609 21 5.039 1 88.38 255 PRO B O 1
ATOM 4329 N N . GLN B 1 256 ? 15.859 19.422 3.992 1 89.62 256 GLN B N 1
ATOM 4330 C CA . GLN B 1 256 ? 15.312 18.328 4.781 1 89.62 256 GLN B CA 1
ATOM 4331 C C . GLN B 1 256 ? 16.094 18.141 6.082 1 89.62 256 GLN B C 1
ATOM 4333 O O . GLN B 1 256 ? 17.328 18.109 6.078 1 89.62 256 GLN B O 1
ATOM 4338 N N . PRO B 1 257 ? 15.375 18.062 7.141 1 88.19 257 PRO B N 1
ATOM 4339 C CA . PRO B 1 257 ? 16.047 17.891 8.43 1 88.19 257 PRO B CA 1
ATOM 4340 C C . PRO B 1 257 ? 16.984 16.672 8.445 1 88.19 257 PRO B C 1
ATOM 4342 O O . PRO B 1 257 ? 18.062 16.734 9.016 1 88.19 257 PRO B O 1
ATOM 4345 N N . CYS B 1 258 ? 16.578 15.625 7.84 1 84.12 258 CYS B N 1
ATOM 4346 C CA . CYS B 1 258 ? 17.406 14.43 7.816 1 84.12 258 CYS B CA 1
ATOM 4347 C C . CYS B 1 258 ? 18.719 14.695 7.078 1 84.12 258 CYS B C 1
ATOM 4349 O O . CYS B 1 258 ? 19.766 14.188 7.473 1 84.12 258 CYS B O 1
ATOM 4351 N N . THR B 1 259 ? 18.656 15.383 6.066 1 84.75 259 THR B N 1
ATOM 4352 C CA . THR B 1 259 ? 19.859 15.734 5.312 1 84.75 259 THR B CA 1
ATOM 4353 C C . THR B 1 259 ? 20.766 16.641 6.129 1 84.75 259 THR B C 1
ATOM 4355 O O . THR B 1 259 ? 21.984 16.484 6.129 1 84.75 259 THR B O 1
ATOM 4358 N N . VAL B 1 260 ? 20.219 17.578 6.832 1 84 260 VAL B N 1
ATOM 4359 C CA . VAL B 1 260 ? 20.969 18.516 7.664 1 84 260 VAL B CA 1
ATOM 4360 C C . VAL B 1 260 ? 21.656 17.766 8.797 1 84 260 VAL B C 1
ATOM 4362 O O . VAL B 1 260 ? 22.828 18 9.086 1 84 260 VAL B O 1
ATOM 4365 N N . TYR B 1 261 ? 20.938 16.844 9.312 1 80.75 261 TYR B N 1
ATOM 4366 C CA . TYR B 1 261 ? 21.469 16.047 10.422 1 80.75 261 TYR B CA 1
ATOM 4367 C C . TYR B 1 261 ? 22.641 15.195 9.961 1 80.75 261 TYR B C 1
ATOM 4369 O O . TYR B 1 261 ? 23.688 15.141 10.633 1 80.75 261 TYR B O 1
ATOM 4377 N N . THR B 1 262 ? 22.5 14.523 8.875 1 78.56 262 THR B N 1
ATOM 4378 C CA . THR B 1 262 ? 23.562 13.648 8.398 1 78.56 262 THR B CA 1
ATOM 4379 C C . THR B 1 262 ? 24.781 14.453 7.941 1 78.56 262 THR B C 1
ATOM 4381 O O . THR B 1 262 ? 25.906 13.992 8.055 1 78.56 262 THR B O 1
ATOM 4384 N N . LEU B 1 263 ? 24.547 15.539 7.395 1 78 263 LEU B N 1
ATOM 4385 C CA . LEU B 1 263 ? 25.656 16.406 6.965 1 78 263 LEU B CA 1
ATOM 4386 C C . LEU B 1 263 ? 26.438 16.922 8.164 1 78 263 LEU B C 1
ATOM 4388 O O . LEU B 1 263 ? 27.656 16.891 8.172 1 78 263 LEU B O 1
ATOM 4392 N N . HIS B 1 264 ? 25.734 17.266 9.125 1 72.75 264 HIS B N 1
ATOM 4393 C CA . HIS B 1 264 ? 26.406 17.938 10.234 1 72.75 264 HIS B CA 1
ATOM 4394 C C . HIS B 1 264 ? 26.734 16.953 11.352 1 72.75 264 HIS B C 1
ATOM 4396 O O . HIS B 1 264 ? 27.672 17.188 12.125 1 72.75 264 HIS B O 1
ATOM 4402 N N . LEU B 1 265 ? 26.031 15.898 11.547 1 60.09 265 LEU B N 1
ATOM 4403 C CA . LEU B 1 265 ? 26.422 14.906 12.547 1 60.09 265 LEU B CA 1
ATOM 4404 C C . LEU B 1 265 ? 27.547 14.031 12.031 1 60.09 265 LEU B C 1
ATOM 4406 O O . LEU B 1 265 ? 28.422 13.609 12.797 1 60.09 265 LEU B O 1
ATOM 4410 N N . HIS B 1 266 ? 27.469 13.5 10.836 1 55.88 266 HIS B N 1
ATOM 4411 C CA . HIS B 1 266 ? 28.609 12.75 10.344 1 55.88 266 HIS B CA 1
ATOM 4412 C C . HIS B 1 266 ? 29.891 13.57 10.43 1 55.88 266 HIS B C 1
ATOM 4414 O O . HIS B 1 266 ? 30.969 13.031 10.68 1 55.88 266 HIS B O 1
ATOM 4420 N N . GLN B 1 267 ? 29.75 14.812 10.203 1 49.25 267 GLN B N 1
ATOM 4421 C CA . GLN B 1 267 ? 30.953 15.609 10.414 1 49.25 267 GLN B CA 1
ATOM 4422 C C . GLN B 1 267 ? 31.375 15.578 11.875 1 49.25 267 GLN B C 1
ATOM 4424 O O . GLN B 1 267 ? 32.562 15.602 12.188 1 49.25 267 GLN B O 1
ATOM 4429 N N . MET B 1 268 ? 30.438 15.406 12.695 1 41.97 268 MET B N 1
ATOM 4430 C CA . MET B 1 268 ? 30.828 15.375 14.102 1 41.97 268 MET B CA 1
ATOM 4431 C C . MET B 1 268 ? 31.438 14.031 14.461 1 41.97 268 MET B C 1
ATOM 4433 O O . MET B 1 268 ? 32.25 13.938 15.391 1 41.97 268 MET B O 1
ATOM 4437 N N . SER B 1 269 ? 30.922 12.977 13.922 1 41.75 269 SER B N 1
ATOM 4438 C CA . SER B 1 269 ? 31.5 11.688 14.297 1 41.75 269 SER B CA 1
ATOM 4439 C C . SER B 1 269 ? 32.875 11.508 13.703 1 41.75 269 SER B C 1
ATOM 4441 O O . SER B 1 269 ? 33.625 10.617 14.109 1 41.75 269 SER B O 1
ATOM 4443 N N . HIS B 1 270 ? 33.188 12.023 12.594 1 37.16 270 HIS B N 1
ATOM 4444 C CA . HIS B 1 270 ? 34.531 11.953 12.086 1 37.16 270 HIS B CA 1
ATOM 4445 C C . HIS B 1 270 ? 35.406 13.031 12.711 1 37.16 270 HIS B C 1
ATOM 4447 O O . HIS B 1 270 ? 36.594 13.164 12.359 1 37.16 270 HIS B O 1
ATOM 4453 N N . ILE B 1 271 ? 34.875 13.875 13.609 1 31.39 271 ILE B N 1
ATOM 4454 C CA . ILE B 1 271 ? 35.781 14.633 14.469 1 31.39 271 ILE B CA 1
ATOM 4455 C C . ILE B 1 271 ? 35.969 13.891 15.789 1 31.39 271 ILE B C 1
ATOM 4457 O O . ILE B 1 271 ? 35 13.453 16.406 1 31.39 271 ILE B O 1
#

InterPro domains:
  IPR029255 Ceroid-lipofuscinosis neuronal protein 6 [PF15156] (1-266)
  IPR029255 Ceroid-lipofuscinosis neuronal protein 6 [PTHR16244] (1-267)

Secondary structure (DSSP, 8-state):
--HHHHHHHHHIIIIIIIHHHHHHHHS-GGGS-SSS--HHHHHHHHHHHHHHHHHHHHHHTSSSPPPHHHHHHHHHHHHHHHHHHHHHHHHHHHHHHTT--TTS-GGGSHHHHT-SSTHHHHHHHHHHHIIIIIIHHHHHHHHHHHHHHHHTT-EES-GGGG---HHHHHHHHHHHHHHHHHHHHHT-HHHHHHHHHHHHHHHHHHHHTT-EE-HHHHHHHHHHHHHHHHHHHHHHHTTT-HHHHHHS-SS-----HHHHHHHHHHHHHT-/--HHHHHHHHHIIIIIIIHHHHHHHHS-GGGS-SSS--HHHHHHHHHHHHHHHHHHHHHHTSSSPPPHHHHHHHHHHHHHHHHHHHHHHHHHHHHHHTT--TTS-GGGSHHHHT-SSTHHHHHHHHHHHIIIIIIHHHHHHHHHHHHHHHHTT-EES-GGGG---HHHHHHHHHHHHHHHHHHHTTT-HHHHHHHHHHHHHHHHHHHHTT-EE-HHHHHHHHHHHHHHHHHHHHHHHTTT-HHHHHHS-SS-----HHHHHHHHHHHHHT-

Solvent-accessible surface area (backbone atoms only — not comparable to full-atom values): 28189 Å² total; per-residue (Å²): 109,65,58,68,59,54,50,51,51,45,48,46,45,48,55,25,53,56,32,28,65,48,42,65,71,69,47,61,69,88,74,45,53,65,48,45,85,33,72,46,48,50,33,38,53,51,35,52,59,47,49,55,52,53,52,48,58,46,42,69,69,18,73,68,81,71,57,67,66,58,51,52,50,43,46,40,32,31,22,32,8,43,42,36,33,46,55,38,50,54,49,48,58,54,40,45,76,74,64,50,50,78,68,44,58,70,76,70,21,73,63,41,62,65,37,57,62,63,67,59,48,30,49,54,46,26,43,46,40,42,18,72,48,54,8,43,49,31,29,48,51,53,51,52,49,45,51,52,47,32,49,73,44,23,58,34,72,56,72,82,47,49,53,66,53,69,69,53,62,65,46,35,58,64,45,12,52,47,50,28,46,41,30,28,62,62,63,33,52,67,63,50,49,52,50,50,50,51,50,51,52,49,50,54,55,37,42,75,74,55,32,36,49,22,29,54,26,44,50,52,54,51,22,53,51,49,12,51,52,50,44,51,50,53,37,62,76,52,64,80,40,64,69,62,47,64,56,43,69,65,88,80,59,63,73,34,58,68,43,54,46,53,58,56,44,51,53,48,69,77,94,110,66,58,68,59,53,51,51,50,45,47,46,46,49,56,25,53,56,31,29,65,48,43,65,71,68,46,60,69,86,74,46,51,65,49,46,85,32,71,46,47,51,33,38,52,50,35,53,59,46,51,54,53,53,50,47,56,46,40,69,70,18,72,65,80,72,56,67,67,57,51,53,49,44,45,41,34,30,22,32,9,44,41,34,35,46,54,40,50,54,50,49,58,54,39,45,75,74,64,50,51,77,69,45,58,70,76,70,20,74,64,42,61,66,37,57,60,63,68,59,49,31,48,54,46,24,42,46,40,41,18,73,49,53,9,41,48,34,28,48,51,52,51,52,51,45,52,52,48,31,48,72,44,24,60,35,70,55,72,79,47,52,53,66,53,70,69,54,60,65,46,35,57,63,44,12,52,47,48,29,46,42,29,28,63,62,62,33,50,66,63,52,49,52,49,50,50,52,50,50,54,49,51,56,55,37,41,76,73,55,33,37,49,22,29,54,27,45,50,51,54,51,21,54,51,49,14,52,52,49,45,51,52,53,37,63,75,51,63,80,41,66,69,63,46,64,56,43,71,64,87,81,60,63,72,34,60,67,44,54,46,52,60,55,45,51,52,48,69,78,95

Nearest PDB structures (foldseek):
  8xma-assembly1_A  TM=2.122E-01  e=9.011E+00  Homo sapiens
  8xm6-assembly1_A  TM=2.020E-01  e=9.894E+00  Homo sapiens

Radius of gyration: 26.28 Å; Cα contacts (8 Å, |Δi|>4): 663; chains: 2; bounding box: 70×73×56 Å